Protein AF-0000000074026937 (afdb_homodimer)

pLDDT: mean 93.26, std 7.46, range [56.31, 98.75]

Radius of gyration: 29.67 Å; Cα contacts (8 Å, |Δi|>4): 1538; chains: 2; bounding box: 48×98×63 Å

Foldseek 3Di:
DAAFEEEEEAQDPLCVQFVVVLCVVLVRHAYAEYEHADPVSLVVVCVVRPNNYDYDDHVLCCLVPPPGQEYEYDDDQQCQQVNVLSNLVSLHAYEYEDDNHLALVCNVVSLVSQVPRPHHYFYCLLLQLQVLLVVLLVCVVVCQFPDWQEKEKEWEAQQDDDPGQFEPCLRCLSHPVSSVCSSVVAAFFKKAKPDDDPPPGRYDQWIKMWTHRPRRIYIYTYHHNHPDPTWMKMWIHHPFKIWIATRQFQWIWMHTPVDPDIDIDHRFADPPHSVGGRSSSRSSVSVVCSVPVDDDHRGSQSSVQSNLNSSSHSVNNVVVHMGGRDDD/DAAFEEEEEAQDPLCVLFVVVLCVVLVRHFYAEYEHADPVSLVVVCVVRPNNYDYDDDVLCCLVPPPGQEYEYDDDQQCQQVNVLSNLVSLHAYEYEDDNHLALVCNVVSLVSQVPRPHHYFYCLQLQLQVLLVVLLVCVVVCQFPDWQEKEKEWEAQQDDDPGQFEPCLRCLSHPVSSVCSSVVAAFFKKAKPDDPPPPGRYDQWIKMWTHRPRRIYIYTYHHNHPDDTWMKMWIHHPFKIWIATRQFQWIWIHTPVDPDIDIDHRFADPPHSVGGRSSSRSSVSVVCSVPVDDDHRGSQSSSQSNLNSSSHSVNNVVVHMGGRDDD

InterPro domains:
  IPR000683 Gfo/Idh/MocA-like oxidoreductase, N-terminal [PF01408] (4-113)
  IPR036291 NAD(P)-binding domain superfamily [SSF51735] (3-153)
  IPR051450 Gfo/Idh/MocA Oxidoreductases [PTHR43377] (2-304)

Sequence (656 aa):
MGKIRVGLIGFGAWTRNAYLCALRYDGRAVVTAVTAATERTRKLAREILGNSATVYDNFELLLKRAEIDAVMIAVPDEAHQAVLSVAIDSGIPVFYEPPIAVKRDQIPIMLNSLLRAKQITYADLELGCHPMIYRAIELIENNMVGCLHNVTITLHAGWGPSDSDLCLMNRMSCWYVDILNQIIGKIPKRVLVLDGYGNTGRMQAISTAVYDYDRIWGVFKANIYSQEDLSINIEISGDEGIIYLNYFTGEIRYRSIKDSYWIVEACPSLTPYADWPGVRESVSTFLDIISSGEASRGNAKKVAQLNIIGLAADESKDLGAWAEVQIIMGKIRVGLIGFGAWTRNAYLCALRYDGRAVVTAVTAATERTRKLAREILGNSATVYDNFELLLKRAEIDAVMIAVPDEAHQAVLSVAIDSGIPVFYEPPIAVKRDQIPIMLNSLLRAKQITYADLELGCHPMIYRAIELIENNMVGCLHNVTITLHAGWGPSDSDLCLMNRMSCWYVDILNQIIGKIPKRVLVLDGYGNTGRMQAISTAVYDYDRIWGVFKANIYSQEDLSINIEISGDEGIIYLNYFTGEIRYRSIKDSYWIVEACPSLTPYADWPGVRESVSTFLDIISSGEASRGNAKKVAQLNIIGLAADESKDLGAWAEVQII

Secondary structure (DSSP, 8-state):
-PPEEEEEE--SHHIIIIIHHHHHHH-SEEEEEEE-SSHHHHHHHHHHHGGGSEEESSHHHHHHH---SEEEE---HHHHHHHHHHHHHHT--EEE-S-S-SSGGGHHHHHHHHHH--S-EEE--GGGG-HHHHHHHHHHHTTSSSSEEEEEEEEE--------SS-HHHHHIIIIIHHHHHHHTS--SEEEE-PPTT--SS--SEEEEEEESSS-EEEEEEETT--SPPEEEEEEEESSEEEEEETTTTEEEEEETT-SS-EEEE-PPSSS-BSBTTHHHHHHHHHHHHHH----SS-HHHHHHHHHHHHHHHHHHHHTS-EEPPP-/-PPEEEEEE--SHHIIIIIHHHHHHH-SEEEEEEE-SSHHHHHHHHHHHGGGSEEESSHHHHHHH---SEEEE---HHHHHHHHHHHHHHT--EEE-S-S-SSGGGHHHHHHHHHH--S-EEE--GGGG-HHHHHHHHHHHTTTTSSEEEEEEEEE-B------SS-HHHHHIIIIIHHHHHHHTS--SEEEE-PPTT--SS--SEEEEEEESSS-EEEEEEETB--SPPEEEEEEEESSEEEEEETTTTEEEEEETT-SS-EEEE-PPSSS-BSBTTHHHHHHHHHHHHHH----SS-HHHHHHHHHHHHHHHHHHHHTS-EEPPP-

Structure (mmCIF, N/CA/C/O backbone):
data_AF-0000000074026937-model_v1
#
loop_
_entity.id
_entity.type
_entity.pdbx_description
1 polymer 'Predicted dehydrogenase'
#
loop_
_atom_site.group_PDB
_atom_site.id
_atom_site.type_symbol
_atom_site.label_atom_id
_atom_site.label_alt_id
_atom_site.label_comp_id
_atom_site.label_asym_id
_atom_site.label_entity_id
_atom_site.label_seq_id
_atom_site.pdbx_PDB_ins_code
_atom_site.Cartn_x
_atom_site.Cartn_y
_atom_site.Cartn_z
_atom_site.occupancy
_atom_site.B_iso_or_equiv
_atom_site.auth_seq_id
_atom_site.auth_comp_id
_atom_site.auth_asym_id
_atom_site.auth_atom_id
_atom_site.pdbx_PDB_model_num
ATOM 1 N N . MET A 1 1 ? 16.797 -38.656 -28.219 1 58.47 1 MET A N 1
ATOM 2 C CA . MET A 1 1 ? 15.938 -39.094 -27.141 1 58.47 1 MET A CA 1
ATOM 3 C C . MET A 1 1 ? 14.469 -38.844 -27.453 1 58.47 1 MET A C 1
ATOM 5 O O . MET A 1 1 ? 14.156 -37.875 -28.156 1 58.47 1 MET A O 1
ATOM 9 N N . GLY A 1 2 ? 13.516 -39.844 -27.328 1 84.81 2 GLY A N 1
ATOM 10 C CA . GLY A 1 2 ? 12.133 -39.688 -27.75 1 84.81 2 GLY A CA 1
ATOM 11 C C . GLY A 1 2 ? 11.398 -38.594 -27.016 1 84.81 2 GLY A C 1
ATOM 12 O O . GLY A 1 2 ? 11.852 -38.125 -25.953 1 84.81 2 GLY A O 1
ATOM 13 N N . LYS A 1 3 ? 10.398 -38 -27.594 1 93.81 3 LYS A N 1
ATOM 14 C CA . LYS A 1 3 ? 9.602 -36.938 -26.984 1 93.81 3 LYS A CA 1
ATOM 15 C C . LYS A 1 3 ? 8.93 -37.406 -25.703 1 93.81 3 LYS A C 1
ATOM 17 O O . LYS A 1 3 ? 8.562 -38.562 -25.594 1 93.81 3 LYS A O 1
ATOM 22 N N . ILE A 1 4 ? 8.859 -36.594 -24.766 1 97.12 4 ILE A N 1
ATOM 23 C CA . ILE A 1 4 ? 8.125 -36.844 -23.531 1 97.12 4 ILE A CA 1
ATOM 24 C C . ILE A 1 4 ? 6.633 -36.969 -23.828 1 97.12 4 ILE A C 1
ATOM 26 O O . ILE A 1 4 ? 6.035 -36.031 -24.375 1 97.12 4 ILE A O 1
ATOM 30 N N . ARG A 1 5 ? 6.039 -38.094 -23.562 1 98.12 5 ARG A N 1
ATOM 31 C CA . ARG A 1 5 ? 4.605 -38.281 -23.781 1 98.12 5 ARG A CA 1
ATOM 32 C C . ARG A 1 5 ? 3.805 -37.719 -22.609 1 98.12 5 ARG A C 1
ATOM 34 O O . ARG A 1 5 ? 3.941 -38.156 -21.469 1 98.12 5 ARG A O 1
ATOM 41 N N . VAL A 1 6 ? 2.965 -36.75 -22.984 1 98.38 6 VAL A N 1
ATOM 42 C CA . VAL A 1 6 ? 2.24 -36.031 -21.938 1 98.38 6 VAL A CA 1
ATOM 43 C C . VAL A 1 6 ? 0.747 -36.312 -22.047 1 98.38 6 VAL A C 1
ATOM 45 O O . VAL A 1 6 ? 0.183 -36.312 -23.141 1 98.38 6 VAL A O 1
ATOM 48 N N . GLY A 1 7 ? 0.164 -36.656 -20.906 1 98.5 7 GLY A N 1
ATOM 49 C CA . GLY A 1 7 ? -1.286 -36.688 -20.797 1 98.5 7 GLY A CA 1
ATOM 50 C C . GLY A 1 7 ? -1.859 -35.375 -20.25 1 98.5 7 GLY A C 1
ATOM 51 O O . GLY A 1 7 ? -1.271 -34.781 -19.375 1 98.5 7 GLY A O 1
ATOM 52 N N . LEU A 1 8 ? -3.074 -35.031 -20.781 1 98.38 8 LEU A N 1
ATOM 53 C CA . LEU A 1 8 ? -3.764 -33.844 -20.312 1 98.38 8 LEU A CA 1
ATOM 54 C C . LEU A 1 8 ? -5.082 -34.219 -19.641 1 98.38 8 LEU A C 1
ATOM 56 O O . LEU A 1 8 ? -5.902 -34.906 -20.219 1 98.38 8 LEU A O 1
ATOM 60 N N . ILE A 1 9 ? -5.195 -33.719 -18.406 1 98.31 9 ILE A N 1
ATOM 61 C CA . ILE A 1 9 ? -6.477 -33.844 -17.719 1 98.31 9 ILE A CA 1
ATOM 62 C C . ILE A 1 9 ? -7.176 -32.5 -17.688 1 98.31 9 ILE A C 1
ATOM 64 O O . ILE A 1 9 ? -6.785 -31.594 -16.922 1 98.31 9 ILE A O 1
ATOM 68 N N . GLY A 1 10 ? -8.289 -32.344 -18.391 1 96.88 10 GLY A N 1
ATOM 69 C CA . GLY A 1 10 ? -8.922 -31.062 -18.672 1 96.88 10 GLY A CA 1
ATOM 70 C C . GLY A 1 10 ? -8.508 -30.484 -20.016 1 96.88 10 GLY A C 1
ATOM 71 O O . GLY A 1 10 ? -7.328 -30.516 -20.375 1 96.88 10 GLY A O 1
ATOM 72 N N . PHE A 1 11 ? -9.492 -29.984 -20.734 1 96.62 11 PHE A N 1
ATOM 73 C CA . PHE A 1 11 ? -9.195 -29.422 -22.047 1 96.62 11 PHE A CA 1
ATOM 74 C C . PHE A 1 11 ? -9.953 -28.125 -22.266 1 96.62 11 PHE A C 1
ATOM 76 O O . PHE A 1 11 ? -10.453 -27.859 -23.375 1 96.62 11 PHE A O 1
ATOM 83 N N . GLY A 1 12 ? -10.086 -27.391 -21.188 1 94.5 12 GLY A N 1
ATOM 84 C CA . GLY A 1 12 ? -10.672 -26.047 -21.266 1 94.5 12 GLY A CA 1
ATOM 85 C C . GLY A 1 12 ? -9.734 -25.031 -21.875 1 94.5 12 GLY A C 1
ATOM 86 O O . GLY A 1 12 ? -8.727 -25.391 -22.484 1 94.5 12 GLY A O 1
ATOM 87 N N . ALA A 1 13 ? -10.062 -23.781 -21.734 1 93.88 13 ALA A N 1
ATOM 88 C CA . ALA A 1 13 ? -9.32 -22.672 -22.344 1 93.88 13 ALA A CA 1
ATOM 89 C C . ALA A 1 13 ? -7.871 -22.672 -21.859 1 93.88 13 ALA A C 1
ATOM 91 O O . ALA A 1 13 ? -6.949 -22.406 -22.625 1 93.88 13 ALA A O 1
ATOM 92 N N . TRP A 1 14 ? -7.688 -22.938 -20.594 1 95.62 14 TRP A N 1
ATOM 93 C CA . TRP A 1 14 ? -6.344 -22.906 -20.031 1 95.62 14 TRP A CA 1
ATOM 94 C C . TRP A 1 14 ? -5.461 -23.969 -20.672 1 95.62 14 TRP A C 1
ATOM 96 O O . TRP A 1 14 ? -4.305 -23.703 -21 1 95.62 14 TRP A O 1
ATOM 106 N N . THR A 1 15 ? -5.965 -25.125 -20.844 1 96.75 15 THR A N 1
ATOM 107 C CA . THR A 1 15 ? -5.195 -26.172 -21.516 1 96.75 15 THR A CA 1
ATOM 108 C C . THR A 1 15 ? -4.883 -25.766 -22.953 1 96.75 15 THR A C 1
ATOM 110 O O . THR A 1 15 ? -3.734 -25.859 -23.391 1 96.75 15 THR A O 1
ATOM 113 N N . ARG A 1 16 ? -5.789 -25.266 -23.641 1 95.44 16 ARG A N 1
ATOM 114 C CA . ARG A 1 16 ? -5.664 -24.984 -25.062 1 95.44 16 ARG A CA 1
ATOM 115 C C . ARG A 1 16 ? -4.762 -23.766 -25.312 1 95.44 16 ARG A C 1
ATOM 117 O O . ARG A 1 16 ? -3.934 -23.781 -26.219 1 95.44 16 ARG A O 1
ATOM 124 N N . ASN A 1 17 ? -4.922 -22.812 -24.422 1 96.12 17 ASN A N 1
ATOM 125 C CA . ASN A 1 17 ? -4.254 -21.547 -24.688 1 96.12 17 ASN A CA 1
ATOM 126 C C . ASN A 1 17 ? -2.961 -21.406 -23.891 1 96.12 17 ASN A C 1
ATOM 128 O O . ASN A 1 17 ? -2.119 -20.562 -24.203 1 96.12 17 ASN A O 1
ATOM 132 N N . ALA A 1 18 ? -2.814 -22.234 -22.859 1 97.12 18 ALA A N 1
ATOM 133 C CA . ALA A 1 18 ? -1.616 -22.125 -22.031 1 97.12 18 ALA A CA 1
ATOM 134 C C . ALA A 1 18 ? -0.746 -23.375 -22.172 1 97.12 18 ALA A C 1
ATOM 136 O O . ALA A 1 18 ? 0.316 -23.328 -22.797 1 97.12 18 ALA A O 1
ATOM 137 N N . TYR A 1 19 ? -1.251 -24.484 -21.781 1 97.81 19 TYR A N 1
ATOM 138 C CA . TYR A 1 19 ? -0.439 -25.703 -21.703 1 97.81 19 TYR A CA 1
ATOM 139 C C . TYR A 1 19 ? -0.019 -26.156 -23.094 1 97.81 19 TYR A C 1
ATOM 141 O O . TYR A 1 19 ? 1.166 -26.391 -23.344 1 97.81 19 TYR A O 1
ATOM 149 N N . LEU A 1 20 ? -0.96 -26.281 -24.016 1 96.81 20 LEU A N 1
ATOM 150 C CA . LEU A 1 20 ? -0.646 -26.75 -25.359 1 96.81 20 LEU A CA 1
ATOM 151 C C . LEU A 1 20 ? 0.327 -25.797 -26.062 1 96.81 20 LEU A C 1
ATOM 153 O O . LEU A 1 20 ? 1.274 -26.234 -26.703 1 96.81 20 LEU A O 1
ATOM 157 N N . CYS A 1 21 ? 0.069 -24.5 -25.859 1 96.75 21 CYS A N 1
ATOM 158 C CA . CYS A 1 21 ? 0.928 -23.5 -26.469 1 96.75 21 CYS A CA 1
ATOM 159 C C . CYS A 1 21 ? 2.344 -23.578 -25.922 1 96.75 21 CYS A C 1
ATOM 161 O O . CYS A 1 21 ? 3.316 -23.516 -26.672 1 96.75 21 CYS A O 1
ATOM 163 N N . ALA A 1 22 ? 2.445 -23.734 -24.656 1 98 22 ALA A N 1
ATOM 164 C CA . ALA A 1 22 ? 3.754 -23.812 -24.016 1 98 22 ALA A CA 1
ATOM 165 C C . ALA A 1 22 ? 4.5 -25.078 -24.453 1 98 22 ALA A C 1
ATOM 167 O O . ALA A 1 22 ? 5.699 -25.031 -24.734 1 98 22 ALA A O 1
ATOM 168 N N . LEU A 1 23 ? 3.828 -26.203 -24.531 1 97.44 23 LEU A N 1
ATOM 169 C CA . LEU A 1 23 ? 4.43 -27.469 -24.938 1 97.44 23 LEU A CA 1
ATOM 170 C C . LEU A 1 23 ? 4.926 -27.391 -26.391 1 97.44 23 LEU A C 1
ATOM 172 O O . LEU A 1 23 ? 6.031 -27.844 -26.688 1 97.44 23 LEU A O 1
ATOM 176 N N . ARG A 1 24 ? 4.09 -26.797 -27.203 1 95.44 24 ARG A N 1
ATOM 177 C CA . ARG A 1 24 ? 4.453 -26.656 -28.609 1 95.44 24 ARG A CA 1
ATOM 178 C C . ARG A 1 24 ? 5.703 -25.812 -28.766 1 95.44 24 ARG A C 1
ATOM 180 O O . ARG A 1 24 ? 6.594 -26.141 -29.547 1 95.44 24 ARG A O 1
ATOM 187 N N . TYR A 1 25 ? 5.734 -24.797 -28.031 1 95.5 25 TYR A N 1
ATOM 188 C CA . TYR A 1 25 ? 6.879 -23.891 -28.125 1 95.5 25 TYR A CA 1
ATOM 189 C C . TYR A 1 25 ? 8.148 -24.578 -27.641 1 95.5 25 TYR A C 1
ATOM 191 O O . TYR A 1 25 ? 9.227 -24.375 -28.203 1 95.5 25 TYR A O 1
ATOM 199 N N . ASP A 1 26 ? 8.039 -25.281 -26.562 1 96.19 26 ASP A N 1
ATOM 200 C CA . ASP A 1 26 ? 9.203 -25.984 -26.016 1 96.19 26 ASP A CA 1
ATOM 201 C C . ASP A 1 26 ? 9.68 -27.078 -26.969 1 96.19 26 ASP A C 1
ATOM 203 O O . ASP A 1 26 ? 10.875 -27.203 -27.234 1 96.19 26 ASP A O 1
ATOM 207 N N . GLY A 1 27 ? 8.742 -27.906 -27.453 1 96.31 27 GLY A N 1
ATOM 208 C CA . GLY A 1 27 ? 9.023 -28.828 -28.531 1 96.31 27 GLY A CA 1
ATOM 209 C C . GLY A 1 27 ? 9.508 -30.188 -28.047 1 96.31 27 GLY A C 1
ATOM 210 O O . GLY A 1 27 ? 9.648 -31.125 -28.844 1 96.31 27 GLY A O 1
ATOM 211 N N . ARG A 1 28 ? 9.719 -30.422 -26.75 1 97.31 28 ARG A N 1
ATOM 212 C CA . ARG A 1 28 ? 10.312 -31.672 -26.266 1 97.31 28 ARG A CA 1
ATOM 213 C C . ARG A 1 28 ? 9.234 -32.688 -25.891 1 97.31 28 ARG A C 1
ATOM 215 O O . ARG A 1 28 ? 9.539 -33.844 -25.625 1 97.31 28 ARG A O 1
ATOM 222 N N . ALA A 1 29 ? 7.93 -32.219 -25.938 1 97.44 29 ALA A N 1
ATOM 223 C CA . ALA A 1 29 ? 6.852 -33.094 -25.469 1 97.44 29 ALA A CA 1
ATOM 224 C C . ALA A 1 29 ? 5.785 -33.25 -26.547 1 97.44 29 ALA A C 1
ATOM 226 O O . ALA A 1 29 ? 5.641 -32.406 -27.438 1 97.44 29 ALA A O 1
ATOM 227 N N . VAL A 1 30 ? 5.129 -34.344 -26.531 1 96.75 30 VAL A N 1
ATOM 228 C CA . VAL A 1 30 ? 3.982 -34.625 -27.391 1 96.75 30 VAL A CA 1
ATOM 229 C C . VAL A 1 30 ? 2.801 -35.094 -26.547 1 96.75 30 VAL A C 1
ATOM 231 O O . VAL A 1 30 ? 2.975 -35.844 -25.594 1 96.75 30 VAL A O 1
ATOM 234 N N . VAL A 1 31 ? 1.631 -34.594 -26.844 1 97.94 31 VAL A N 1
ATOM 235 C CA . VAL A 1 31 ? 0.425 -35 -26.141 1 97.94 31 VAL A CA 1
ATOM 236 C C . VAL A 1 31 ? -0.112 -36.312 -26.734 1 97.94 31 VAL A C 1
ATOM 238 O O . VAL A 1 31 ? -0.429 -36.375 -27.922 1 97.94 31 VAL A O 1
ATOM 241 N N . THR A 1 32 ? -0.252 -37.312 -25.875 1 97.81 32 THR A N 1
ATOM 242 C CA . THR A 1 32 ? -0.658 -38.594 -26.422 1 97.81 32 THR A CA 1
ATOM 243 C C . THR A 1 32 ? -1.962 -39.062 -25.781 1 97.81 32 THR A C 1
ATOM 245 O O . THR A 1 32 ? -2.562 -40.062 -26.219 1 97.81 32 THR A O 1
ATOM 248 N N . ALA A 1 33 ? -2.367 -38.438 -24.766 1 98.19 33 ALA A N 1
ATOM 249 C CA . ALA A 1 33 ? -3.611 -38.781 -24.078 1 98.19 33 ALA A CA 1
ATOM 250 C C . ALA A 1 33 ? -4.301 -37.531 -23.531 1 98.19 33 ALA A C 1
ATOM 252 O O . ALA A 1 33 ? -3.635 -36.594 -23.047 1 98.19 33 ALA A O 1
ATOM 253 N N . VAL A 1 34 ? -5.637 -37.531 -23.625 1 97.94 34 VAL A N 1
ATOM 254 C CA . VAL A 1 34 ? -6.383 -36.375 -23.141 1 97.94 34 VAL A CA 1
ATOM 255 C C . VAL A 1 34 ? -7.723 -36.812 -22.562 1 97.94 34 VAL A C 1
ATOM 257 O O . VAL A 1 34 ? -8.305 -37.812 -23.047 1 97.94 34 VAL A O 1
ATOM 260 N N . THR A 1 35 ? -8.078 -36.156 -21.516 1 96.56 35 THR A N 1
ATOM 261 C CA . THR A 1 35 ? -9.453 -36.281 -21.031 1 96.56 35 THR A CA 1
ATOM 262 C C . THR A 1 35 ? -10.086 -34.906 -20.844 1 96.56 35 THR A C 1
ATOM 264 O O . THR A 1 35 ? -9.383 -33.906 -20.703 1 96.56 35 THR A O 1
ATOM 267 N N . ALA A 1 36 ? -11.438 -34.875 -21 1 93.56 36 ALA A N 1
ATOM 268 C CA . ALA A 1 36 ? -12.227 -33.656 -20.766 1 93.56 36 ALA A CA 1
ATOM 269 C C . ALA A 1 36 ? -13.594 -34 -20.188 1 93.56 36 ALA A C 1
ATOM 271 O O . ALA A 1 36 ? -14.086 -35.125 -20.359 1 93.56 36 ALA A O 1
ATOM 272 N N . ALA A 1 37 ? -14.141 -33.062 -19.516 1 89.44 37 ALA A N 1
ATOM 273 C CA . ALA A 1 37 ? -15.344 -33.344 -18.734 1 89.44 37 ALA A CA 1
ATOM 274 C C . ALA A 1 37 ? -16.562 -33.469 -19.641 1 89.44 37 ALA A C 1
ATOM 276 O O . ALA A 1 37 ? -17.469 -34.25 -19.359 1 89.44 37 ALA A O 1
ATOM 277 N N . THR A 1 38 ? -16.594 -32.719 -20.734 1 92.12 38 THR A N 1
ATOM 278 C CA . THR A 1 38 ? -17.797 -32.719 -21.562 1 92.12 38 THR A CA 1
ATOM 279 C C . THR A 1 38 ? -17.5 -33.344 -22.938 1 92.12 38 THR A C 1
ATOM 281 O O . THR A 1 38 ? -16.344 -33.312 -23.391 1 92.12 38 THR A O 1
ATOM 284 N N . GLU A 1 39 ? -18.562 -33.812 -23.547 1 92.81 39 GLU A N 1
ATOM 285 C CA . GLU A 1 39 ? -18.406 -34.344 -24.891 1 92.81 39 GLU A CA 1
ATOM 286 C C . GLU A 1 39 ? -17.953 -33.25 -25.859 1 92.81 39 GLU A C 1
ATOM 288 O O . GLU A 1 39 ? -17.188 -33.5 -26.781 1 92.81 39 GLU A O 1
ATOM 293 N N . ARG A 1 40 ? -18.453 -32.125 -25.625 1 93.75 40 ARG A N 1
ATOM 294 C CA . ARG A 1 40 ? -18.078 -30.984 -26.469 1 93.75 40 ARG A CA 1
ATOM 295 C C . ARG A 1 40 ? -16.578 -30.75 -26.422 1 93.75 40 ARG A C 1
ATOM 297 O O . ARG A 1 40 ? -15.938 -30.625 -27.469 1 93.75 40 ARG A O 1
ATOM 304 N N . THR A 1 41 ? -15.992 -30.781 -25.281 1 93.81 41 THR A N 1
ATOM 305 C CA . THR A 1 41 ? -14.57 -30.516 -25.125 1 93.81 41 THR A CA 1
ATOM 306 C C . THR A 1 41 ? -13.742 -31.703 -25.594 1 93.81 41 THR A C 1
ATOM 308 O O . THR A 1 41 ? -12.633 -31.547 -26.109 1 93.81 41 THR A O 1
ATOM 311 N N . ARG A 1 42 ? -14.25 -32.875 -25.516 1 93.88 42 ARG A N 1
ATOM 312 C CA . ARG A 1 42 ? -13.57 -34.031 -26.047 1 93.88 42 ARG A CA 1
ATOM 313 C C . ARG A 1 42 ? -13.5 -34 -27.562 1 93.88 42 ARG A C 1
ATOM 315 O O . ARG A 1 42 ? -12.484 -34.375 -28.156 1 93.88 42 ARG A O 1
ATOM 322 N N . LYS A 1 43 ? -14.609 -33.594 -28.094 1 94.31 43 LYS A N 1
ATOM 323 C CA . LYS A 1 43 ? -14.617 -33.406 -29.547 1 94.31 43 LYS A CA 1
ATOM 324 C C . LYS A 1 43 ? -13.578 -32.406 -30 1 94.31 43 LYS A C 1
ATOM 326 O O . LYS A 1 43 ? -12.883 -32.594 -30.984 1 94.31 43 LYS A O 1
ATOM 331 N N . LEU A 1 44 ? -13.539 -31.375 -29.266 1 95.06 44 LEU A N 1
ATOM 332 C CA . LEU A 1 44 ? -12.562 -30.328 -29.562 1 95.06 44 LEU A CA 1
ATOM 333 C C . LEU A 1 44 ? -11.141 -30.875 -29.453 1 95.06 44 LEU A C 1
ATOM 335 O O . LEU A 1 44 ? -10.281 -30.531 -30.266 1 95.06 44 LEU A O 1
ATOM 339 N N . ALA A 1 45 ? -10.914 -31.672 -28.453 1 96.25 45 ALA A N 1
ATOM 340 C CA . ALA A 1 45 ? -9.602 -32.281 -28.266 1 96.25 45 ALA A CA 1
ATOM 341 C C . ALA A 1 45 ? -9.234 -33.156 -29.469 1 96.25 45 ALA A C 1
ATOM 343 O O . ALA A 1 45 ? -8.102 -33.125 -29.953 1 96.25 45 ALA A O 1
ATOM 344 N N . ARG A 1 46 ? -10.164 -33.906 -29.984 1 95.5 46 ARG A N 1
ATOM 345 C CA . ARG A 1 46 ? -9.93 -34.75 -31.141 1 95.5 46 ARG A CA 1
ATOM 346 C C . ARG A 1 46 ? -9.594 -33.938 -32.375 1 95.5 46 ARG A C 1
ATOM 348 O O . ARG A 1 46 ? -8.727 -34.312 -33.156 1 95.5 46 ARG A O 1
ATOM 355 N N . GLU A 1 47 ? -10.289 -32.875 -32.438 1 95.94 47 GLU A N 1
ATOM 356 C CA . GLU A 1 47 ? -10.094 -32.031 -33.625 1 95.94 47 GLU A CA 1
ATOM 357 C C . GLU A 1 47 ? -8.727 -31.359 -33.594 1 95.94 47 GLU A C 1
ATOM 359 O O . GLU A 1 47 ? -8.055 -31.25 -34.625 1 95.94 47 GLU A O 1
ATOM 364 N N . ILE A 1 48 ? -8.328 -30.953 -32.438 1 95.19 48 ILE A N 1
ATOM 365 C CA . ILE A 1 48 ? -7.109 -30.172 -32.312 1 95.19 48 ILE A CA 1
ATOM 366 C C . ILE A 1 48 ? -5.895 -31.094 -32.312 1 95.19 48 ILE A C 1
ATOM 368 O O . ILE A 1 48 ? -4.883 -30.797 -32.969 1 95.19 48 ILE A O 1
ATOM 372 N N . LEU A 1 49 ? -6.02 -32.219 -31.625 1 94.94 49 LEU A N 1
ATOM 373 C CA . LEU A 1 49 ? -4.848 -33.094 -31.453 1 94.94 49 LEU A CA 1
ATOM 374 C C . LEU A 1 49 ? -4.812 -34.188 -32.5 1 94.94 49 LEU A C 1
ATOM 376 O O . LEU A 1 49 ? -3.76 -34.781 -32.75 1 94.94 49 LEU A O 1
ATOM 380 N N . GLY A 1 50 ? -5.887 -34.5 -33.062 1 91.75 50 GLY A N 1
ATOM 381 C CA . GLY A 1 50 ? -5.957 -35.5 -34.094 1 91.75 50 GLY A CA 1
ATOM 382 C C . GLY A 1 50 ? -5.578 -36.875 -33.594 1 91.75 50 GLY A C 1
ATOM 383 O O . GLY A 1 50 ? -5.98 -37.281 -32.5 1 91.75 50 GLY A O 1
ATOM 384 N N . ASN A 1 51 ? -4.793 -37.656 -34.438 1 89.19 51 ASN A N 1
ATOM 385 C CA . ASN A 1 51 ? -4.465 -39.031 -34.125 1 89.19 51 ASN A CA 1
ATOM 386 C C . ASN A 1 51 ? -3.252 -39.125 -33.219 1 89.19 51 ASN A C 1
ATOM 388 O O . ASN A 1 51 ? -2.869 -40.219 -32.812 1 89.19 51 ASN A O 1
ATOM 392 N N . SER A 1 52 ? -2.844 -38 -32.844 1 87.69 52 SER A N 1
ATOM 393 C CA . SER A 1 52 ? -1.658 -38.031 -32 1 87.69 52 SER A CA 1
ATOM 394 C C . SER A 1 52 ? -2.018 -38.344 -30.547 1 87.69 52 SER A C 1
ATOM 396 O O . SER A 1 52 ? -1.15 -38.719 -29.75 1 87.69 52 SER A O 1
ATOM 398 N N . ALA A 1 53 ? -3.357 -38.219 -30.234 1 94.81 53 ALA A N 1
ATOM 399 C CA . ALA A 1 53 ? -3.744 -38.406 -28.828 1 94.81 53 ALA A CA 1
ATOM 400 C C . ALA A 1 53 ? -5.004 -39.25 -28.719 1 94.81 53 ALA A C 1
ATOM 402 O O . ALA A 1 53 ? -5.926 -39.125 -29.531 1 94.81 53 ALA A O 1
ATOM 403 N N . THR A 1 54 ? -4.977 -40.062 -27.812 1 96.81 54 THR A N 1
ATOM 404 C CA . THR A 1 54 ? -6.18 -40.812 -27.453 1 96.81 54 THR A CA 1
ATOM 405 C C . THR A 1 54 ? -7.039 -40.031 -26.469 1 96.81 54 THR A C 1
ATOM 407 O O . THR A 1 54 ? -6.535 -39.531 -25.469 1 96.81 54 THR A O 1
ATOM 410 N N . VAL A 1 55 ? -8.344 -39.938 -26.781 1 96.62 55 VAL A N 1
ATOM 411 C CA . VAL A 1 55 ? -9.258 -39.219 -25.891 1 96.62 55 VAL A CA 1
ATOM 412 C C . VAL A 1 55 ? -9.969 -40.219 -24.969 1 96.62 55 VAL A C 1
ATOM 414 O O . VAL A 1 55 ? -10.602 -41.188 -25.453 1 96.62 55 VAL A O 1
ATOM 417 N N . TYR A 1 56 ? -9.852 -40 -23.719 1 94.88 56 TYR A N 1
ATOM 418 C CA . TYR A 1 56 ? -10.461 -40.844 -22.719 1 94.88 56 TYR A CA 1
ATOM 419 C C . TYR A 1 56 ? -11.734 -40.219 -22.156 1 94.88 56 TYR A C 1
ATOM 421 O O . TYR A 1 56 ? -11.875 -39 -22.156 1 94.88 56 TYR A O 1
ATOM 429 N N . ASP A 1 57 ? -12.602 -41.062 -21.594 1 87.81 57 ASP A N 1
ATOM 430 C CA . ASP A 1 57 ? -13.875 -40.562 -21.062 1 87.81 57 ASP A CA 1
ATOM 431 C C . ASP A 1 57 ? -13.727 -40.125 -19.609 1 87.81 57 ASP A C 1
ATOM 433 O O . ASP A 1 57 ? -14.562 -39.375 -19.109 1 87.81 57 ASP A O 1
ATOM 437 N N . ASN A 1 58 ? -12.781 -40.625 -19.031 1 91.94 58 ASN A N 1
ATOM 438 C CA . ASN A 1 58 ? -12.531 -40.156 -17.656 1 91.94 58 ASN A CA 1
ATOM 439 C C . ASN A 1 58 ? -11.039 -40.188 -17.328 1 91.94 58 ASN A C 1
ATOM 441 O O . ASN A 1 58 ? -10.281 -40.969 -17.906 1 91.94 58 ASN A O 1
ATOM 445 N N . PHE A 1 59 ? -10.633 -39.375 -16.391 1 95.94 59 PHE A N 1
ATOM 446 C CA . PHE A 1 59 ? -9.211 -39.125 -16.141 1 95.94 59 PHE A CA 1
ATOM 447 C C . PHE A 1 59 ? -8.578 -40.281 -15.398 1 95.94 59 PHE A C 1
ATOM 449 O O . PHE A 1 59 ? -7.379 -40.531 -15.531 1 95.94 59 PHE A O 1
ATOM 456 N N . GLU A 1 60 ? -9.359 -41.094 -14.656 1 96.69 60 GLU A N 1
ATOM 457 C CA . GLU A 1 60 ? -8.805 -42.25 -13.977 1 96.69 60 GLU A CA 1
ATOM 458 C C . GLU A 1 60 ? -8.344 -43.312 -14.984 1 96.69 60 GLU A C 1
ATOM 460 O O . GLU A 1 60 ? -7.305 -43.938 -14.789 1 96.69 60 GLU A O 1
ATOM 465 N N . LEU A 1 61 ? -9.164 -43.5 -16 1 95.62 61 LEU A N 1
ATOM 466 C CA . LEU A 1 61 ? -8.812 -44.438 -17.062 1 95.62 61 LEU A CA 1
ATOM 467 C C . LEU A 1 61 ? -7.555 -43.969 -17.797 1 95.62 61 LEU A C 1
ATOM 469 O O . LEU A 1 61 ? -6.707 -44.781 -18.156 1 95.62 61 LEU A O 1
ATOM 473 N N . LEU A 1 62 ? -7.516 -42.688 -18.031 1 97.62 62 LEU A N 1
ATOM 474 C CA . LEU A 1 62 ? -6.324 -42.125 -18.672 1 97.62 62 LEU A CA 1
ATOM 475 C C . LEU A 1 62 ? -5.078 -42.438 -17.844 1 97.62 62 LEU A C 1
ATOM 477 O O . LEU A 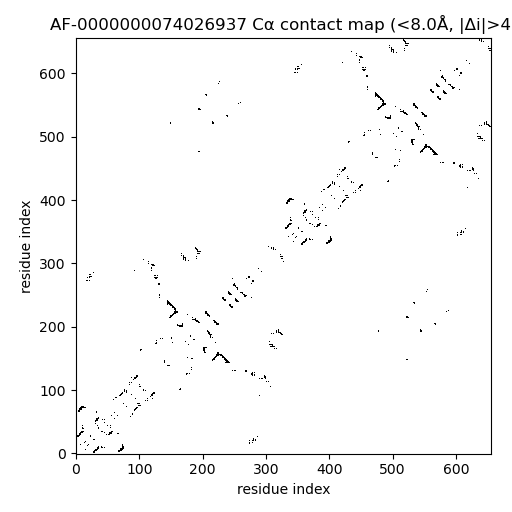1 62 ? -4.086 -42.938 -18.391 1 97.62 62 LEU A O 1
ATOM 481 N N . LEU A 1 63 ? -5.117 -42.281 -16.562 1 97.88 63 LEU A N 1
ATOM 482 C CA . LEU A 1 63 ? -3.969 -42.469 -15.68 1 97.88 63 LEU A CA 1
ATOM 483 C C . LEU A 1 63 ? -3.605 -43.938 -15.57 1 97.88 63 LEU A C 1
ATOM 485 O O . LEU A 1 63 ? -2.438 -44.281 -15.375 1 97.88 63 LEU A O 1
ATOM 489 N N . LYS A 1 64 ? -4.582 -44.781 -15.797 1 96 64 LYS A N 1
ATOM 490 C CA . LYS A 1 64 ? -4.363 -46.219 -15.656 1 96 64 LYS A CA 1
ATOM 491 C C . LYS A 1 64 ? -3.867 -46.844 -16.953 1 96 64 LYS A C 1
ATOM 493 O O . LYS A 1 64 ? -3.059 -47.781 -16.953 1 96 64 LYS A O 1
ATOM 498 N N . ARG A 1 65 ? -4.293 -46.281 -18.094 1 95.62 65 ARG A N 1
ATOM 499 C CA . ARG A 1 65 ? -4.133 -47 -19.344 1 95.62 65 ARG A CA 1
ATOM 500 C C . ARG A 1 65 ? -3.178 -46.281 -20.297 1 95.62 65 ARG A C 1
ATOM 502 O O . ARG A 1 65 ? -2.578 -46.906 -21.172 1 95.62 65 ARG A O 1
ATOM 509 N N . ALA A 1 66 ? -3.146 -45 -20.172 1 96.5 66 ALA A N 1
ATOM 510 C CA . ALA A 1 66 ? -2.354 -44.25 -21.141 1 96.5 66 ALA A CA 1
ATOM 511 C C . ALA A 1 66 ? -0.862 -44.5 -20.938 1 96.5 66 ALA A C 1
ATOM 513 O O . ALA A 1 66 ? -0.392 -44.625 -19.812 1 96.5 66 ALA A O 1
ATOM 514 N N . GLU A 1 67 ? -0.139 -44.656 -22.031 1 95.62 67 GLU A N 1
ATOM 515 C CA . GLU A 1 67 ? 1.32 -44.688 -21.984 1 95.62 67 GLU A CA 1
ATOM 516 C C . GLU A 1 67 ? 1.9 -43.281 -22.031 1 95.62 67 GLU A C 1
ATOM 518 O O . GLU A 1 67 ? 2.213 -42.75 -23.094 1 95.62 67 GLU A O 1
ATOM 523 N N . ILE A 1 68 ? 2.057 -42.719 -20.828 1 97.75 68 ILE A N 1
ATOM 524 C CA . ILE A 1 68 ? 2.527 -41.344 -20.734 1 97.75 68 ILE A CA 1
ATOM 525 C C . ILE A 1 68 ? 3.688 -41.25 -19.75 1 97.75 68 ILE A C 1
ATOM 527 O O . ILE A 1 68 ? 3.795 -42.094 -18.844 1 97.75 68 ILE A O 1
ATOM 531 N N . ASP A 1 69 ? 4.531 -40.281 -19.969 1 97.44 69 ASP A N 1
ATOM 532 C CA . ASP A 1 69 ? 5.688 -40 -19.109 1 97.44 69 ASP A CA 1
ATOM 533 C C . ASP A 1 69 ? 5.363 -38.969 -18.047 1 97.44 69 ASP A C 1
ATOM 535 O O . ASP A 1 69 ? 6.059 -38.844 -17.047 1 97.44 69 ASP A O 1
ATOM 539 N N . ALA A 1 70 ? 4.348 -38.188 -18.297 1 98.25 70 ALA A N 1
ATOM 540 C CA . ALA A 1 70 ? 3.9 -37.125 -17.391 1 98.25 70 ALA A CA 1
ATOM 541 C C . ALA A 1 70 ? 2.443 -36.781 -17.656 1 98.25 70 ALA A C 1
ATOM 543 O O . ALA A 1 70 ? 1.907 -37.062 -18.719 1 98.25 70 ALA A O 1
ATOM 544 N N . VAL A 1 71 ? 1.858 -36.188 -16.672 1 98.69 71 VAL A N 1
ATOM 545 C CA . VAL A 1 71 ? 0.479 -35.719 -16.812 1 98.69 71 VAL A CA 1
ATOM 546 C C . VAL A 1 71 ? 0.363 -34.281 -16.344 1 98.69 71 VAL A C 1
ATOM 548 O O . VAL A 1 71 ? 1.024 -33.875 -15.391 1 98.69 71 VAL A O 1
ATOM 551 N N . MET A 1 72 ? -0.414 -33.438 -17.031 1 98.75 72 MET A N 1
ATOM 552 C CA . MET A 1 72 ? -0.698 -32.062 -16.672 1 98.75 72 MET A CA 1
ATOM 553 C C . MET A 1 72 ? -2.186 -31.859 -16.406 1 98.75 72 MET A C 1
ATOM 555 O O . MET A 1 72 ? -3.025 -32.281 -17.203 1 98.75 72 MET A O 1
ATOM 559 N N . ILE A 1 73 ? -2.469 -31.188 -15.328 1 98.62 73 ILE A N 1
ATOM 560 C CA . ILE A 1 73 ? -3.846 -31.047 -14.867 1 98.62 73 ILE A CA 1
ATOM 561 C C . ILE A 1 73 ? -4.305 -29.609 -15.039 1 98.62 73 ILE A C 1
ATOM 563 O O . ILE A 1 73 ? -3.664 -28.672 -14.531 1 98.62 73 ILE A O 1
ATOM 567 N N . ALA A 1 74 ? -5.395 -29.344 -15.727 1 96.69 74 ALA A N 1
ATOM 568 C CA . ALA A 1 74 ? -6.07 -28.047 -15.828 1 96.69 74 ALA A CA 1
ATOM 569 C C . ALA A 1 74 ? -7.586 -28.219 -15.75 1 96.69 74 ALA A C 1
ATOM 571 O O . ALA A 1 74 ? -8.266 -28.281 -16.781 1 96.69 74 ALA A O 1
ATOM 572 N N . VAL A 1 75 ? -8.109 -28.312 -14.586 1 96 75 VAL A N 1
ATOM 573 C CA . VAL A 1 75 ? -9.523 -28.453 -14.281 1 96 75 VAL A CA 1
ATOM 574 C C . VAL A 1 75 ? -9.977 -27.312 -13.383 1 96 75 VAL A C 1
ATOM 576 O O . VAL A 1 75 ? -9.148 -26.562 -12.852 1 96 75 VAL A O 1
ATOM 579 N N . PRO A 1 76 ? -11.289 -27.125 -13.258 1 93.06 76 PRO A N 1
ATOM 580 C CA . PRO A 1 76 ? -11.742 -26.078 -12.336 1 93.06 76 PRO A CA 1
ATOM 581 C C . PRO A 1 76 ? -11.234 -26.297 -10.914 1 93.06 76 PRO A C 1
ATOM 583 O O . PRO A 1 76 ? -10.977 -27.438 -10.508 1 93.06 76 PRO A O 1
ATOM 586 N N . ASP A 1 77 ? -11.141 -25.25 -10.164 1 92.88 77 ASP A N 1
ATOM 587 C CA . ASP A 1 77 ? -10.547 -25.25 -8.836 1 92.88 77 ASP A CA 1
ATOM 588 C C . ASP A 1 77 ? -11.18 -26.312 -7.941 1 92.88 77 ASP A C 1
ATOM 590 O O . ASP A 1 77 ? -10.492 -26.969 -7.168 1 92.88 77 ASP A O 1
ATOM 594 N N . GLU A 1 78 ? -12.469 -26.469 -8.039 1 92.75 78 GLU A N 1
ATOM 595 C CA . GLU A 1 78 ? -13.211 -27.375 -7.16 1 92.75 78 GLU A CA 1
ATOM 596 C C . GLU A 1 78 ? -12.789 -28.812 -7.367 1 92.75 78 GLU A C 1
ATOM 598 O O . GLU A 1 78 ? -12.945 -29.656 -6.469 1 92.75 78 GLU A O 1
ATOM 603 N N . ALA A 1 79 ? -12.195 -29.062 -8.547 1 94.94 79 ALA A N 1
ATOM 604 C CA . ALA A 1 79 ? -11.844 -30.438 -8.883 1 94.94 79 ALA A CA 1
ATOM 605 C C . ALA A 1 79 ? -10.367 -30.703 -8.617 1 94.94 79 ALA A C 1
ATOM 607 O O . ALA A 1 79 ? -9.906 -31.844 -8.711 1 94.94 79 ALA A O 1
ATOM 608 N N . HIS A 1 80 ? -9.586 -29.719 -8.25 1 97 80 HIS A N 1
ATOM 609 C CA . HIS A 1 80 ? -8.141 -29.844 -8.102 1 97 80 HIS A CA 1
ATOM 610 C C . HIS A 1 80 ? -7.781 -30.984 -7.145 1 97 80 HIS A C 1
ATOM 612 O O . HIS A 1 80 ? -6.977 -31.859 -7.48 1 97 80 HIS A O 1
ATOM 618 N N . GLN A 1 81 ? -8.43 -30.938 -6.016 1 97.69 81 GLN A N 1
ATOM 619 C CA . GLN A 1 81 ? -8.062 -31.875 -4.957 1 97.69 81 GLN A CA 1
ATOM 620 C C . GLN A 1 81 ? -8.305 -33.312 -5.398 1 97.69 81 GLN A C 1
ATOM 622 O O . GLN A 1 81 ? -7.418 -34.156 -5.27 1 97.69 81 GLN A O 1
ATOM 627 N N . ALA A 1 82 ? -9.453 -33.594 -5.898 1 97.19 82 ALA A N 1
ATOM 628 C CA . ALA A 1 82 ? -9.82 -34.938 -6.301 1 97.19 82 ALA A CA 1
ATOM 629 C C . ALA A 1 82 ? -8.898 -35.469 -7.41 1 97.19 82 ALA A C 1
ATOM 631 O O . ALA A 1 82 ? -8.383 -36.594 -7.336 1 97.19 82 ALA A O 1
ATOM 632 N N . VAL A 1 83 ? -8.625 -34.656 -8.391 1 98.06 83 VAL A N 1
ATOM 633 C CA . VAL A 1 83 ? -7.844 -35.062 -9.555 1 98.06 83 VAL A CA 1
ATOM 634 C C . VAL A 1 83 ? -6.379 -35.219 -9.164 1 98.06 83 VAL A C 1
ATOM 636 O O . VAL A 1 83 ? -5.738 -36.219 -9.523 1 98.06 83 VAL A O 1
ATOM 639 N N . LEU A 1 84 ? -5.887 -34.281 -8.398 1 98.56 84 LEU A N 1
ATOM 640 C CA . LEU A 1 84 ? -4.492 -34.344 -7.969 1 98.56 84 LEU A CA 1
ATOM 641 C C . LEU A 1 84 ? -4.238 -35.562 -7.082 1 98.56 84 LEU A C 1
ATOM 643 O O . LEU A 1 84 ? -3.188 -36.188 -7.172 1 98.56 84 LEU A O 1
ATOM 647 N N . SER A 1 85 ? -5.211 -35.875 -6.234 1 98.31 85 SER A N 1
ATOM 648 C CA . SER A 1 85 ? -5.066 -37.031 -5.363 1 98.31 85 SER A CA 1
ATOM 649 C C . SER A 1 85 ? -4.891 -38.312 -6.172 1 98.31 85 SER A C 1
ATOM 651 O O . SER A 1 85 ? -3.998 -39.125 -5.891 1 98.31 85 SER A O 1
ATOM 653 N N . VAL A 1 86 ? -5.68 -38.5 -7.164 1 98.12 86 VAL A N 1
ATOM 654 C CA . VAL A 1 86 ? -5.613 -39.688 -8 1 98.12 86 VAL A CA 1
ATOM 655 C C . VAL A 1 86 ? -4.316 -39.688 -8.812 1 98.12 86 VAL A C 1
ATOM 657 O O . VAL A 1 86 ? -3.699 -40.75 -9.023 1 98.12 86 VAL A O 1
ATOM 660 N N . ALA A 1 87 ? -3.914 -38.469 -9.273 1 98.44 87 ALA A N 1
ATOM 661 C CA . ALA A 1 87 ? -2.662 -38.344 -10.016 1 98.44 87 ALA A CA 1
ATOM 662 C C . ALA A 1 87 ? -1.47 -38.75 -9.148 1 98.44 87 ALA A C 1
ATOM 664 O O . ALA A 1 87 ? -0.555 -39.438 -9.609 1 98.44 87 ALA A O 1
ATOM 665 N N . ILE A 1 88 ? -1.483 -38.344 -7.895 1 98 88 ILE A N 1
ATOM 666 C CA . ILE A 1 88 ? -0.413 -38.688 -6.969 1 98 88 ILE A CA 1
ATOM 667 C C . ILE A 1 88 ? -0.372 -40.188 -6.773 1 98 88 ILE A C 1
ATOM 669 O O . ILE A 1 88 ? 0.701 -40.812 -6.797 1 98 88 ILE A O 1
ATOM 673 N N . ASP A 1 89 ? -1.491 -40.812 -6.699 1 97.12 89 ASP A N 1
ATOM 674 C CA . ASP A 1 89 ? -1.585 -42.25 -6.484 1 97.12 89 ASP A CA 1
ATOM 675 C C . ASP A 1 89 ? -1.052 -43.031 -7.691 1 97.12 89 ASP A C 1
ATOM 677 O O . ASP A 1 89 ? -0.57 -44.156 -7.551 1 97.12 89 ASP A O 1
ATOM 681 N N . SER A 1 90 ? -1.128 -42.5 -8.867 1 97.31 90 SER A N 1
ATOM 682 C CA . SER A 1 90 ? -0.703 -43.156 -10.094 1 97.31 90 SER A CA 1
ATOM 683 C C . SER A 1 90 ? 0.816 -43.281 -10.156 1 97.31 90 SER A C 1
ATOM 685 O O . SER A 1 90 ? 1.346 -44.125 -10.898 1 97.31 90 SER A O 1
ATOM 687 N N . GLY A 1 91 ? 1.534 -42.344 -9.492 1 97.06 91 GLY A N 1
ATOM 688 C CA . GLY A 1 91 ? 2.988 -42.375 -9.508 1 97.06 91 GLY A CA 1
ATOM 689 C C . GLY A 1 91 ? 3.572 -41.688 -10.727 1 97.06 91 GLY A C 1
ATOM 690 O O . GLY A 1 91 ? 4.793 -41.562 -10.852 1 97.06 91 GLY A O 1
ATOM 691 N N . ILE A 1 92 ? 2.729 -41.219 -11.625 1 97.69 92 ILE A N 1
ATOM 692 C CA . ILE A 1 92 ? 3.172 -40.531 -12.836 1 97.69 92 ILE A CA 1
ATOM 693 C C . ILE A 1 92 ? 3.57 -39.094 -12.5 1 97.69 92 ILE A C 1
ATOM 695 O O . ILE A 1 92 ? 2.865 -38.406 -11.758 1 97.69 92 ILE A O 1
ATOM 699 N N . PRO A 1 93 ? 4.781 -38.625 -12.969 1 97.31 93 PRO A N 1
ATOM 700 C CA . PRO A 1 93 ? 5.098 -37.188 -12.773 1 97.31 93 PRO A CA 1
ATOM 701 C C . PRO A 1 93 ? 3.932 -36.281 -13.141 1 97.31 93 PRO A C 1
ATOM 703 O O . PRO A 1 93 ? 3.293 -36.469 -14.172 1 97.31 93 PRO A O 1
ATOM 706 N N . VAL A 1 94 ? 3.709 -35.281 -12.258 1 98.12 94 VAL A N 1
ATOM 707 C CA . VAL A 1 94 ? 2.467 -34.531 -12.445 1 98.12 94 VAL A CA 1
ATOM 708 C C . VAL A 1 94 ? 2.742 -33.031 -12.352 1 98.12 94 VAL A C 1
ATOM 710 O O . VAL A 1 94 ? 3.486 -32.562 -11.477 1 98.12 94 VAL A O 1
ATOM 713 N N . PHE A 1 95 ? 2.225 -32.25 -13.305 1 98.25 95 PHE A N 1
ATOM 714 C CA . PHE A 1 95 ? 2.141 -30.781 -13.352 1 98.25 95 PHE A CA 1
ATOM 715 C C . PHE A 1 95 ? 0.74 -30.312 -12.992 1 98.25 95 PHE A C 1
ATOM 717 O O . PHE A 1 95 ? -0.241 -30.719 -13.617 1 98.25 95 PHE A O 1
ATOM 724 N N . TYR A 1 96 ? 0.6 -29.438 -11.977 1 98.06 96 TYR A N 1
ATOM 725 C CA . TYR A 1 96 ? -0.731 -29.047 -11.523 1 98.06 96 TYR A CA 1
ATOM 726 C C . TYR A 1 96 ? -0.762 -27.578 -11.133 1 98.06 96 TYR A C 1
ATOM 728 O O . TYR A 1 96 ? 0.287 -26.938 -11 1 98.06 96 TYR A O 1
ATOM 736 N N . GLU A 1 97 ? -1.994 -27.062 -10.977 1 96.06 97 GLU A N 1
ATOM 737 C CA . GLU A 1 97 ? -2.219 -25.672 -10.578 1 96.06 97 GLU A CA 1
ATOM 738 C C . GLU A 1 97 ? -2.658 -25.578 -9.125 1 96.06 97 GLU A C 1
ATOM 740 O O . GLU A 1 97 ? -3.441 -26.406 -8.656 1 96.06 97 GLU A O 1
ATOM 745 N N . PRO A 1 98 ? -2.039 -24.594 -8.43 1 95.56 98 PRO A N 1
ATOM 746 C CA . PRO A 1 98 ? -2.73 -24.234 -7.191 1 95.56 98 PRO A CA 1
ATOM 747 C C . PRO A 1 98 ? -4.117 -23.641 -7.441 1 95.56 98 PRO A C 1
ATOM 749 O O . PRO A 1 98 ? -4.402 -23.172 -8.547 1 95.56 98 PRO A O 1
ATOM 752 N N . PRO A 1 99 ? -5.059 -23.688 -6.457 1 96 99 PRO A N 1
ATOM 753 C CA . PRO A 1 99 ? -4.879 -24.25 -5.117 1 96 99 PRO A CA 1
ATOM 754 C C . PRO A 1 99 ? -5.031 -25.766 -5.09 1 96 99 PRO A C 1
ATOM 756 O O . PRO A 1 99 ? -5.793 -26.328 -5.883 1 96 99 PRO A O 1
ATOM 759 N N . ILE A 1 100 ? -4.398 -26.375 -4.125 1 97.88 100 ILE A N 1
ATOM 760 C CA . ILE A 1 100 ? -4.449 -27.844 -4.035 1 97.88 100 ILE A CA 1
ATOM 761 C C . ILE A 1 100 ? -5.773 -28.266 -3.422 1 97.88 100 ILE A C 1
ATOM 763 O O . ILE A 1 100 ? -6.168 -29.438 -3.533 1 97.88 100 ILE A O 1
ATOM 767 N N . ALA A 1 101 ? -6.398 -27.375 -2.744 1 96.5 101 ALA A N 1
ATOM 768 C CA . ALA A 1 101 ? -7.738 -27.531 -2.195 1 96.5 101 ALA A CA 1
ATOM 769 C C . ALA A 1 101 ? -8.438 -26.188 -2.031 1 96.5 101 ALA A C 1
ATOM 771 O O . ALA A 1 101 ? -7.785 -25.172 -1.834 1 96.5 101 ALA A O 1
ATOM 772 N N . VAL A 1 102 ? -9.82 -26.234 -2.078 1 94.12 102 VAL A N 1
ATOM 773 C CA . VAL A 1 102 ? -10.562 -24.984 -1.939 1 94.12 102 VAL A CA 1
ATOM 774 C C . VAL A 1 102 ? -11.156 -24.891 -0.536 1 94.12 102 VAL A C 1
ATOM 776 O O . VAL A 1 102 ? -11.859 -23.922 -0.216 1 94.12 102 VAL A O 1
ATOM 779 N N . LYS A 1 103 ? -10.883 -25.922 0.215 1 93.75 103 LYS A N 1
ATOM 780 C CA . LYS A 1 103 ? -11.289 -25.938 1.618 1 93.75 103 LYS A CA 1
ATOM 781 C C . LYS A 1 103 ? -10.07 -25.938 2.539 1 93.75 103 LYS A C 1
ATOM 783 O O . LYS A 1 103 ? -9.156 -26.75 2.365 1 93.75 103 LYS A O 1
ATOM 788 N N . ARG A 1 104 ? -10.164 -25.141 3.51 1 93.12 104 ARG A N 1
ATOM 789 C CA . ARG A 1 104 ? -9.047 -24.906 4.418 1 93.12 104 ARG A CA 1
ATOM 790 C C . ARG A 1 104 ? -8.633 -26.188 5.125 1 93.12 104 ARG A C 1
ATOM 792 O O . ARG A 1 104 ? -7.445 -26.469 5.266 1 93.12 104 ARG A O 1
ATOM 799 N N . ASP A 1 105 ? -9.57 -26.953 5.57 1 94.88 105 ASP A N 1
ATOM 800 C CA . ASP A 1 105 ? -9.289 -28.125 6.379 1 94.88 105 ASP A CA 1
ATOM 801 C C . ASP A 1 105 ? -8.758 -29.266 5.512 1 94.88 105 ASP A C 1
ATOM 803 O O . ASP A 1 105 ? -8.25 -30.266 6.031 1 94.88 105 ASP A O 1
ATOM 807 N N . GLN A 1 106 ? -8.82 -29.125 4.176 1 97.12 106 GLN A N 1
ATOM 808 C CA . GLN A 1 106 ? -8.352 -30.156 3.256 1 97.12 106 GLN A CA 1
ATOM 809 C C . GLN A 1 106 ? -6.898 -29.906 2.85 1 97.12 106 GLN A C 1
ATOM 811 O O . GLN A 1 106 ? -6.227 -30.812 2.348 1 97.12 106 GLN A O 1
ATOM 816 N N . ILE A 1 107 ? -6.398 -28.734 3.127 1 97.31 107 ILE A N 1
ATOM 817 C CA . ILE A 1 107 ? -5.07 -28.344 2.66 1 97.31 107 ILE A CA 1
ATOM 818 C C . ILE A 1 107 ? -4.012 -29.203 3.35 1 97.31 107 ILE A C 1
ATOM 820 O O . ILE A 1 107 ? -3.154 -29.797 2.688 1 97.31 107 ILE A O 1
ATOM 824 N N . PRO A 1 108 ? -4.105 -29.391 4.703 1 96.75 108 PRO A N 1
ATOM 825 C CA . PRO A 1 108 ? -3.088 -30.234 5.344 1 96.75 108 PRO A CA 1
ATOM 826 C C . PRO A 1 108 ? -3.102 -31.672 4.836 1 96.75 108 PRO A C 1
ATOM 828 O O . PRO A 1 108 ? -2.049 -32.312 4.742 1 96.75 108 PRO A O 1
ATOM 831 N N . ILE A 1 109 ? -4.242 -32.156 4.5 1 97.19 109 ILE A N 1
ATOM 832 C CA . ILE A 1 109 ? -4.371 -33.5 3.984 1 97.19 109 ILE A CA 1
ATOM 833 C C . ILE A 1 109 ? -3.654 -33.625 2.643 1 97.19 109 ILE A C 1
ATOM 835 O O . ILE A 1 109 ? -2.861 -34.531 2.432 1 97.19 109 ILE A O 1
ATOM 839 N N . MET A 1 110 ? -3.887 -32.688 1.779 1 98 110 MET A N 1
ATOM 840 C CA . MET A 1 110 ? -3.252 -32.688 0.464 1 98 110 MET A CA 1
ATOM 841 C C . MET A 1 110 ? -1.745 -32.469 0.587 1 98 110 MET A C 1
ATOM 843 O O . MET A 1 110 ? -0.973 -33.062 -0.171 1 98 110 MET A O 1
ATOM 847 N N . LEU A 1 111 ? -1.358 -31.656 1.536 1 97.25 111 LEU A N 1
ATOM 848 C CA . LEU A 1 111 ? 0.067 -31.422 1.742 1 97.25 111 LEU A CA 1
ATOM 849 C C . LEU A 1 111 ? 0.774 -32.719 2.154 1 97.25 111 LEU A C 1
ATOM 851 O O . LEU A 1 111 ? 1.871 -33 1.673 1 97.25 111 LEU A O 1
ATOM 855 N N . ASN A 1 112 ? 0.145 -33.406 3.027 1 97.38 112 ASN A N 1
ATOM 856 C CA . ASN A 1 112 ? 0.71 -34.688 3.439 1 97.38 112 ASN A CA 1
ATOM 857 C C . ASN A 1 112 ? 0.879 -35.625 2.254 1 97.38 112 ASN A C 1
ATOM 859 O O . ASN A 1 112 ? 1.908 -36.312 2.127 1 97.38 112 ASN A O 1
ATOM 863 N N . SER A 1 113 ? -0.089 -35.656 1.397 1 97.69 113 SER A N 1
ATOM 864 C CA . SER A 1 113 ? -0.033 -36.469 0.204 1 97.69 113 SER A CA 1
ATOM 865 C C . SER A 1 113 ? 1.097 -36.062 -0.724 1 97.69 113 SER A C 1
ATOM 867 O O . SER A 1 113 ? 1.836 -36.875 -1.245 1 97.69 113 SER A O 1
ATOM 869 N N . LEU A 1 114 ? 1.25 -34.781 -0.886 1 97.38 114 LEU A N 1
ATOM 870 C CA . LEU A 1 114 ? 2.279 -34.25 -1.766 1 97.38 114 LEU A CA 1
ATOM 871 C C . LEU A 1 114 ? 3.672 -34.531 -1.221 1 97.38 114 LEU A C 1
ATOM 873 O O . LEU A 1 114 ? 4.559 -34.969 -1.967 1 97.38 114 LEU A O 1
ATOM 877 N N . LEU A 1 115 ? 3.852 -34.406 0.057 1 96.56 115 LEU A N 1
ATOM 878 C CA . LEU A 1 115 ? 5.16 -34.562 0.68 1 96.56 115 LEU A CA 1
ATOM 879 C C . LEU A 1 115 ? 5.578 -36.031 0.695 1 96.56 115 LEU A C 1
ATOM 881 O O . LEU A 1 115 ? 6.77 -36.344 0.738 1 96.56 115 LEU A O 1
ATOM 885 N N . ARG A 1 116 ? 4.645 -36.938 0.582 1 97 116 ARG A N 1
ATOM 886 C CA . ARG A 1 116 ? 4.938 -38.375 0.626 1 97 116 ARG A CA 1
ATOM 887 C C . ARG A 1 116 ? 5.047 -38.938 -0.78 1 97 116 ARG A C 1
ATOM 889 O O . ARG A 1 116 ? 5.453 -40.094 -0.953 1 97 116 ARG A O 1
ATOM 896 N N . ALA A 1 117 ? 4.664 -38.125 -1.729 1 96.38 117 ALA A N 1
ATOM 897 C CA . ALA A 1 117 ? 4.715 -38.625 -3.105 1 96.38 117 ALA A CA 1
ATOM 898 C C . ALA A 1 117 ? 6.145 -38.969 -3.518 1 96.38 117 ALA A C 1
ATOM 900 O O . ALA A 1 117 ? 7.078 -38.219 -3.188 1 96.38 117 ALA A O 1
ATOM 901 N N . LYS A 1 118 ? 6.336 -40.031 -4.23 1 93.88 118 LYS A N 1
ATOM 902 C CA . LYS A 1 118 ? 7.66 -40.469 -4.672 1 93.88 118 LYS A CA 1
ATOM 903 C C . LYS A 1 118 ? 7.953 -39.969 -6.086 1 93.88 118 LYS A C 1
ATOM 905 O O . LYS A 1 118 ? 9.117 -39.906 -6.496 1 93.88 118 LYS A O 1
ATOM 910 N N . GLN A 1 119 ? 6.953 -39.656 -6.777 1 95.5 119 GLN A N 1
ATOM 911 C CA . GLN A 1 119 ? 7.102 -39.156 -8.133 1 95.5 119 GLN A CA 1
ATOM 912 C C . GLN A 1 119 ? 7.402 -37.656 -8.133 1 95.5 119 GLN A C 1
ATOM 914 O O . GLN A 1 119 ? 7.336 -37 -7.09 1 95.5 119 GLN A O 1
ATOM 919 N N . ILE A 1 120 ? 7.723 -37.125 -9.281 1 95.75 120 ILE A N 1
ATOM 920 C CA . ILE A 1 120 ? 7.859 -35.688 -9.461 1 95.75 120 ILE A CA 1
ATOM 921 C C . ILE A 1 120 ? 6.488 -35.031 -9.398 1 95.75 120 ILE A C 1
ATOM 923 O O . ILE A 1 120 ? 5.566 -35.406 -10.125 1 95.75 120 ILE A O 1
ATOM 927 N N . THR A 1 121 ? 6.344 -34.156 -8.453 1 96.88 121 THR A N 1
ATOM 928 C CA . THR A 1 121 ? 5.195 -33.281 -8.445 1 96.88 121 THR A CA 1
ATOM 929 C C . THR A 1 121 ? 5.641 -31.828 -8.664 1 96.88 121 THR A C 1
ATOM 931 O O . THR A 1 121 ? 6.629 -31.375 -8.078 1 96.88 121 THR A O 1
ATOM 934 N N . TYR A 1 122 ? 4.938 -31.125 -9.57 1 97.38 122 TYR A N 1
ATOM 935 C CA . TYR A 1 122 ? 5.32 -29.766 -9.93 1 97.38 122 TYR A CA 1
ATOM 936 C C . TYR A 1 122 ? 4.105 -28.844 -9.953 1 97.38 122 TYR A C 1
ATOM 938 O O . TYR A 1 122 ? 3.223 -29 -10.805 1 97.38 122 TYR A O 1
ATOM 946 N N . ALA A 1 123 ? 4.074 -27.922 -9.031 1 97.81 123 ALA A N 1
ATOM 947 C CA . ALA A 1 123 ? 3.037 -26.891 -9.047 1 97.81 123 ALA A CA 1
ATOM 948 C C . ALA A 1 123 ? 3.391 -25.781 -10.023 1 97.81 123 ALA A C 1
ATOM 950 O O . ALA A 1 123 ? 4.531 -25.297 -10.055 1 97.81 123 ALA A O 1
ATOM 951 N N . ASP A 1 124 ? 2.447 -25.375 -10.781 1 97.44 124 ASP A N 1
ATOM 952 C CA . ASP A 1 124 ? 2.643 -24.234 -11.68 1 97.44 124 ASP A CA 1
ATOM 953 C C . ASP A 1 124 ? 2.666 -22.922 -10.914 1 97.44 124 ASP A C 1
ATOM 955 O O . ASP A 1 124 ? 1.638 -22.25 -10.781 1 97.44 124 ASP A O 1
ATOM 959 N N . LEU A 1 125 ? 3.799 -22.562 -10.5 1 97.38 125 LEU A N 1
ATOM 960 C CA . LEU A 1 125 ? 4.051 -21.281 -9.883 1 97.38 125 LEU A CA 1
ATOM 961 C C . LEU A 1 125 ? 4.602 -20.281 -10.898 1 97.38 125 LEU A C 1
ATOM 963 O O . LEU A 1 125 ? 5.68 -19.719 -10.695 1 97.38 125 LEU A O 1
ATOM 967 N N . GLU A 1 126 ? 3.832 -20.047 -11.922 1 97.19 126 GLU A N 1
ATOM 968 C CA . GLU A 1 126 ? 4.32 -19.391 -13.125 1 97.19 126 GLU A CA 1
ATOM 969 C C . GLU A 1 126 ? 4.758 -17.953 -12.828 1 97.19 126 GLU A C 1
ATOM 971 O O . GLU A 1 126 ? 5.688 -17.438 -13.461 1 97.19 126 GLU A O 1
ATOM 976 N N . LEU A 1 127 ? 4.156 -17.312 -11.859 1 97.56 127 LEU A N 1
ATOM 977 C CA . LEU A 1 127 ? 4.504 -15.914 -11.602 1 97.56 127 LEU A CA 1
ATOM 978 C C . LEU A 1 127 ? 5.969 -15.781 -11.203 1 97.56 127 LEU A C 1
ATOM 980 O O . LEU A 1 127 ? 6.664 -14.875 -11.664 1 97.56 127 LEU A O 1
ATOM 984 N N . GLY A 1 128 ? 6.395 -16.734 -10.422 1 96.94 128 GLY A N 1
ATOM 985 C CA . GLY A 1 128 ? 7.77 -16.703 -9.953 1 96.94 128 GLY A CA 1
ATOM 986 C C . GLY A 1 128 ? 8.773 -17.141 -11.008 1 96.94 128 GLY A C 1
ATOM 987 O O . GLY A 1 128 ? 9.984 -17.016 -10.82 1 96.94 128 GLY A O 1
ATOM 988 N N . CYS A 1 129 ? 8.266 -17.609 -12.125 1 96.19 129 CYS A N 1
ATOM 989 C CA . CYS A 1 129 ? 9.141 -18.078 -13.195 1 96.19 129 CYS A CA 1
ATOM 990 C C . CYS A 1 129 ? 9.492 -16.938 -14.148 1 96.19 129 CYS A C 1
ATOM 992 O O . CYS A 1 129 ? 10.336 -17.094 -15.031 1 96.19 129 CYS A O 1
ATOM 994 N N . HIS A 1 130 ? 8.852 -15.797 -13.984 1 97.12 130 HIS A N 1
ATOM 995 C CA . HIS A 1 130 ? 9.109 -14.633 -14.828 1 97.12 130 HIS A CA 1
ATOM 996 C C . HIS A 1 130 ? 10.562 -14.172 -14.703 1 97.12 130 HIS A C 1
ATOM 998 O O . HIS A 1 130 ? 11.047 -13.945 -13.594 1 97.12 130 HIS A O 1
ATOM 1004 N N . PRO A 1 131 ? 11.281 -14.008 -15.812 1 97.12 131 PRO A N 1
ATOM 1005 C CA . PRO A 1 131 ? 12.703 -13.641 -15.773 1 97.12 131 PRO A CA 1
ATOM 1006 C C . PRO A 1 131 ? 12.953 -12.352 -14.992 1 97.12 131 PRO A C 1
ATOM 1008 O O . PRO A 1 131 ? 14.031 -12.18 -14.406 1 97.12 131 PRO A O 1
ATOM 1011 N N . MET A 1 132 ? 12.055 -11.484 -14.961 1 98 132 MET A N 1
ATOM 1012 C CA . MET A 1 132 ? 12.258 -10.203 -14.297 1 98 132 MET A CA 1
ATOM 1013 C C . MET A 1 132 ? 12.477 -10.391 -12.797 1 98 132 MET A C 1
ATOM 1015 O O . MET A 1 132 ? 13.094 -9.555 -12.141 1 98 132 MET A O 1
ATOM 1019 N N . ILE A 1 133 ? 11.898 -11.453 -12.195 1 98.12 133 ILE A N 1
ATOM 1020 C CA . ILE A 1 133 ? 12.086 -11.734 -10.773 1 98.12 133 ILE A CA 1
ATOM 1021 C C . ILE A 1 133 ? 13.562 -12.008 -10.5 1 98.12 133 ILE A C 1
ATOM 1023 O O . ILE A 1 133 ? 14.125 -11.484 -9.531 1 98.12 133 ILE A O 1
ATOM 1027 N N . TYR A 1 134 ? 14.172 -12.711 -11.367 1 97.19 134 TYR A N 1
ATOM 1028 C CA . TYR A 1 134 ? 15.594 -13.016 -11.227 1 97.19 134 TYR A CA 1
ATOM 1029 C C . TYR A 1 134 ? 16.438 -11.773 -11.438 1 97.19 134 TYR A C 1
ATOM 1031 O O . TYR A 1 134 ? 17.453 -11.578 -10.75 1 97.19 134 TYR A O 1
ATOM 1039 N N . ARG A 1 135 ? 16.031 -11.008 -12.398 1 98.25 135 ARG A N 1
ATOM 1040 C CA . ARG A 1 135 ? 16.75 -9.758 -12.633 1 98.25 135 ARG A CA 1
ATOM 1041 C C . ARG A 1 135 ? 16.672 -8.844 -11.414 1 98.25 135 ARG A C 1
ATOM 1043 O O . ARG A 1 135 ? 17.656 -8.211 -11.039 1 98.25 135 ARG A O 1
ATOM 1050 N N . ALA A 1 136 ? 15.5 -8.766 -10.828 1 98.25 136 ALA A N 1
ATOM 1051 C CA . ALA A 1 136 ? 15.336 -7.969 -9.609 1 98.25 136 ALA A CA 1
ATOM 1052 C C . ALA A 1 136 ? 16.266 -8.461 -8.5 1 98.25 136 ALA A C 1
ATOM 1054 O O . ALA A 1 136 ? 16.891 -7.656 -7.812 1 98.25 136 ALA A O 1
ATOM 1055 N N . ILE A 1 137 ? 16.375 -9.75 -8.336 1 98.31 137 ILE A N 1
ATOM 1056 C CA . ILE A 1 137 ? 17.234 -10.352 -7.328 1 98.31 137 ILE A CA 1
ATOM 1057 C C . ILE A 1 137 ? 18.688 -9.961 -7.598 1 98.31 137 ILE A C 1
ATOM 1059 O O . ILE A 1 137 ? 19.438 -9.617 -6.672 1 98.31 137 ILE A O 1
ATOM 1063 N N . GLU A 1 138 ? 19.047 -9.945 -8.844 1 98.31 138 GLU A N 1
ATOM 1064 C CA . GLU A 1 138 ? 20.406 -9.539 -9.219 1 98.31 138 GLU A CA 1
ATOM 1065 C C . GLU A 1 138 ? 20.656 -8.078 -8.844 1 98.31 138 GLU A C 1
ATOM 1067 O O . GLU A 1 138 ? 21.734 -7.746 -8.352 1 98.31 138 GLU A O 1
ATOM 1072 N N . LEU A 1 139 ? 19.719 -7.246 -9.102 1 98 139 LEU A N 1
ATOM 1073 C CA . LEU A 1 139 ? 19.859 -5.832 -8.773 1 98 139 LEU A CA 1
ATOM 1074 C C . LEU A 1 139 ? 20.031 -5.637 -7.27 1 98 139 LEU A C 1
ATOM 1076 O O . LEU A 1 139 ? 20.844 -4.809 -6.832 1 98 139 LEU A O 1
ATOM 1080 N N . ILE A 1 140 ? 19.281 -6.383 -6.488 1 97.25 140 ILE A N 1
ATOM 1081 C CA . ILE A 1 140 ? 19.375 -6.312 -5.031 1 97.25 140 ILE A CA 1
ATOM 1082 C C . ILE A 1 140 ? 20.75 -6.789 -4.578 1 97.25 140 ILE A C 1
ATOM 1084 O O . ILE A 1 140 ? 21.391 -6.148 -3.744 1 97.25 140 ILE A O 1
ATOM 1088 N N . GLU A 1 141 ? 21.219 -7.887 -5.125 1 97.19 141 GLU A N 1
ATOM 1089 C CA . GLU A 1 141 ? 22.516 -8.453 -4.785 1 97.19 141 GLU A CA 1
ATOM 1090 C C . GLU A 1 141 ? 23.641 -7.496 -5.156 1 97.19 141 GLU A C 1
ATOM 1092 O O . GLU A 1 141 ? 24.688 -7.484 -4.504 1 97.19 141 GLU A O 1
ATOM 1097 N N . ASN A 1 142 ? 23.375 -6.715 -6.16 1 96.38 142 ASN A N 1
ATOM 1098 C CA . ASN A 1 142 ? 24.359 -5.73 -6.594 1 96.38 142 ASN A CA 1
ATOM 1099 C C . ASN A 1 142 ? 24.203 -4.414 -5.836 1 96.38 142 ASN A C 1
ATOM 1101 O O . ASN A 1 142 ? 24.656 -3.367 -6.301 1 96.38 142 ASN A O 1
ATOM 1105 N N . ASN A 1 143 ? 23.438 -4.402 -4.809 1 94 143 ASN A N 1
ATOM 1106 C CA . ASN A 1 143 ? 23.328 -3.32 -3.836 1 94 143 ASN A CA 1
ATOM 1107 C C . ASN A 1 143 ? 22.578 -2.119 -4.418 1 94 143 ASN A C 1
ATOM 1109 O O . ASN A 1 143 ? 22.844 -0.978 -4.035 1 94 143 ASN A O 1
ATOM 1113 N N . MET A 1 144 ? 21.703 -2.385 -5.398 1 93.69 144 MET A N 1
ATOM 1114 C CA . MET A 1 144 ? 20.953 -1.303 -6.039 1 93.69 144 MET A CA 1
ATOM 1115 C C . MET A 1 144 ? 20.078 -0.576 -5.027 1 93.69 144 MET A C 1
ATOM 1117 O O . MET A 1 144 ? 19.859 0.631 -5.141 1 93.69 144 MET A O 1
ATOM 1121 N N . VAL A 1 145 ? 19.578 -1.289 -4 1 91.38 145 VAL A N 1
ATOM 1122 C CA . VAL A 1 145 ? 18.625 -0.665 -3.09 1 91.38 145 VAL A CA 1
ATOM 1123 C C . VAL A 1 145 ? 19.234 -0.549 -1.697 1 91.38 145 VAL A C 1
ATOM 1125 O O . VAL A 1 145 ? 18.547 -0.192 -0.737 1 91.38 145 VAL A O 1
ATOM 1128 N N . GLY A 1 146 ? 20.531 -0.801 -1.544 1 89.62 146 GLY A N 1
ATOM 1129 C CA . GLY A 1 146 ? 21.109 -0.853 -0.211 1 89.62 146 GLY A CA 1
ATOM 1130 C C . GLY A 1 146 ? 20.516 -1.946 0.656 1 89.62 146 GLY A C 1
ATOM 1131 O O . GLY A 1 146 ? 20.375 -3.088 0.214 1 89.62 146 GLY A O 1
ATOM 1132 N N . CYS A 1 147 ? 20.141 -1.585 1.901 1 87.94 147 CYS A N 1
ATOM 1133 C CA . CYS A 1 147 ? 19.469 -2.543 2.771 1 87.94 147 CYS A CA 1
ATOM 1134 C C . CYS A 1 147 ? 18 -2.684 2.396 1 87.94 147 CYS A C 1
ATOM 1136 O O . CYS A 1 147 ? 17.219 -1.732 2.533 1 87.94 147 CYS A O 1
ATOM 1138 N N . LEU A 1 148 ? 17.641 -3.879 1.924 1 91.62 148 LEU A N 1
ATOM 1139 C CA . LEU A 1 148 ? 16.25 -4.156 1.547 1 91.62 148 LEU A CA 1
ATOM 1140 C C . LEU A 1 148 ? 15.328 -4.023 2.75 1 91.62 148 LEU A C 1
ATOM 1142 O O . LEU A 1 148 ? 15.617 -4.562 3.822 1 91.62 148 LEU A O 1
ATOM 1146 N N . HIS A 1 149 ? 14.195 -3.314 2.582 1 88.69 149 HIS A N 1
ATOM 1147 C CA . HIS A 1 149 ? 13.336 -3.221 3.752 1 88.69 149 HIS A CA 1
ATOM 1148 C C . HIS A 1 149 ? 11.891 -3.557 3.395 1 88.69 149 HIS A C 1
ATOM 1150 O O . HIS A 1 149 ? 11.109 -3.953 4.262 1 88.69 149 HIS A O 1
ATOM 1156 N N . ASN A 1 150 ? 11.625 -3.377 2.08 1 92.94 150 ASN A N 1
ATOM 1157 C CA . ASN A 1 150 ? 10.219 -3.6 1.765 1 92.94 150 ASN A CA 1
ATOM 1158 C C . ASN A 1 150 ? 10.039 -4.098 0.333 1 92.94 150 ASN A C 1
ATOM 1160 O O . ASN A 1 150 ? 10.688 -3.598 -0.589 1 92.94 150 ASN A O 1
ATOM 1164 N N . VAL A 1 151 ? 9.211 -5.051 0.126 1 97.31 151 VAL A N 1
ATOM 1165 C CA . VAL A 1 151 ? 8.734 -5.512 -1.176 1 97.31 151 VAL A CA 1
ATOM 1166 C C . VAL A 1 151 ? 7.207 -5.523 -1.195 1 97.31 151 VAL A C 1
ATOM 1168 O O . VAL A 1 151 ? 6.578 -6.195 -0.376 1 97.31 151 VAL A O 1
ATOM 1171 N N . THR A 1 152 ? 6.59 -4.781 -2.125 1 97.88 152 THR A N 1
ATOM 1172 C CA . THR A 1 152 ? 5.137 -4.699 -2.223 1 97.88 152 THR A CA 1
ATOM 1173 C C . THR A 1 152 ? 4.656 -5.184 -3.586 1 97.88 152 THR A C 1
ATOM 1175 O O . THR A 1 152 ? 5.18 -4.758 -4.621 1 97.88 152 THR A O 1
ATOM 1178 N N . ILE A 1 153 ? 3.725 -6.09 -3.561 1 98.69 153 ILE A N 1
ATOM 1179 C CA . ILE A 1 153 ? 3.049 -6.531 -4.777 1 98.69 153 ILE A CA 1
ATOM 1180 C C . ILE A 1 153 ? 1.61 -6.016 -4.781 1 98.69 153 ILE A C 1
ATOM 1182 O O . ILE A 1 153 ? 0.889 -6.16 -3.791 1 98.69 153 ILE A O 1
ATOM 1186 N N . THR A 1 154 ? 1.178 -5.406 -5.863 1 97.44 154 THR A N 1
ATOM 1187 C CA . THR A 1 154 ? -0.195 -4.941 -6.027 1 97.44 154 THR A CA 1
ATOM 1188 C C . THR A 1 154 ? -0.847 -5.602 -7.238 1 97.44 154 THR A C 1
ATOM 1190 O O . THR A 1 154 ? -0.334 -5.504 -8.359 1 97.44 154 THR A O 1
ATOM 1193 N N . LEU A 1 155 ? -1.945 -6.242 -7.008 1 97.81 155 LEU A N 1
ATOM 1194 C CA . LEU A 1 155 ? -2.721 -6.902 -8.055 1 97.81 155 LEU A CA 1
ATOM 1195 C C . LEU A 1 155 ? -4.059 -6.199 -8.258 1 97.81 155 LEU A C 1
ATOM 1197 O O . LEU A 1 155 ? -4.812 -5.992 -7.305 1 97.81 155 LEU A O 1
ATOM 1201 N N . HIS A 1 156 ? -4.348 -5.812 -9.461 1 94.5 156 HIS A N 1
ATOM 1202 C CA . HIS A 1 156 ? -5.688 -5.438 -9.898 1 94.5 156 HIS A CA 1
ATOM 1203 C C . HIS A 1 156 ? -6.211 -6.406 -10.953 1 94.5 156 HIS A C 1
ATOM 1205 O O . HIS A 1 156 ? -5.562 -6.625 -11.984 1 94.5 156 HIS A O 1
ATOM 1211 N N . ALA A 1 157 ? -7.289 -7.027 -10.625 1 93.81 157 ALA A N 1
ATOM 1212 C CA . ALA A 1 157 ? -7.922 -7.957 -11.555 1 93.81 157 ALA A CA 1
ATOM 1213 C C . ALA A 1 157 ? -9.445 -7.887 -11.445 1 93.81 157 ALA A C 1
ATOM 1215 O O . ALA A 1 157 ? -9.984 -7.539 -10.391 1 93.81 157 ALA A O 1
ATOM 1216 N N . GLY A 1 158 ? -10.195 -8.18 -12.508 1 88.94 158 GLY A N 1
ATOM 1217 C CA . GLY A 1 158 ? -11.648 -8.242 -12.5 1 88.94 158 GLY A CA 1
ATOM 1218 C C . GLY A 1 158 ? -12.188 -9.656 -12.5 1 88.94 158 GLY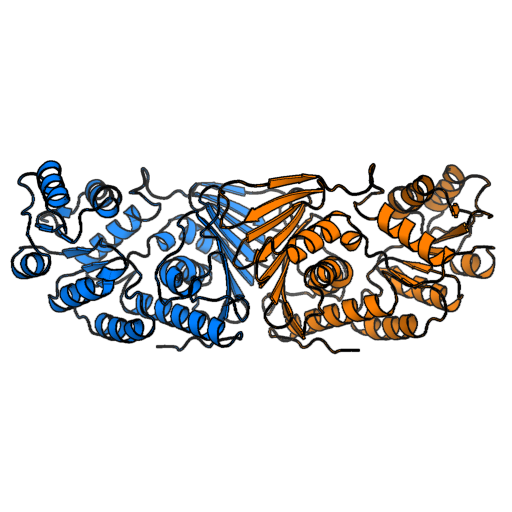 A C 1
ATOM 1219 O O . GLY A 1 158 ? -13.086 -9.984 -13.273 1 88.94 158 GLY A O 1
ATOM 1220 N N . TRP A 1 159 ? -11.641 -10.562 -11.711 1 87.69 159 TRP A N 1
ATOM 1221 C CA . TRP A 1 159 ? -11.945 -11.992 -11.758 1 87.69 159 TRP A CA 1
ATOM 1222 C C . TRP A 1 159 ? -13.273 -12.289 -11.078 1 87.69 159 TRP A C 1
ATOM 1224 O O . TRP A 1 159 ? -13.875 -13.344 -11.305 1 87.69 159 TRP A O 1
ATOM 1234 N N . GLY A 1 160 ? -13.734 -11.422 -10.195 1 77.19 160 GLY A N 1
ATOM 1235 C CA . GLY A 1 160 ? -15.023 -11.625 -9.547 1 77.19 160 GLY A CA 1
ATOM 1236 C C . GLY A 1 160 ? -14.938 -12.539 -8.336 1 77.19 160 GLY A C 1
ATOM 1237 O O . GLY A 1 160 ? -13.844 -12.906 -7.906 1 77.19 160 GLY A O 1
ATOM 1238 N N . PRO A 1 161 ? -16.125 -12.844 -7.738 1 71.88 161 PRO A N 1
ATOM 1239 C CA . PRO A 1 161 ? -16.156 -13.648 -6.512 1 71.88 161 PRO A CA 1
ATOM 1240 C C . PRO A 1 161 ? -15.875 -15.125 -6.766 1 71.88 161 PRO A C 1
ATOM 1242 O O . PRO A 1 161 ? -16.047 -15.609 -7.887 1 71.88 161 PRO A O 1
ATOM 1245 N N . SER A 1 162 ? -15.219 -15.758 -5.836 1 72.31 162 SER A N 1
ATOM 1246 C CA . SER A 1 162 ? -15.008 -17.203 -5.883 1 72.31 162 SER A CA 1
ATOM 1247 C C . SER A 1 162 ? -15.664 -17.891 -4.699 1 72.31 162 SER A C 1
ATOM 1249 O O . SER A 1 162 ? -15.797 -17.312 -3.623 1 72.31 162 SER A O 1
ATOM 1251 N N . ASP A 1 163 ? -16.094 -19.094 -4.988 1 75.69 163 ASP A N 1
ATOM 1252 C CA . ASP A 1 163 ? -16.688 -19.922 -3.936 1 75.69 163 ASP A CA 1
ATOM 1253 C C . ASP A 1 163 ? -15.609 -20.688 -3.174 1 75.69 163 ASP A C 1
ATOM 1255 O O . ASP A 1 163 ? -15.305 -21.828 -3.512 1 75.69 163 ASP A O 1
ATOM 1259 N N . SER A 1 164 ? -14.82 -20.062 -2.492 1 81 164 SER A N 1
ATOM 1260 C CA . SER A 1 164 ? -13.734 -20.703 -1.754 1 81 164 SER A CA 1
ATOM 1261 C C . SER A 1 164 ? -13.852 -20.438 -0.257 1 81 164 SER A C 1
ATOM 1263 O O . SER A 1 164 ? -14.312 -19.375 0.155 1 81 164 SER A O 1
ATOM 1265 N N . ASP A 1 165 ? -13.531 -21.516 0.447 1 88.62 165 ASP A N 1
ATOM 1266 C CA . ASP A 1 165 ? -13.461 -21.375 1.898 1 88.62 165 ASP A CA 1
ATOM 1267 C C . ASP A 1 165 ? -12.125 -20.781 2.334 1 88.62 165 ASP A C 1
ATOM 1269 O O . ASP A 1 165 ? -11.773 -20.828 3.516 1 88.62 165 ASP A O 1
ATOM 1273 N N . LEU A 1 166 ? -11.383 -20.281 1.427 1 92.5 166 LEU A N 1
ATOM 1274 C CA . LEU A 1 166 ? -10.109 -19.625 1.697 1 92.5 166 LEU A CA 1
ATOM 1275 C C . LEU A 1 166 ? -10.242 -18.109 1.617 1 92.5 166 LEU A C 1
ATOM 1277 O O . LEU A 1 166 ? -10.984 -17.594 0.784 1 92.5 166 LEU A O 1
ATOM 1281 N N . CYS A 1 167 ? -9.555 -17.422 2.514 1 92.25 167 CYS A N 1
ATOM 1282 C CA . CYS A 1 167 ? -9.469 -15.984 2.273 1 92.25 167 CYS A CA 1
ATOM 1283 C C . CYS A 1 167 ? -8.633 -15.688 1.032 1 92.25 167 CYS A C 1
ATOM 1285 O O . CYS A 1 167 ? -7.969 -16.578 0.499 1 92.25 167 CYS A O 1
ATOM 1287 N N . LEU A 1 168 ? -8.727 -14.508 0.564 1 92.44 168 LEU A N 1
ATOM 1288 C CA . LEU A 1 168 ? -8.07 -14.141 -0.685 1 92.44 168 LEU A CA 1
ATOM 1289 C C . LEU A 1 168 ? -6.562 -14.344 -0.586 1 92.44 168 LEU A C 1
ATOM 1291 O O . LEU A 1 168 ? -5.941 -14.852 -1.521 1 92.44 168 LEU A O 1
ATOM 1295 N N . MET A 1 169 ? -5.926 -14.016 0.527 1 95.38 169 MET A N 1
ATOM 1296 C CA . MET A 1 169 ? -4.48 -14.102 0.7 1 95.38 169 MET A CA 1
ATOM 1297 C C . MET A 1 169 ? -4.016 -15.555 0.715 1 95.38 169 MET A C 1
ATOM 1299 O O . MET A 1 169 ? -2.932 -15.867 0.223 1 95.38 169 MET A O 1
ATOM 1303 N N . ASN A 1 170 ? -4.828 -16.375 1.285 1 95.75 170 ASN A N 1
ATOM 1304 C CA . ASN A 1 170 ? -4.516 -17.797 1.232 1 95.75 170 ASN A CA 1
ATOM 1305 C C . ASN A 1 170 ? -4.629 -18.359 -0.187 1 95.75 170 ASN A C 1
ATOM 1307 O O . ASN A 1 170 ? -3.717 -19.016 -0.675 1 95.75 170 ASN A O 1
ATOM 1311 N N . ARG A 1 171 ? -5.656 -18.016 -0.8 1 94.62 171 ARG A N 1
ATOM 1312 C CA . ARG A 1 171 ? -5.895 -18.5 -2.156 1 94.62 171 ARG A CA 1
ATOM 1313 C C . ARG A 1 171 ? -4.75 -18.109 -3.086 1 94.62 171 ARG A C 1
ATOM 1315 O O . ARG A 1 171 ? -4.406 -18.859 -4.008 1 94.62 171 ARG A O 1
ATOM 1322 N N . MET A 1 172 ? -4.219 -16.953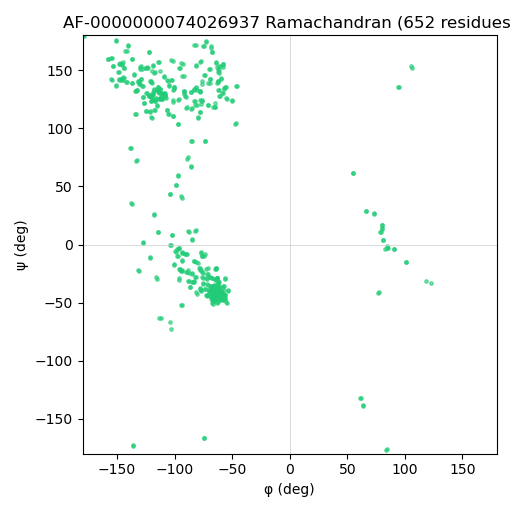 -2.842 1 95.81 172 MET A N 1
ATOM 1323 C CA . MET A 1 172 ? -3.234 -16.391 -3.758 1 95.81 172 MET A CA 1
ATOM 1324 C C . MET A 1 172 ? -1.816 -16.688 -3.281 1 95.81 172 MET A C 1
ATOM 1326 O O . MET A 1 172 ? -0.846 -16.344 -3.965 1 95.81 172 MET A O 1
ATOM 1330 N N . SER A 1 173 ? -1.659 -17.281 -2.195 1 97.31 173 SER A N 1
ATOM 1331 C CA . SER A 1 173 ? -0.383 -17.406 -1.501 1 97.31 173 SER A CA 1
ATOM 1332 C C . SER A 1 173 ? 0.662 -18.078 -2.383 1 97.31 173 SER A C 1
ATOM 1334 O O . SER A 1 173 ? 1.791 -17.594 -2.498 1 97.31 173 SER A O 1
ATOM 1336 N N . CYS A 1 174 ? 0.332 -19.125 -3.08 1 97.56 174 CYS A N 1
ATOM 1337 C CA . CYS A 1 174 ? 1.291 -19.906 -3.844 1 97.56 174 CYS A CA 1
ATOM 1338 C C . CYS A 1 174 ? 1.922 -19.078 -4.953 1 97.56 174 CYS A C 1
ATOM 1340 O O . CYS A 1 174 ? 3.072 -19.312 -5.332 1 97.56 174 CYS A O 1
ATOM 1342 N N . TRP A 1 175 ? 1.226 -18.109 -5.457 1 98 175 TRP A N 1
ATOM 1343 C CA . TRP A 1 175 ? 1.744 -17.328 -6.578 1 98 175 TRP A CA 1
ATOM 1344 C C . TRP A 1 175 ? 2.459 -16.078 -6.09 1 98 175 TRP A C 1
ATOM 1346 O O . TRP A 1 175 ? 3.639 -15.875 -6.383 1 98 175 TRP A O 1
ATOM 1356 N N . TYR A 1 176 ? 1.823 -15.359 -5.301 1 98.62 176 TYR A N 1
ATOM 1357 C CA . TYR A 1 176 ? 2.32 -14.023 -4.984 1 98.62 176 TYR A CA 1
ATOM 1358 C C . TYR A 1 176 ? 3.312 -14.07 -3.83 1 98.62 176 TYR A C 1
ATOM 1360 O O . TYR A 1 176 ? 4.32 -13.359 -3.84 1 98.62 176 TYR A O 1
ATOM 1368 N N . VAL A 1 177 ? 3.068 -14.945 -2.865 1 98.56 177 VAL A N 1
ATOM 1369 C CA . VAL A 1 177 ? 4.02 -15.055 -1.763 1 98.56 177 VAL A CA 1
ATOM 1370 C C . VAL A 1 177 ? 5.289 -15.75 -2.244 1 98.56 177 VAL A C 1
ATOM 1372 O O . VAL A 1 177 ? 6.383 -15.477 -1.748 1 98.56 177 VAL A O 1
ATOM 1375 N N . ASP A 1 178 ? 5.156 -16.609 -3.238 1 98.44 178 ASP A N 1
ATOM 1376 C CA . ASP A 1 178 ? 6.344 -17.188 -3.859 1 98.44 178 ASP A CA 1
ATOM 1377 C C . ASP A 1 178 ? 7.281 -16.094 -4.375 1 98.44 178 ASP A C 1
ATOM 1379 O O . ASP A 1 178 ? 8.5 -16.172 -4.199 1 98.44 178 ASP A O 1
ATOM 1383 N N . ILE A 1 179 ? 6.723 -15.07 -5.02 1 98.62 179 ILE A N 1
ATOM 1384 C CA . ILE A 1 179 ? 7.512 -13.945 -5.52 1 98.62 179 ILE A CA 1
ATOM 1385 C C . ILE A 1 179 ? 8.195 -13.242 -4.352 1 98.62 179 ILE A C 1
ATOM 1387 O O . ILE A 1 179 ? 9.398 -12.969 -4.398 1 98.62 179 ILE A O 1
ATOM 1391 N N . LEU A 1 180 ? 7.445 -12.961 -3.297 1 98.75 180 LEU A N 1
ATOM 1392 C CA . LEU A 1 180 ? 8.016 -12.305 -2.123 1 98.75 180 LEU A CA 1
ATOM 1393 C C . LEU A 1 180 ? 9.18 -13.117 -1.561 1 98.75 180 LEU A C 1
ATOM 1395 O O . LEU A 1 180 ? 10.25 -12.57 -1.305 1 98.75 180 LEU A O 1
ATOM 1399 N N . ASN A 1 181 ? 8.953 -14.438 -1.421 1 98.06 181 ASN A N 1
ATOM 1400 C CA . ASN A 1 181 ? 9.977 -15.32 -0.857 1 98.06 181 ASN A CA 1
ATOM 1401 C C . ASN A 1 181 ? 11.234 -15.336 -1.718 1 98.06 181 ASN A C 1
ATOM 1403 O O . ASN A 1 181 ? 12.344 -15.352 -1.193 1 98.06 181 ASN A O 1
ATOM 1407 N N . GLN A 1 182 ? 11.031 -15.344 -2.973 1 97.69 182 GLN A N 1
ATOM 1408 C CA . GLN A 1 182 ? 12.172 -15.383 -3.879 1 97.69 182 GLN A CA 1
ATOM 1409 C C . GLN A 1 182 ? 12.984 -14.094 -3.799 1 97.69 182 GLN A C 1
ATOM 1411 O O . GLN A 1 182 ? 14.211 -14.133 -3.654 1 97.69 182 GLN A O 1
ATOM 1416 N N . ILE A 1 183 ? 12.32 -12.992 -3.873 1 98.44 183 ILE A N 1
ATOM 1417 C CA . ILE A 1 183 ? 13 -11.695 -3.904 1 98.44 183 ILE A CA 1
ATOM 1418 C C . ILE A 1 183 ? 13.703 -11.453 -2.568 1 98.44 183 ILE A C 1
ATOM 1420 O O . ILE A 1 183 ? 14.844 -11 -2.533 1 98.44 183 ILE A O 1
ATOM 1424 N N . ILE A 1 184 ? 13.023 -11.797 -1.504 1 96.88 184 ILE A N 1
ATOM 1425 C CA . ILE A 1 184 ? 13.555 -11.516 -0.173 1 96.88 184 ILE A CA 1
ATOM 1426 C C . ILE A 1 184 ? 14.555 -12.602 0.22 1 96.88 184 ILE A C 1
ATOM 1428 O O . ILE A 1 184 ? 15.5 -12.336 0.968 1 96.88 184 ILE A O 1
ATOM 1432 N N . GLY A 1 185 ? 14.398 -13.828 -0.305 1 96.19 185 GLY A N 1
ATOM 1433 C CA . GLY A 1 185 ? 15.312 -14.93 -0.034 1 96.19 185 GLY A CA 1
ATOM 1434 C C . GLY A 1 185 ? 15.055 -15.609 1.299 1 96.19 185 GLY A C 1
ATOM 1435 O O . GLY A 1 185 ? 15.945 -16.234 1.865 1 96.19 185 GLY A O 1
ATOM 1436 N N . LYS A 1 186 ? 13.875 -15.383 1.881 1 95.69 186 LYS A N 1
ATOM 1437 C CA . LYS A 1 186 ? 13.461 -15.945 3.166 1 95.69 186 LYS A CA 1
ATOM 1438 C C . LYS A 1 186 ? 11.992 -16.359 3.139 1 95.69 186 LYS A C 1
ATOM 1440 O O . LYS A 1 186 ? 11.312 -16.188 2.127 1 95.69 186 LYS A O 1
ATOM 1445 N N . ILE A 1 187 ? 11.602 -17.016 4.16 1 96.56 187 ILE A N 1
ATOM 1446 C CA . ILE A 1 187 ? 10.188 -17.281 4.434 1 96.56 187 ILE A CA 1
ATOM 1447 C C . ILE A 1 187 ? 9.719 -16.406 5.594 1 96.56 187 ILE A C 1
ATOM 1449 O O . ILE A 1 187 ? 10.461 -16.172 6.547 1 96.56 187 ILE A O 1
ATOM 1453 N N . PRO A 1 188 ? 8.516 -15.914 5.488 1 97.62 188 PRO A N 1
ATOM 1454 C CA . PRO A 1 188 ? 8.07 -15.047 6.582 1 97.62 188 PRO A CA 1
ATOM 1455 C C . PRO A 1 188 ? 7.828 -15.812 7.883 1 97.62 188 PRO A C 1
ATOM 1457 O O . PRO A 1 188 ? 7.395 -16.969 7.852 1 97.62 188 PRO A O 1
ATOM 1460 N N . LYS A 1 189 ? 8.008 -15.141 8.969 1 96.5 189 LYS A N 1
ATOM 1461 C CA . LYS A 1 189 ? 7.797 -15.727 10.289 1 96.5 189 LYS A CA 1
ATOM 1462 C C . LYS A 1 189 ? 6.328 -15.641 10.695 1 96.5 189 LYS A C 1
ATOM 1464 O O . LYS A 1 189 ? 5.84 -16.5 11.445 1 96.5 189 LYS A O 1
ATOM 1469 N N . ARG A 1 190 ? 5.691 -14.625 10.258 1 96.56 190 ARG A N 1
ATOM 1470 C CA . ARG A 1 190 ? 4.289 -14.383 10.586 1 96.56 190 ARG A CA 1
ATOM 1471 C C . ARG A 1 190 ? 3.617 -13.531 9.516 1 96.56 190 ARG A C 1
ATOM 1473 O O . ARG A 1 190 ? 4.293 -12.914 8.695 1 96.56 190 ARG A O 1
ATOM 1480 N N . VAL A 1 191 ? 2.299 -13.602 9.523 1 97.44 191 VAL A N 1
ATOM 1481 C CA . VAL A 1 191 ? 1.5 -12.867 8.547 1 97.44 191 VAL A CA 1
ATOM 1482 C C . VAL A 1 191 ? 0.377 -12.117 9.25 1 97.44 191 VAL A C 1
ATOM 1484 O O . VAL A 1 191 ? -0.176 -12.594 10.242 1 97.44 191 VAL A O 1
ATOM 1487 N N . LEU A 1 192 ? 0.102 -10.875 8.805 1 94.88 192 LEU A N 1
ATOM 1488 C CA . LEU A 1 192 ? -1.02 -10.062 9.266 1 94.88 192 LEU A CA 1
ATOM 1489 C C . LEU A 1 192 ? -1.932 -9.688 8.102 1 94.88 192 L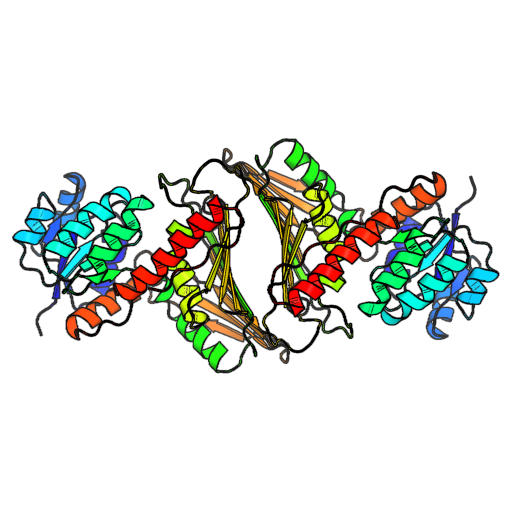EU A C 1
ATOM 1491 O O . LEU A 1 192 ? -1.512 -8.992 7.172 1 94.88 192 LEU A O 1
ATOM 1495 N N . VAL A 1 193 ? -3.127 -10.188 8.117 1 93.88 193 VAL A N 1
ATOM 1496 C CA . VAL A 1 193 ? -4.113 -9.836 7.105 1 93.88 193 VAL A CA 1
ATOM 1497 C C . VAL A 1 193 ? -4.918 -8.625 7.562 1 93.88 193 VAL A C 1
ATOM 1499 O O . VAL A 1 193 ? -5.422 -8.594 8.688 1 93.88 193 VAL A O 1
ATOM 1502 N N . LEU A 1 194 ? -4.965 -7.625 6.727 1 91.69 194 LEU A N 1
ATOM 1503 C CA . LEU A 1 194 ? -5.598 -6.363 7.082 1 91.69 194 LEU A CA 1
ATOM 1504 C C . LEU A 1 194 ? -7.055 -6.336 6.637 1 91.69 194 LEU A C 1
ATOM 1506 O O . LEU A 1 194 ? -7.516 -5.348 6.062 1 91.69 194 LEU A O 1
ATOM 1510 N N . ASP A 1 195 ? -7.594 -7.488 6.859 1 84.88 195 ASP A N 1
ATOM 1511 C CA . ASP A 1 195 ? -9.023 -7.582 6.59 1 84.88 195 ASP A CA 1
ATOM 1512 C C . ASP A 1 195 ? -9.844 -7.266 7.84 1 84.88 195 ASP A C 1
ATOM 1514 O O . ASP A 1 195 ? -9.328 -7.324 8.953 1 84.88 195 ASP A O 1
ATOM 1518 N N . GLY A 1 196 ? -10.969 -6.363 7.84 1 72.38 196 GLY A N 1
ATOM 1519 C CA . GLY A 1 196 ? -11.82 -6.02 8.961 1 72.38 196 GLY A CA 1
ATOM 1520 C C . GLY A 1 196 ? -12.531 -7.219 9.562 1 72.38 196 GLY A C 1
ATOM 1521 O O . GLY A 1 196 ? -12.633 -8.266 8.922 1 72.38 196 GLY A O 1
ATOM 1522 N N . TYR A 1 197 ? -12.828 -6.93 10.992 1 61.44 197 TYR A N 1
ATOM 1523 C CA . TYR A 1 197 ? -13.703 -7.895 11.648 1 61.44 197 TYR A CA 1
ATOM 1524 C C . TYR A 1 197 ? -15.109 -7.844 11.062 1 61.44 197 TYR A C 1
ATOM 1526 O O . TYR A 1 197 ? -15.594 -6.77 10.695 1 61.44 197 TYR A O 1
ATOM 1534 N N . GLY A 1 198 ? -15.578 -8.773 10.531 1 56.62 198 GLY A N 1
ATOM 1535 C CA . GLY A 1 198 ? -16.969 -8.727 10.141 1 56.62 198 GLY A CA 1
ATOM 1536 C C . GLY A 1 198 ? -17.188 -8.969 8.664 1 56.62 198 GLY A C 1
ATOM 1537 O O . GLY A 1 198 ? -18.328 -9.078 8.203 1 56.62 198 GLY A O 1
ATOM 1538 N N . ASN A 1 199 ? -16.031 -8.398 8.109 1 59.16 199 ASN A N 1
ATOM 1539 C CA . ASN A 1 199 ? -16.281 -8.695 6.703 1 59.16 199 ASN A CA 1
ATOM 1540 C C . ASN A 1 199 ? -16.703 -10.148 6.504 1 59.16 199 ASN A C 1
ATOM 1542 O O . ASN A 1 199 ? -16.016 -11.07 6.938 1 59.16 199 ASN A O 1
ATOM 1546 N N . THR A 1 200 ? -18.016 -10.227 6.297 1 57.84 200 THR A N 1
ATOM 1547 C CA . THR A 1 200 ? -18.625 -11.523 6.055 1 57.84 200 THR A CA 1
ATOM 1548 C C . THR A 1 200 ? -17.953 -12.227 4.883 1 57.84 200 THR A C 1
ATOM 1550 O O . THR A 1 200 ? -17.578 -11.586 3.896 1 57.84 200 THR A O 1
ATOM 1553 N N . GLY A 1 201 ? -17.562 -13.375 5.199 1 64.12 201 GLY A N 1
ATOM 1554 C CA . GLY A 1 201 ? -17.078 -14.266 4.152 1 64.12 201 GLY A CA 1
ATOM 1555 C C . GLY A 1 201 ? -15.57 -14.43 4.168 1 64.12 201 GLY A C 1
ATOM 1556 O O . GLY A 1 201 ? -14.859 -13.609 4.738 1 64.12 201 GLY A O 1
ATOM 1557 N N . ARG A 1 202 ? -15.164 -15.477 3.748 1 71.12 202 ARG A N 1
ATOM 1558 C CA . ARG A 1 202 ? -13.75 -15.828 3.807 1 71.12 202 ARG A CA 1
ATOM 1559 C C . ARG A 1 202 ? -12.961 -15.102 2.727 1 71.12 202 ARG A C 1
ATOM 1561 O O . ARG A 1 202 ? -11.906 -14.523 3.006 1 71.12 202 ARG A O 1
ATOM 1568 N N . MET A 1 203 ? -13.578 -14.977 1.518 1 81.25 203 MET A N 1
ATOM 1569 C CA . MET A 1 203 ? -12.82 -14.328 0.45 1 81.25 203 MET A CA 1
ATOM 1570 C C . MET A 1 203 ? -13.352 -12.93 0.17 1 81.25 203 MET A C 1
ATOM 1572 O O . MET A 1 203 ? -14.5 -12.773 -0.25 1 81.25 203 MET A O 1
ATOM 1576 N N . GLN A 1 204 ? -12.562 -11.945 0.406 1 82.62 204 GLN A N 1
ATOM 1577 C CA . GLN A 1 204 ? -12.906 -10.555 0.115 1 82.62 204 GLN A CA 1
ATOM 1578 C C . GLN A 1 204 ? -12.352 -10.125 -1.241 1 82.62 204 GLN A C 1
ATOM 1580 O O . GLN A 1 204 ? -11.344 -10.656 -1.705 1 82.62 204 GLN A O 1
ATOM 1585 N N . ALA A 1 205 ? -13.031 -9.211 -1.804 1 84.44 205 ALA A N 1
ATOM 1586 C CA . ALA A 1 205 ? -12.625 -8.711 -3.115 1 84.44 205 ALA A CA 1
ATOM 1587 C C . ALA A 1 205 ? -11.297 -7.965 -3.033 1 84.44 205 ALA A C 1
ATOM 1589 O O . ALA A 1 205 ? -10.508 -7.984 -3.98 1 84.44 205 ALA A O 1
ATOM 1590 N N . ILE A 1 206 ? -11.188 -7.238 -1.927 1 87.62 206 ILE A N 1
ATOM 1591 C CA . ILE A 1 206 ? -9.969 -6.473 -1.688 1 87.62 206 ILE A CA 1
ATOM 1592 C C . ILE A 1 206 ? -9.328 -6.91 -0.372 1 87.62 206 ILE A C 1
ATOM 1594 O O . ILE A 1 206 ? -10.016 -7.043 0.644 1 87.62 206 ILE A O 1
ATOM 1598 N N . SER A 1 207 ? -8.086 -7.219 -0.433 1 91.12 207 SER A N 1
ATOM 1599 C CA . SER A 1 207 ? -7.371 -7.66 0.761 1 91.12 207 SER A CA 1
ATOM 1600 C C . SER A 1 207 ? -5.902 -7.258 0.713 1 91.12 207 SER A C 1
ATOM 1602 O O . SER A 1 207 ? -5.336 -7.082 -0.368 1 91.12 207 SER A O 1
ATOM 1604 N N . THR A 1 208 ? -5.359 -7.012 1.874 1 93.81 208 THR A N 1
ATOM 1605 C CA . THR A 1 208 ? -3.939 -6.738 2.047 1 93.81 208 THR A CA 1
ATOM 1606 C C . THR A 1 208 ? -3.355 -7.598 3.166 1 93.81 208 THR A C 1
ATOM 1608 O O . THR A 1 208 ? -3.994 -7.793 4.199 1 93.81 208 THR A O 1
ATOM 1611 N N . ALA A 1 209 ? -2.225 -8.086 2.932 1 97 209 ALA A N 1
ATOM 1612 C CA . ALA A 1 209 ? -1.5 -8.82 3.965 1 97 209 ALA A CA 1
ATOM 1613 C C . ALA A 1 209 ? -0.072 -8.305 4.109 1 97 209 ALA A C 1
ATOM 1615 O O . ALA A 1 209 ? 0.557 -7.918 3.123 1 97 209 ALA A O 1
ATOM 1616 N N . VAL A 1 210 ? 0.399 -8.266 5.32 1 96.75 210 VAL A N 1
ATOM 1617 C CA . VAL A 1 210 ? 1.778 -7.93 5.66 1 96.75 210 VAL A CA 1
ATOM 1618 C C . VAL A 1 210 ? 2.514 -9.18 6.133 1 96.75 210 VAL A C 1
ATOM 1620 O O . VAL A 1 210 ? 2 -9.93 6.965 1 96.75 210 VAL A O 1
ATOM 1623 N N . TYR A 1 211 ? 3.631 -9.422 5.547 1 97.88 211 TYR A N 1
ATOM 1624 C CA . TYR A 1 211 ? 4.465 -10.57 5.887 1 97.88 211 TYR A CA 1
ATOM 1625 C C . TYR A 1 211 ? 5.762 -10.125 6.547 1 97.88 211 TYR A C 1
ATOM 1627 O O . TYR A 1 211 ? 6.465 -9.25 6.031 1 97.88 211 TYR A O 1
ATOM 1635 N N . ASP A 1 212 ? 6.082 -10.727 7.652 1 95.75 212 ASP A N 1
ATOM 1636 C CA . ASP A 1 212 ? 7.27 -10.383 8.43 1 95.75 212 ASP A CA 1
ATOM 1637 C C . ASP A 1 212 ? 8.43 -11.32 8.109 1 95.75 212 ASP A C 1
ATOM 1639 O O . ASP A 1 212 ? 8.414 -12.492 8.5 1 95.75 212 ASP A O 1
ATOM 1643 N N . TYR A 1 213 ? 9.398 -10.867 7.34 1 95.69 213 TYR A N 1
ATOM 1644 C CA . TYR A 1 213 ? 10.602 -11.625 7.004 1 95.69 213 TYR A CA 1
ATOM 1645 C C . TYR A 1 213 ? 11.773 -11.211 7.891 1 95.69 213 TYR A C 1
ATOM 1647 O O . TYR A 1 213 ? 12.875 -10.977 7.402 1 95.69 213 TYR A O 1
ATOM 1655 N N . ASP A 1 214 ? 11.539 -11.219 9.086 1 89.12 214 ASP A N 1
ATOM 1656 C CA . ASP A 1 214 ? 12.547 -10.812 10.062 1 89.12 214 ASP A CA 1
ATOM 1657 C C . ASP A 1 214 ? 13.078 -9.414 9.758 1 89.12 214 ASP A C 1
ATOM 1659 O O . ASP A 1 214 ? 14.273 -9.242 9.516 1 89.12 214 ASP A O 1
ATOM 1663 N N . ARG A 1 215 ? 12.234 -8.414 9.773 1 80.06 215 ARG A N 1
ATOM 1664 C CA . ARG A 1 215 ? 12.461 -6.973 9.648 1 80.06 215 ARG A CA 1
ATOM 1665 C C . ARG A 1 215 ? 12.625 -6.57 8.188 1 80.06 215 ARG A C 1
ATOM 1667 O O . ARG A 1 215 ? 13.203 -5.523 7.891 1 80.06 215 ARG A O 1
ATOM 1674 N N . ILE A 1 216 ? 12.492 -7.414 7.312 1 92.06 216 ILE A N 1
ATOM 1675 C CA . ILE A 1 216 ? 12.133 -7.102 5.934 1 92.06 216 ILE A CA 1
ATOM 1676 C C . ILE A 1 216 ? 10.648 -7.379 5.711 1 92.06 216 ILE A C 1
ATOM 1678 O O . ILE A 1 216 ? 10.125 -8.406 6.152 1 92.06 216 ILE A O 1
ATOM 1682 N N . TRP A 1 217 ? 10.016 -6.465 5.105 1 94.81 217 TRP A N 1
ATOM 1683 C CA . TRP A 1 217 ? 8.562 -6.539 5.078 1 94.81 217 TRP A CA 1
ATOM 1684 C C . TRP A 1 217 ? 8.055 -6.812 3.664 1 94.81 217 TRP A C 1
ATOM 1686 O O . TRP A 1 217 ? 8.477 -6.156 2.709 1 94.81 217 TRP A O 1
ATOM 1696 N N . GLY A 1 218 ? 7.262 -7.84 3.574 1 97.19 218 GLY A N 1
ATOM 1697 C CA . GLY A 1 218 ? 6.5 -8.086 2.359 1 97.19 218 GLY A CA 1
ATOM 1698 C C . GLY A 1 218 ? 5.051 -7.648 2.469 1 97.19 218 GLY A C 1
ATOM 1699 O O . GLY A 1 218 ? 4.41 -7.855 3.502 1 97.19 218 GLY A O 1
ATOM 1700 N N . VAL A 1 219 ? 4.551 -7 1.455 1 97.5 219 VAL A N 1
ATOM 1701 C CA . VAL A 1 219 ? 3.148 -6.602 1.415 1 97.5 219 VAL A CA 1
ATOM 1702 C C . VAL A 1 219 ? 2.512 -7.09 0.116 1 97.5 219 VAL A C 1
ATOM 1704 O O . VAL A 1 219 ? 3.072 -6.902 -0.966 1 97.5 219 VAL A O 1
ATOM 1707 N N . PHE A 1 220 ? 1.445 -7.766 0.252 1 98.25 220 PHE A N 1
ATOM 1708 C CA . PHE A 1 220 ? 0.651 -8.148 -0.909 1 98.25 220 PHE A CA 1
ATOM 1709 C C . PHE A 1 220 ? -0.74 -7.527 -0.842 1 98.25 220 PHE A C 1
ATOM 1711 O O . PHE A 1 220 ? -1.509 -7.812 0.079 1 98.25 220 PHE A O 1
ATOM 1718 N N . LYS A 1 221 ? -1.035 -6.66 -1.786 1 95.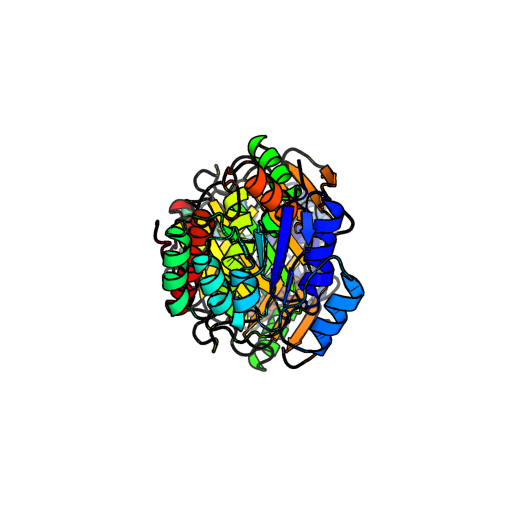69 221 LYS A N 1
ATOM 1719 C CA . LYS A 1 221 ? -2.348 -6.043 -1.939 1 95.69 221 LYS A CA 1
ATOM 1720 C C . LYS A 1 221 ? -3.051 -6.551 -3.195 1 95.69 221 LYS A C 1
ATOM 1722 O O . LYS A 1 221 ? -2.488 -6.5 -4.289 1 95.69 221 LYS A O 1
ATOM 1727 N N . ALA A 1 222 ? -4.285 -6.973 -3.01 1 94.62 222 ALA A N 1
ATOM 1728 C CA . ALA A 1 222 ? -5.023 -7.512 -4.152 1 94.62 222 ALA A CA 1
ATOM 1729 C C . ALA A 1 222 ? -6.426 -6.922 -4.227 1 94.62 222 ALA A C 1
ATOM 1731 O O . ALA A 1 222 ? -7.098 -6.766 -3.203 1 94.62 222 ALA A O 1
ATOM 1732 N N . ASN A 1 223 ? -6.84 -6.496 -5.355 1 90.88 223 ASN A N 1
ATOM 1733 C CA . ASN A 1 223 ? -8.219 -6.195 -5.727 1 90.88 223 ASN A CA 1
ATOM 1734 C C . ASN A 1 223 ? -8.68 -7.051 -6.902 1 90.88 223 ASN A C 1
ATOM 1736 O O . ASN A 1 223 ? -8.305 -6.801 -8.047 1 90.88 223 ASN A O 1
ATOM 1740 N N . ILE A 1 224 ? -9.562 -7.984 -6.637 1 90.94 224 ILE A N 1
ATOM 1741 C CA . ILE A 1 224 ? -9.938 -8.93 -7.688 1 90.94 224 ILE A CA 1
ATOM 1742 C C . ILE A 1 224 ? -11.289 -8.531 -8.273 1 90.94 224 ILE A C 1
ATOM 1744 O O . ILE A 1 224 ? -11.875 -9.273 -9.062 1 90.94 224 ILE A O 1
ATOM 1748 N N . TYR A 1 225 ? -11.805 -7.402 -7.906 1 86.56 225 TYR A N 1
ATOM 1749 C CA . TYR A 1 225 ? -13.008 -6.82 -8.5 1 86.56 225 TYR A CA 1
ATOM 1750 C C . TYR A 1 225 ? -12.703 -5.488 -9.164 1 86.56 225 TYR A C 1
ATOM 1752 O O . TYR A 1 225 ? -13.547 -4.594 -9.203 1 86.56 225 TYR A O 1
ATOM 1760 N N . SER A 1 226 ? -11.5 -5.352 -9.547 1 85.94 226 SER A N 1
ATOM 1761 C CA . SER A 1 226 ? -11.062 -4.102 -10.164 1 85.94 226 SER A CA 1
ATOM 1762 C C . SER A 1 226 ? -11.695 -3.916 -11.539 1 85.94 226 SER A C 1
ATOM 1764 O O . SER A 1 226 ? -11.859 -4.879 -12.289 1 85.94 226 SER A O 1
ATOM 1766 N N . GLN A 1 227 ? -12.047 -2.725 -11.883 1 82.69 227 GLN A N 1
ATOM 1767 C CA . GLN A 1 227 ? -12.492 -2.404 -13.234 1 82.69 227 GLN A CA 1
ATOM 1768 C C . GLN A 1 227 ? -11.352 -1.821 -14.062 1 82.69 227 GLN A C 1
ATOM 1770 O O . GLN A 1 227 ? -11.523 -1.56 -15.258 1 82.69 227 GLN A O 1
ATOM 1775 N N . GLU A 1 228 ? -10.258 -1.68 -13.328 1 82.5 228 GLU A N 1
ATOM 1776 C CA . GLU A 1 228 ? -9.062 -1.235 -14.047 1 82.5 228 GLU A CA 1
ATOM 1777 C C . GLU A 1 228 ? -8.469 -2.367 -14.875 1 82.5 228 GLU A C 1
ATOM 1779 O O . GLU A 1 228 ? -8.914 -3.512 -14.789 1 82.5 228 GLU A O 1
ATOM 1784 N N . ASP A 1 229 ? -7.551 -2.002 -15.656 1 89.44 229 ASP A N 1
ATOM 1785 C CA . ASP A 1 229 ? -6.824 -3.014 -16.422 1 89.44 229 ASP A CA 1
ATOM 1786 C C . ASP A 1 229 ? -6.082 -3.973 -15.492 1 89.44 229 ASP A C 1
ATOM 1788 O O . ASP A 1 229 ? -5.586 -3.566 -14.438 1 89.44 229 ASP A O 1
ATOM 1792 N N . LEU A 1 230 ? -6.117 -5.207 -15.875 1 95.31 230 LEU A N 1
ATOM 1793 C CA . LEU A 1 230 ? -5.332 -6.211 -15.164 1 95.31 230 LEU A CA 1
ATOM 1794 C C . LEU A 1 230 ? -3.885 -5.754 -15.008 1 95.31 230 LEU A C 1
ATOM 1796 O O . LEU A 1 230 ? -3.244 -5.359 -15.984 1 95.31 230 LEU A O 1
ATOM 1800 N N . SER A 1 231 ? -3.418 -5.719 -13.781 1 97.12 231 SER A N 1
ATOM 1801 C CA . SER A 1 231 ? -2.043 -5.293 -13.539 1 97.12 231 SER A CA 1
ATOM 1802 C C . SER A 1 231 ? -1.451 -6 -12.328 1 97.12 231 SER A C 1
ATOM 1804 O O . SER A 1 231 ? -2.172 -6.344 -11.383 1 97.12 231 SER A O 1
ATOM 1806 N N . ILE A 1 232 ? -0.227 -6.336 -12.414 1 98.31 232 ILE A N 1
ATOM 1807 C CA . ILE A 1 232 ? 0.624 -6.77 -11.305 1 98.31 232 ILE A CA 1
ATOM 1808 C C . ILE A 1 232 ? 1.874 -5.895 -11.25 1 98.31 232 ILE A C 1
ATOM 1810 O O . ILE A 1 232 ? 2.688 -5.898 -12.172 1 98.31 232 ILE A O 1
ATOM 1814 N N . ASN A 1 233 ? 1.996 -5.16 -10.195 1 98.12 233 ASN A N 1
ATOM 1815 C CA . ASN A 1 233 ? 3.152 -4.297 -9.984 1 98.12 233 ASN A CA 1
ATOM 1816 C C . ASN A 1 233 ? 3.91 -4.672 -8.711 1 98.12 233 ASN A C 1
ATOM 1818 O O . ASN A 1 233 ? 3.299 -4.98 -7.688 1 98.12 233 ASN A O 1
ATOM 1822 N N . ILE A 1 234 ? 5.203 -4.629 -8.836 1 98.62 234 ILE A N 1
ATOM 1823 C CA . ILE A 1 234 ? 6.051 -4.938 -7.688 1 98.62 234 ILE A CA 1
ATOM 1824 C C . ILE A 1 234 ? 6.965 -3.752 -7.387 1 98.62 234 ILE A C 1
ATOM 1826 O O . ILE A 1 234 ? 7.602 -3.205 -8.297 1 98.62 234 ILE A O 1
ATOM 1830 N N . GLU A 1 235 ? 6.938 -3.336 -6.184 1 97.06 235 GLU A N 1
ATOM 1831 C CA . GLU A 1 235 ? 7.82 -2.283 -5.688 1 97.06 235 GLU A CA 1
ATOM 1832 C C . GLU A 1 235 ? 8.812 -2.83 -4.668 1 97.06 235 GLU A C 1
ATOM 1834 O O . GLU A 1 235 ? 8.422 -3.455 -3.684 1 97.06 235 GLU A O 1
ATOM 1839 N N . ILE A 1 236 ? 10.062 -2.607 -4.934 1 96.75 236 ILE A N 1
ATOM 1840 C CA . ILE A 1 236 ? 11.141 -3.041 -4.055 1 96.75 236 ILE A CA 1
ATOM 1841 C C . ILE A 1 236 ? 11.922 -1.827 -3.561 1 96.75 236 ILE A C 1
ATOM 1843 O O . ILE A 1 236 ? 12.453 -1.055 -4.363 1 96.75 236 ILE A O 1
ATOM 1847 N N . SER A 1 237 ? 12.008 -1.727 -2.248 1 92.19 237 SER A N 1
ATOM 1848 C CA . SER A 1 237 ? 12.688 -0.54 -1.739 1 92.19 237 SER A CA 1
ATOM 1849 C C . SER A 1 237 ? 13.664 -0.898 -0.623 1 92.19 237 SER A C 1
ATOM 1851 O O . SER A 1 237 ? 13.422 -1.833 0.143 1 92.19 237 SER A O 1
ATOM 1853 N N . GLY A 1 238 ? 14.711 -0.164 -0.621 1 88.44 238 GLY A N 1
ATOM 1854 C CA . GLY A 1 238 ? 15.688 -0.139 0.451 1 88.44 238 GLY A CA 1
ATOM 1855 C C . GLY A 1 238 ? 16.125 1.265 0.833 1 88.44 238 GLY A C 1
ATOM 1856 O O . GLY A 1 238 ? 15.461 2.242 0.477 1 88.44 238 GLY A O 1
ATOM 1857 N N . ASP A 1 239 ? 17.062 1.382 1.649 1 82.12 239 ASP A N 1
ATOM 1858 C CA . ASP A 1 239 ? 17.453 2.686 2.176 1 82.12 239 ASP A CA 1
ATOM 1859 C C . ASP A 1 239 ? 18.203 3.5 1.128 1 82.12 239 ASP A C 1
ATOM 1861 O O . ASP A 1 239 ? 18.391 4.707 1.29 1 82.12 239 ASP A O 1
ATOM 1865 N N . GLU A 1 240 ? 18.578 2.848 -0.041 1 85.5 240 GLU A N 1
ATOM 1866 C CA . GLU A 1 240 ? 19.422 3.572 -0.99 1 85.5 240 GLU A CA 1
ATOM 1867 C C . GLU A 1 240 ? 18.812 3.561 -2.389 1 85.5 240 GLU A C 1
ATOM 1869 O O . GLU A 1 240 ? 19.406 4.07 -3.338 1 85.5 240 GLU A O 1
ATOM 1874 N N . GLY A 1 241 ? 17.672 2.951 -2.494 1 88.75 241 GLY A N 1
ATOM 1875 C CA . GLY A 1 241 ? 17.125 2.92 -3.84 1 88.75 241 GLY A CA 1
ATOM 1876 C C . GLY A 1 241 ? 15.773 2.227 -3.914 1 88.75 241 GLY A C 1
ATOM 1877 O O . GLY A 1 241 ? 15.234 1.801 -2.893 1 88.75 241 GLY A O 1
ATOM 1878 N N . ILE A 1 242 ? 15.266 2.219 -5.168 1 93.38 242 ILE A N 1
ATOM 1879 C CA . ILE A 1 242 ? 13.953 1.629 -5.406 1 93.38 242 ILE A CA 1
ATOM 1880 C C . ILE A 1 242 ? 13.938 0.933 -6.762 1 93.38 242 ILE A C 1
ATOM 1882 O O . ILE A 1 242 ? 14.617 1.364 -7.699 1 93.38 242 ILE A O 1
ATOM 1886 N N . ILE A 1 243 ? 13.258 -0.168 -6.859 1 97 243 ILE A N 1
ATOM 1887 C CA . ILE A 1 243 ? 13.031 -0.929 -8.086 1 97 243 ILE A CA 1
ATOM 1888 C C . ILE A 1 243 ? 11.539 -1.114 -8.312 1 97 243 ILE A C 1
ATOM 1890 O O . ILE A 1 243 ? 10.805 -1.482 -7.391 1 97 243 ILE A O 1
ATOM 1894 N N . TYR A 1 244 ? 11.047 -0.816 -9.492 1 97.25 244 TYR A N 1
ATOM 1895 C CA . TYR A 1 244 ? 9.672 -1.087 -9.914 1 97.25 244 TYR A CA 1
ATOM 1896 C C . TYR A 1 244 ? 9.641 -2.148 -11.008 1 97.25 244 TYR A C 1
ATOM 1898 O O . TYR A 1 244 ? 10.438 -2.111 -11.945 1 97.25 244 TYR A O 1
ATOM 1906 N N . LEU A 1 245 ? 8.758 -3.076 -10.836 1 98.62 245 LEU A N 1
ATOM 1907 C CA . LEU A 1 245 ? 8.531 -4.105 -11.844 1 98.62 245 LEU A CA 1
ATOM 1908 C C . LEU A 1 245 ? 7.102 -4.062 -12.359 1 98.62 245 LEU A C 1
ATOM 1910 O O . LEU A 1 245 ? 6.152 -4.031 -11.57 1 98.62 245 LEU A O 1
ATOM 1914 N N . ASN A 1 246 ? 6.977 -4.02 -13.648 1 98.12 246 ASN A N 1
ATOM 1915 C CA . ASN A 1 246 ? 5.699 -4.238 -14.312 1 98.12 246 ASN A CA 1
ATOM 1916 C C . ASN A 1 246 ? 5.598 -5.645 -14.891 1 98.12 246 ASN A C 1
ATOM 1918 O O . ASN A 1 246 ? 6.215 -5.945 -15.914 1 98.12 246 ASN A O 1
ATOM 1922 N N . TYR A 1 247 ? 4.773 -6.438 -14.328 1 98.12 247 TYR A N 1
ATOM 1923 C CA . TYR A 1 247 ? 4.789 -7.875 -14.578 1 98.12 247 TYR A CA 1
ATOM 1924 C C . TYR A 1 247 ? 4.398 -8.18 -16.016 1 98.12 247 TYR A C 1
ATOM 1926 O O . TYR A 1 247 ? 5 -9.047 -16.656 1 98.12 247 TYR A O 1
ATOM 1934 N N . PHE A 1 248 ? 3.447 -7.512 -16.578 1 96.75 248 PHE A N 1
ATOM 1935 C CA . PHE A 1 248 ? 2.906 -7.883 -17.875 1 96.75 248 PHE A CA 1
ATOM 1936 C C . PHE A 1 248 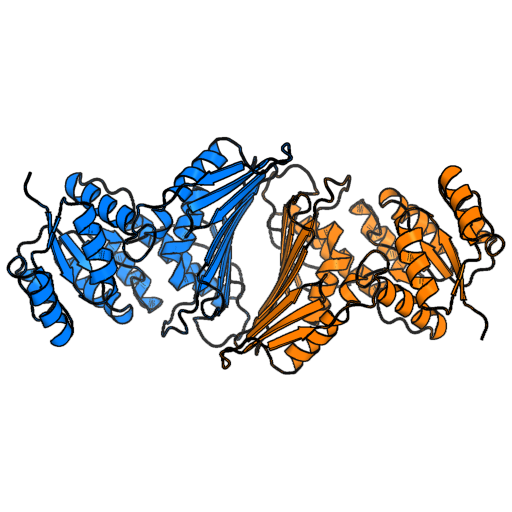? 3.77 -7.324 -19 1 96.75 248 PHE A C 1
ATOM 1938 O O . PHE A 1 248 ? 3.959 -7.977 -20.031 1 96.75 248 PHE A O 1
ATOM 1945 N N . THR A 1 249 ? 4.395 -6.156 -18.781 1 95.62 249 THR A N 1
ATOM 1946 C CA . THR A 1 249 ? 5.211 -5.566 -19.828 1 95.62 249 THR A CA 1
ATOM 1947 C C . THR A 1 249 ? 6.652 -6.055 -19.734 1 95.62 249 THR A C 1
ATOM 1949 O O . THR A 1 249 ? 7.414 -5.961 -20.703 1 95.62 249 THR A O 1
ATOM 1952 N N . GLY A 1 250 ? 7.066 -6.469 -18.594 1 97 250 GLY A N 1
ATOM 1953 C CA . GLY A 1 250 ? 8.453 -6.848 -18.359 1 97 250 GLY A CA 1
ATOM 1954 C C . GLY A 1 250 ? 9.359 -5.664 -18.125 1 97 250 GLY A C 1
ATOM 1955 O O . GLY A 1 250 ? 10.586 -5.797 -18.141 1 97 250 GLY A O 1
ATOM 1956 N N . GLU A 1 251 ? 8.734 -4.535 -17.891 1 98.12 251 GLU A N 1
ATOM 1957 C CA . GLU A 1 251 ? 9.523 -3.334 -17.641 1 98.12 251 GLU A CA 1
ATOM 1958 C C . GLU A 1 251 ? 10.078 -3.32 -16.219 1 98.12 251 GLU A C 1
ATOM 1960 O O . GLU A 1 251 ? 9.359 -3.609 -15.266 1 98.12 251 GLU A O 1
ATOM 1965 N N . ILE A 1 252 ? 11.352 -3.037 -16.109 1 98.38 252 ILE A N 1
ATOM 1966 C CA . ILE A 1 252 ? 12.023 -2.805 -14.836 1 98.38 252 ILE A CA 1
ATOM 1967 C C . ILE A 1 252 ? 12.555 -1.37 -14.781 1 98.38 252 ILE A C 1
ATOM 1969 O O . ILE A 1 252 ? 13.266 -0.932 -15.688 1 98.38 252 ILE A O 1
ATOM 1973 N N . ARG A 1 253 ? 12.164 -0.62 -13.797 1 97.25 253 ARG A N 1
ATOM 1974 C CA . ARG A 1 253 ? 12.695 0.715 -13.531 1 97.25 253 ARG A CA 1
ATOM 1975 C C . ARG A 1 253 ? 13.359 0.773 -12.164 1 97.25 253 ARG A C 1
ATOM 1977 O O . ARG A 1 253 ? 12.805 0.299 -11.172 1 97.25 253 ARG A O 1
ATOM 1984 N N . TYR A 1 254 ? 14.531 1.284 -12.102 1 96.62 254 TYR A N 1
ATOM 1985 C CA . TYR A 1 254 ? 15.172 1.384 -10.797 1 96.62 254 TYR A CA 1
ATOM 1986 C C . TYR A 1 254 ? 16.062 2.615 -10.719 1 96.62 254 TYR A C 1
ATOM 1988 O O . TYR A 1 254 ? 16.469 3.162 -11.75 1 96.62 254 TYR A O 1
ATOM 1996 N N . ARG A 1 255 ? 16.266 3.074 -9.531 1 93.5 255 ARG A N 1
ATOM 1997 C CA . ARG A 1 255 ? 17.062 4.266 -9.258 1 93.5 255 ARG A CA 1
ATOM 1998 C C . ARG A 1 255 ? 17.656 4.223 -7.855 1 93.5 255 ARG A C 1
ATOM 2000 O O . ARG A 1 255 ? 17.016 3.762 -6.914 1 93.5 255 ARG A O 1
ATOM 2007 N N . SER A 1 256 ? 18.859 4.707 -7.812 1 88.38 256 SER A N 1
ATOM 2008 C CA . SER A 1 256 ? 19.5 4.914 -6.512 1 88.38 256 SER A CA 1
ATOM 2009 C C . SER A 1 256 ? 19.266 6.34 -6.012 1 88.38 256 SER A C 1
ATOM 2011 O O . SER A 1 256 ? 19 7.246 -6.801 1 88.38 256 SER A O 1
ATOM 2013 N N . ILE A 1 257 ? 19.328 6.559 -4.68 1 77.75 257 ILE A N 1
ATOM 2014 C CA . ILE A 1 257 ? 19.141 7.879 -4.09 1 77.75 257 ILE A CA 1
ATOM 2015 C C . ILE A 1 257 ? 20.266 8.812 -4.555 1 77.75 257 ILE A C 1
ATOM 2017 O O . ILE A 1 257 ? 20.125 10.031 -4.496 1 77.75 257 ILE A O 1
ATOM 2021 N N . LYS A 1 258 ? 21.328 8.266 -4.992 1 78.31 258 LYS A N 1
ATOM 2022 C CA . LYS A 1 258 ? 22.484 9.039 -5.434 1 78.31 258 LYS A CA 1
ATOM 2023 C C . LYS A 1 258 ? 22.312 9.5 -6.879 1 78.31 258 LYS A C 1
ATOM 2025 O O . LYS A 1 258 ? 23.062 10.359 -7.355 1 78.31 258 LYS A O 1
ATOM 2030 N N . ASP A 1 259 ? 21.312 8.844 -7.5 1 78.25 259 ASP A N 1
ATOM 2031 C CA . ASP A 1 259 ? 21.141 9.133 -8.922 1 78.25 259 ASP A CA 1
ATOM 2032 C C . ASP A 1 259 ? 19.875 9.945 -9.164 1 78.25 259 ASP A C 1
ATOM 2034 O O . ASP A 1 259 ? 18.875 9.773 -8.469 1 78.25 259 ASP A O 1
ATOM 2038 N N . SER A 1 260 ? 20.031 10.812 -10.133 1 77.06 260 SER A N 1
ATOM 2039 C CA . SER A 1 260 ? 18.875 11.664 -10.438 1 77.06 260 SER A CA 1
ATOM 2040 C C . SER A 1 260 ? 18 11.039 -11.508 1 77.06 260 SER A C 1
ATOM 2042 O O . SER A 1 260 ? 16.859 11.469 -11.711 1 77.06 260 SER A O 1
ATOM 2044 N N . TYR A 1 261 ? 18.5 9.969 -12.086 1 87.5 261 TYR A N 1
ATOM 2045 C CA . TYR A 1 261 ? 17.75 9.477 -13.227 1 87.5 261 TYR A CA 1
ATOM 2046 C C . TYR A 1 261 ? 17.344 8.023 -13.031 1 87.5 261 TYR A C 1
ATOM 2048 O O . TYR A 1 261 ? 18.062 7.25 -12.398 1 87.5 261 TYR A O 1
ATOM 2056 N N . TRP A 1 262 ? 16.234 7.68 -13.672 1 92.75 262 TRP A N 1
ATOM 2057 C CA . TRP A 1 262 ? 15.75 6.305 -13.711 1 92.75 262 TRP A CA 1
ATOM 2058 C C . TRP A 1 262 ? 16.453 5.504 -14.797 1 92.75 262 TRP A C 1
ATOM 2060 O O . TRP A 1 262 ? 16.688 6.008 -15.898 1 92.75 262 TRP A O 1
ATOM 2070 N N . ILE A 1 263 ? 16.875 4.359 -14.422 1 95.56 263 ILE A N 1
ATOM 2071 C CA . ILE A 1 263 ? 17.266 3.375 -15.43 1 95.56 263 ILE A CA 1
ATOM 2072 C C . ILE A 1 263 ? 16.062 2.5 -15.781 1 95.56 263 ILE A C 1
ATOM 2074 O O . ILE A 1 263 ? 15.352 2.033 -14.898 1 95.56 263 ILE A O 1
ATOM 2078 N N . VAL A 1 264 ? 15.859 2.354 -17.062 1 96.88 264 VAL A N 1
ATOM 2079 C CA . VAL A 1 264 ? 14.75 1.535 -17.531 1 96.88 264 VAL A CA 1
ATOM 2080 C C . VAL A 1 264 ? 15.281 0.41 -18.422 1 96.88 264 VAL A C 1
ATOM 2082 O O . VAL A 1 264 ? 16.078 0.652 -19.328 1 96.88 264 VAL A O 1
ATOM 2085 N N . GLU A 1 265 ? 14.891 -0.766 -18.109 1 97.06 265 GLU A N 1
ATOM 2086 C CA . GLU A 1 265 ? 15.25 -1.901 -18.953 1 97.06 265 GLU A CA 1
ATOM 2087 C C . GLU A 1 265 ? 14.062 -2.846 -19.141 1 97.06 265 GLU A C 1
ATOM 2089 O O . GLU A 1 265 ? 13.062 -2.734 -18.438 1 97.06 265 GLU A O 1
ATOM 2094 N N . ALA A 1 266 ? 14.141 -3.654 -20.203 1 96.56 266 ALA A N 1
ATOM 2095 C CA . ALA A 1 266 ? 13.109 -4.648 -20.5 1 96.56 266 ALA A CA 1
ATOM 2096 C C . ALA A 1 266 ? 13.625 -6.062 -20.219 1 96.56 266 ALA A C 1
ATOM 2098 O O . ALA A 1 266 ? 14.719 -6.43 -20.656 1 96.56 266 ALA A O 1
ATOM 2099 N N . CYS A 1 267 ? 12.859 -6.754 -19.438 1 96.81 267 CYS A N 1
ATOM 2100 C CA . CYS A 1 267 ? 13.102 -8.164 -19.156 1 96.81 267 CYS A CA 1
ATOM 2101 C C . CYS A 1 267 ? 11.812 -8.969 -19.281 1 96.81 267 CYS A C 1
ATOM 2103 O O . CYS A 1 267 ? 11.305 -9.484 -18.297 1 96.81 267 CYS A O 1
ATOM 2105 N N . PRO A 1 268 ? 11.359 -9.148 -20.5 1 95.38 268 PRO A N 1
ATOM 2106 C CA . PRO A 1 268 ? 10.062 -9.789 -20.703 1 95.38 268 PRO A CA 1
ATOM 2107 C C . PRO A 1 268 ? 10.117 -11.305 -20.531 1 95.38 268 PRO A C 1
ATOM 2109 O O . PRO A 1 268 ? 11.195 -11.898 -20.641 1 95.38 268 PRO A O 1
ATOM 2112 N N . SER A 1 269 ? 8.977 -11.852 -20.25 1 94.75 269 SER A N 1
ATOM 2113 C CA . SER A 1 269 ? 8.82 -13.297 -20.328 1 94.75 269 SER A CA 1
ATOM 2114 C C . SER A 1 269 ? 8.891 -13.781 -21.766 1 94.75 269 SER A C 1
ATOM 2116 O O . SER A 1 269 ? 8.984 -12.969 -22.703 1 94.75 269 SER A O 1
ATOM 2118 N N . LEU A 1 270 ? 8.953 -15.086 -21.938 1 91.5 270 LEU A N 1
ATOM 2119 C CA . LEU A 1 270 ? 8.922 -15.664 -23.266 1 91.5 270 LEU A CA 1
ATOM 2120 C C . LEU A 1 270 ? 7.645 -15.273 -24 1 91.5 270 LEU A C 1
ATOM 2122 O O . LEU A 1 270 ? 6.547 -15.406 -23.453 1 91.5 270 LEU A O 1
ATOM 2126 N N . THR A 1 271 ? 7.855 -14.773 -25.281 1 88.88 271 THR A N 1
ATOM 2127 C CA . THR A 1 271 ? 6.719 -14.336 -26.094 1 88.88 271 THR A CA 1
ATOM 2128 C C . THR A 1 271 ? 6.617 -15.156 -27.375 1 88.88 271 THR A C 1
ATOM 2130 O O . THR A 1 271 ? 7.625 -15.648 -27.875 1 88.88 271 THR A O 1
ATOM 2133 N N . PRO A 1 272 ? 5.316 -15.258 -27.969 1 90.19 272 PRO A N 1
ATOM 2134 C CA . PRO A 1 272 ? 4.07 -14.875 -27.297 1 90.19 272 PRO A CA 1
ATOM 2135 C C . PRO A 1 272 ? 3.803 -15.688 -26.031 1 90.19 272 PRO A C 1
ATOM 2137 O O . PRO A 1 272 ? 4.219 -16.844 -25.938 1 90.19 272 PRO A O 1
ATOM 2140 N N . TYR A 1 273 ? 3.174 -15.07 -25.062 1 89.06 273 TYR A N 1
ATOM 2141 C CA . TYR A 1 273 ? 2.861 -15.805 -23.844 1 89.06 273 TYR A CA 1
ATOM 2142 C C . TYR A 1 273 ? 1.929 -16.969 -24.125 1 89.06 273 TYR A C 1
ATOM 2144 O O . TYR A 1 273 ? 1.197 -16.953 -25.125 1 89.06 273 TYR A O 1
ATOM 2152 N N . ALA A 1 274 ? 2.078 -17.938 -23.312 1 88.94 274 ALA A N 1
ATOM 2153 C CA . ALA A 1 274 ? 1.062 -19 -23.281 1 88.94 274 ALA A CA 1
ATOM 2154 C C . ALA A 1 274 ? -0.053 -18.656 -22.297 1 88.94 274 ALA A C 1
ATOM 2156 O O . ALA A 1 274 ? -0.106 -19.203 -21.203 1 88.94 274 ALA A O 1
ATOM 2157 N N . ASP A 1 275 ? -0.922 -17.75 -22.656 1 90.81 275 ASP A N 1
ATOM 2158 C CA . ASP A 1 275 ? -2.078 -17.234 -21.922 1 90.81 275 ASP A CA 1
ATOM 2159 C C . ASP A 1 275 ? -1.647 -16.25 -20.844 1 90.81 275 ASP A C 1
ATOM 2161 O O . ASP A 1 275 ? -2.301 -15.227 -20.625 1 90.81 275 ASP A O 1
ATOM 2165 N N . TRP A 1 276 ? -0.568 -16.578 -20.141 1 94.69 276 TRP A N 1
ATOM 2166 C CA . TRP A 1 276 ? -0.073 -15.773 -19.031 1 94.69 276 TRP A CA 1
ATOM 2167 C C . TRP A 1 276 ? 1.452 -15.734 -19.016 1 94.69 276 TRP A C 1
ATOM 2169 O O . TRP A 1 276 ? 2.104 -16.734 -19.312 1 94.69 276 TRP A O 1
ATOM 2179 N N . PRO A 1 277 ? 2.027 -14.555 -18.719 1 96 277 PRO A N 1
ATOM 2180 C CA . PRO A 1 277 ? 3.488 -14.531 -18.594 1 96 277 PRO A CA 1
ATOM 2181 C C . PRO A 1 277 ? 4.008 -15.516 -17.547 1 96 277 PRO A C 1
ATOM 2183 O O . PRO A 1 277 ? 3.432 -15.633 -16.469 1 96 277 PRO A O 1
ATOM 2186 N N . GLY A 1 278 ? 5.043 -16.25 -17.891 1 96.62 278 GLY A N 1
ATOM 2187 C CA . GLY A 1 278 ? 5.66 -17.172 -16.953 1 96.62 278 GLY A CA 1
ATOM 2188 C C . GLY A 1 278 ? 5.234 -18.609 -17.172 1 96.62 278 GLY A C 1
ATOM 2189 O O . GLY A 1 278 ? 5.898 -19.547 -16.688 1 96.62 278 GLY A O 1
ATOM 2190 N N . VAL A 1 279 ? 4.152 -18.844 -17.953 1 97.56 279 VAL A N 1
ATOM 2191 C CA . VAL A 1 279 ? 3.643 -20.188 -18.141 1 97.56 279 VAL A CA 1
ATOM 2192 C C . VAL A 1 279 ? 4.605 -21 -19.016 1 97.56 279 VAL A C 1
ATOM 2194 O O . VAL A 1 279 ? 4.902 -22.156 -18.719 1 97.56 279 VAL A O 1
ATOM 2197 N N . ARG A 1 280 ? 5.117 -20.422 -20.094 1 97.62 280 ARG A N 1
ATOM 2198 C CA . ARG A 1 280 ? 6.094 -21.125 -20.922 1 97.62 280 ARG A CA 1
ATOM 2199 C C . ARG A 1 280 ? 7.328 -21.5 -20.109 1 97.62 280 ARG A C 1
ATOM 2201 O O . ARG A 1 280 ? 7.828 -22.625 -20.234 1 97.62 280 ARG A O 1
ATOM 2208 N N . GLU A 1 281 ? 7.762 -20.562 -19.312 1 96.81 281 GLU A N 1
ATOM 2209 C CA . GLU A 1 281 ? 8.914 -20.797 -18.438 1 96.81 281 GLU A CA 1
ATOM 2210 C C . GLU A 1 281 ? 8.641 -21.953 -17.469 1 96.81 281 GLU A C 1
ATOM 2212 O O . GLU A 1 281 ? 9.492 -22.812 -17.266 1 96.81 281 GLU A O 1
ATOM 2217 N N . SER A 1 282 ? 7.461 -21.969 -16.906 1 96.81 282 SER A N 1
ATOM 2218 C CA . SER A 1 282 ? 7.082 -22.984 -15.922 1 96.81 282 SER A CA 1
ATOM 2219 C C . SER A 1 282 ? 7.008 -24.375 -16.562 1 96.81 282 SER A C 1
ATOM 2221 O O . SER A 1 282 ? 7.539 -25.344 -16.016 1 96.81 282 SER A O 1
ATOM 2223 N N . VAL A 1 283 ? 6.398 -24.438 -17.719 1 97.25 283 VAL A N 1
ATOM 2224 C CA . VAL A 1 283 ? 6.262 -25.703 -18.422 1 97.25 283 VAL A CA 1
ATOM 2225 C C . VAL A 1 283 ? 7.637 -26.219 -18.844 1 97.25 283 VAL A C 1
ATOM 2227 O O . VAL A 1 283 ? 7.941 -27.406 -18.688 1 97.25 283 VAL A O 1
ATOM 2230 N N . SER A 1 284 ? 8.492 -25.328 -19.328 1 95.94 284 SER A N 1
ATOM 2231 C CA . SER A 1 284 ? 9.852 -25.719 -19.703 1 95.94 284 SER A CA 1
ATOM 2232 C C . SER A 1 284 ? 10.625 -26.25 -18.5 1 95.94 284 SER A C 1
ATOM 2234 O O . SER A 1 284 ? 11.383 -27.203 -18.625 1 95.94 284 SER A O 1
ATOM 2236 N N . THR A 1 285 ? 10.453 -25.609 -17.422 1 95.5 285 THR A N 1
ATOM 2237 C CA . THR A 1 285 ? 11.117 -26.047 -16.203 1 95.5 285 THR A CA 1
ATOM 2238 C C . THR A 1 285 ? 10.656 -27.453 -15.812 1 95.5 285 THR A C 1
ATOM 2240 O O . THR A 1 285 ? 11.469 -28.297 -15.422 1 95.5 285 THR A O 1
ATOM 2243 N N . PHE A 1 286 ? 9.398 -27.688 -15.891 1 96.81 286 PHE A N 1
ATOM 2244 C CA . PHE A 1 286 ? 8.852 -29 -15.602 1 96.81 286 PHE A CA 1
ATOM 2245 C C . PHE A 1 286 ? 9.484 -30.062 -16.5 1 96.81 286 PHE A C 1
ATOM 2247 O O . PHE A 1 286 ? 9.891 -31.125 -16.031 1 96.81 286 PHE A O 1
ATOM 2254 N N . LEU A 1 287 ? 9.602 -29.766 -17.781 1 96.44 287 LEU A N 1
ATOM 2255 C CA . LEU A 1 287 ? 10.195 -30.703 -18.734 1 96.44 287 LEU A CA 1
ATOM 2256 C C . LEU A 1 287 ? 11.672 -30.922 -18.438 1 96.44 287 LEU A C 1
ATOM 2258 O O . LEU A 1 287 ? 12.188 -32.031 -18.594 1 96.44 287 LEU A O 1
ATOM 2262 N N . ASP A 1 288 ? 12.344 -29.859 -17.984 1 95.12 288 ASP A N 1
ATOM 2263 C CA . ASP A 1 288 ? 13.727 -30 -17.531 1 95.12 288 ASP A CA 1
ATOM 2264 C C . ASP A 1 288 ? 13.82 -30.984 -16.359 1 95.12 288 ASP A C 1
ATOM 2266 O O . ASP A 1 288 ? 14.719 -31.828 -16.328 1 95.12 288 ASP A O 1
ATOM 2270 N N . ILE A 1 289 ? 12.906 -30.875 -15.477 1 95 289 ILE A N 1
ATOM 2271 C CA . ILE A 1 289 ? 12.906 -31.688 -14.266 1 95 289 ILE A CA 1
ATOM 2272 C C . ILE A 1 289 ? 12.641 -33.156 -14.625 1 95 289 ILE A C 1
ATOM 2274 O O . ILE A 1 289 ? 13.273 -34.062 -14.078 1 95 289 ILE A O 1
ATOM 2278 N N . ILE A 1 290 ? 11.672 -33.344 -15.508 1 93.81 290 ILE A N 1
ATOM 2279 C CA . ILE A 1 290 ? 11.367 -34.719 -15.953 1 93.81 290 ILE A CA 1
ATOM 2280 C C . ILE A 1 290 ? 12.609 -35.344 -16.578 1 93.81 290 ILE A C 1
ATOM 2282 O O . ILE A 1 290 ? 12.898 -36.531 -16.344 1 93.81 290 ILE A O 1
ATOM 2286 N N . SER A 1 291 ? 13.352 -34.562 -17.281 1 90.88 291 SER A N 1
ATOM 2287 C CA . SER A 1 291 ? 14.523 -35.062 -18 1 90.88 291 SER A CA 1
ATOM 2288 C C . SER A 1 291 ? 15.703 -35.281 -17.062 1 90.88 291 SER A C 1
ATOM 2290 O O . SER A 1 291 ? 16.438 -36.281 -17.188 1 90.88 291 SER A O 1
ATOM 2292 N N . SER A 1 292 ? 15.859 -34.406 -16.109 1 87.94 292 SER A N 1
ATOM 2293 C CA . SER A 1 292 ? 17.047 -34.438 -15.266 1 87.94 292 SER A CA 1
ATOM 2294 C C . SER A 1 292 ? 16.781 -35.188 -13.969 1 87.94 292 SER A C 1
ATOM 2296 O O . SER A 1 292 ? 17.719 -35.688 -13.328 1 87.94 292 SER A O 1
ATOM 2298 N N . GLY A 1 293 ? 15.57 -35.125 -13.539 1 80.62 293 GLY A N 1
ATOM 2299 C CA . GLY A 1 293 ? 15.211 -35.719 -12.266 1 80.62 293 GLY A CA 1
ATOM 2300 C C . GLY A 1 293 ? 15.461 -34.812 -11.086 1 80.62 293 GLY A C 1
ATOM 2301 O O . GLY A 1 293 ? 15.188 -35.156 -9.938 1 80.62 293 GLY A O 1
ATOM 2302 N N . GLU A 1 294 ? 16.016 -33.656 -11.32 1 77 294 GLU A N 1
ATOM 2303 C CA . GLU A 1 294 ? 16.359 -32.719 -10.242 1 77 294 GLU A CA 1
ATOM 2304 C C . GLU A 1 294 ? 15.195 -31.781 -9.945 1 77 294 GLU A C 1
ATOM 2306 O O . GLU A 1 294 ? 14.734 -31.062 -10.828 1 77 294 GLU A O 1
ATOM 2311 N N . ALA A 1 295 ? 14.75 -31.922 -8.711 1 67.81 295 ALA A N 1
ATOM 2312 C CA . ALA A 1 295 ? 13.641 -31.062 -8.312 1 67.81 295 ALA A CA 1
ATOM 2313 C C . ALA A 1 295 ? 14.141 -29.656 -7.957 1 67.81 295 ALA A C 1
ATOM 2315 O O . ALA A 1 295 ? 14.969 -29.5 -7.059 1 67.81 295 ALA A O 1
ATOM 2316 N N . SER A 1 296 ? 13.797 -28.734 -8.844 1 72.38 296 SER A N 1
ATOM 2317 C CA . SER A 1 296 ? 14.289 -27.391 -8.602 1 72.38 296 SER A CA 1
ATOM 2318 C C . SER A 1 296 ? 13.172 -26.484 -8.062 1 72.38 296 SER A C 1
ATOM 2320 O O . SER A 1 296 ? 13.125 -26.203 -6.863 1 72.38 296 SER A O 1
ATOM 2322 N N . ARG A 1 297 ? 12.203 -26.219 -8.859 1 85.5 297 ARG A N 1
ATOM 2323 C CA . ARG A 1 297 ? 11.148 -25.266 -8.516 1 85.5 297 ARG A CA 1
ATOM 2324 C C . ARG A 1 297 ? 9.789 -25.953 -8.508 1 85.5 297 ARG A C 1
ATOM 2326 O O . ARG A 1 297 ? 9.625 -27.031 -9.062 1 85.5 297 ARG A O 1
ATOM 2333 N N . GLY A 1 298 ? 8.781 -25.578 -7.723 1 93.44 298 GLY A N 1
ATOM 2334 C CA . GLY A 1 298 ? 7.406 -26.047 -7.727 1 93.44 298 GLY A CA 1
ATOM 2335 C C . GLY A 1 298 ? 7.234 -27.391 -7.059 1 93.44 298 GLY A C 1
ATOM 2336 O O . GLY A 1 298 ? 6.238 -28.078 -7.285 1 93.44 298 GLY A O 1
ATOM 2337 N N . ASN A 1 299 ? 8.281 -27.875 -6.355 1 95.12 299 ASN A N 1
ATOM 2338 C CA . ASN A 1 299 ? 8.211 -29.172 -5.711 1 95.12 299 ASN A CA 1
ATOM 2339 C C . ASN A 1 299 ? 7.305 -29.141 -4.484 1 95.12 299 ASN A C 1
ATOM 2341 O O . ASN A 1 299 ? 6.816 -28.094 -4.09 1 95.12 299 ASN A O 1
ATOM 2345 N N . ALA A 1 300 ? 7.109 -30.328 -3.922 1 95.5 300 ALA A N 1
ATOM 2346 C CA . ALA A 1 300 ? 6.164 -30.516 -2.822 1 95.5 300 ALA A CA 1
ATOM 2347 C C . ALA A 1 300 ? 6.57 -29.688 -1.607 1 95.5 300 ALA A C 1
ATOM 2349 O O . ALA A 1 300 ? 5.715 -29.141 -0.901 1 95.5 300 ALA A O 1
ATOM 2350 N N . LYS A 1 301 ? 7.84 -29.547 -1.366 1 94.75 301 LYS A N 1
ATOM 2351 C CA . LYS A 1 301 ? 8.32 -28.781 -0.215 1 94.75 301 LYS A CA 1
ATOM 2352 C C . LYS A 1 301 ? 7.973 -27.312 -0.353 1 94.75 301 LYS A C 1
ATOM 2354 O O . LYS A 1 301 ? 7.488 -26.688 0.595 1 94.75 301 LYS A O 1
ATOM 2359 N N . LYS A 1 302 ? 8.234 -26.766 -1.515 1 95.31 302 LYS A N 1
ATOM 2360 C CA . LYS A 1 302 ? 7.906 -25.375 -1.783 1 95.31 302 LYS A CA 1
ATOM 2361 C C . LYS A 1 302 ? 6.402 -25.125 -1.676 1 95.31 302 LYS A C 1
ATOM 2363 O O . LYS A 1 302 ? 5.969 -24.156 -1.071 1 95.31 302 LYS A O 1
ATOM 2368 N N . VAL A 1 303 ? 5.684 -26.016 -2.215 1 96.81 303 VAL A N 1
ATOM 2369 C CA . VAL A 1 303 ? 4.23 -25.891 -2.182 1 96.81 303 VAL A CA 1
ATOM 2370 C C . VAL A 1 303 ? 3.738 -25.938 -0.736 1 96.81 303 VAL A C 1
ATOM 2372 O O . VAL A 1 303 ? 2.859 -25.172 -0.345 1 96.81 303 VAL A O 1
ATOM 2375 N N . ALA A 1 304 ? 4.316 -26.844 0.024 1 96.69 304 ALA A N 1
ATOM 2376 C CA . ALA A 1 304 ? 3.947 -26.938 1.434 1 96.69 304 ALA A CA 1
ATOM 2377 C C . ALA A 1 304 ? 4.227 -25.641 2.172 1 96.69 304 ALA A C 1
ATOM 2379 O O . ALA A 1 304 ? 3.379 -25.141 2.922 1 96.69 304 ALA A O 1
ATOM 2380 N N . GLN A 1 305 ? 5.336 -25.094 1.936 1 96.44 305 GLN A N 1
ATOM 2381 C CA . GLN A 1 305 ? 5.715 -23.844 2.566 1 96.44 305 GLN A CA 1
ATOM 2382 C C . GLN A 1 305 ? 4.719 -22.734 2.232 1 96.44 305 GLN A C 1
ATOM 2384 O O . GLN A 1 305 ? 4.25 -22.016 3.123 1 96.44 305 GLN A O 1
ATOM 2389 N N . LEU A 1 306 ? 4.41 -22.609 1.027 1 97.94 306 LEU A N 1
ATOM 2390 C CA . LEU A 1 306 ? 3.535 -21.531 0.564 1 97.94 306 LEU A CA 1
ATOM 2391 C C . LEU A 1 306 ? 2.115 -21.734 1.084 1 97.94 306 LEU A C 1
ATOM 2393 O O . LEU A 1 306 ? 1.438 -20.766 1.432 1 97.94 306 LEU A O 1
ATOM 2397 N N . ASN A 1 307 ? 1.652 -22.969 1.161 1 98 307 ASN A N 1
ATOM 2398 C CA . ASN A 1 307 ? 0.317 -23.25 1.681 1 98 307 ASN A CA 1
ATOM 2399 C C . ASN A 1 307 ? 0.244 -23.016 3.188 1 98 307 ASN A C 1
ATOM 2401 O O . ASN A 1 307 ? -0.784 -22.578 3.701 1 98 307 ASN A O 1
ATOM 2405 N N . ILE A 1 308 ? 1.313 -23.312 3.852 1 98 308 ILE A N 1
ATOM 2406 C CA . ILE A 1 308 ? 1.351 -23.078 5.289 1 98 308 ILE A CA 1
ATOM 2407 C C . ILE A 1 308 ? 1.256 -21.562 5.555 1 98 308 ILE A C 1
ATOM 2409 O O . ILE A 1 308 ? 0.561 -21.141 6.48 1 98 308 ILE A O 1
ATOM 2413 N N . ILE A 1 309 ? 1.938 -20.781 4.789 1 98.44 309 ILE A N 1
ATOM 2414 C CA . ILE A 1 309 ? 1.834 -19.344 4.895 1 98.44 309 ILE A CA 1
ATOM 2415 C C . ILE A 1 309 ? 0.397 -18.906 4.613 1 98.44 309 ILE A C 1
ATOM 2417 O O . ILE A 1 309 ? -0.143 -18.031 5.305 1 98.44 309 ILE A O 1
ATOM 2421 N N . GLY A 1 310 ? -0.215 -19.516 3.584 1 97.69 310 GLY A N 1
ATOM 2422 C CA . GLY A 1 310 ? -1.614 -19.234 3.291 1 97.69 310 GLY A CA 1
ATOM 2423 C C . GLY A 1 310 ? -2.537 -19.562 4.453 1 97.69 310 GLY A C 1
ATOM 2424 O O . GLY A 1 310 ? -3.443 -18.781 4.762 1 97.69 310 GLY A O 1
ATOM 2425 N N . LEU A 1 311 ? -2.303 -20.688 5.066 1 97.19 311 LEU A N 1
ATOM 2426 C CA . LEU A 1 311 ? -3.115 -21.062 6.215 1 97.19 311 LEU A CA 1
ATOM 2427 C C . LEU A 1 311 ? -2.926 -20.078 7.363 1 97.19 311 LEU A C 1
ATOM 2429 O O . LEU A 1 311 ? -3.877 -19.766 8.086 1 97.19 311 LEU A O 1
ATOM 2433 N N . ALA A 1 312 ? -1.714 -19.609 7.535 1 97.44 312 ALA A N 1
ATOM 2434 C CA . ALA A 1 312 ? -1.462 -18.578 8.539 1 97.44 312 ALA A CA 1
ATOM 2435 C C . ALA A 1 312 ? -2.242 -17.297 8.219 1 97.44 312 ALA A C 1
ATOM 2437 O O . ALA A 1 312 ? -2.713 -16.609 9.125 1 97.44 312 ALA A O 1
ATOM 2438 N N . ALA A 1 313 ? -2.357 -16.969 6.973 1 96.25 313 ALA A N 1
ATOM 2439 C CA . ALA A 1 313 ? -3.148 -15.805 6.574 1 96.25 313 ALA A CA 1
ATOM 2440 C C . ALA A 1 313 ? -4.609 -15.969 6.988 1 96.25 313 ALA A C 1
ATOM 2442 O O . ALA A 1 313 ? -5.227 -15.023 7.484 1 96.25 313 ALA A O 1
ATOM 2443 N N . ASP A 1 314 ? -5.195 -17.172 6.773 1 94.25 314 ASP A N 1
ATOM 2444 C CA . ASP A 1 314 ? -6.551 -17.438 7.234 1 94.25 314 ASP A CA 1
ATOM 2445 C C . ASP A 1 314 ? -6.668 -17.25 8.742 1 94.25 314 ASP A C 1
ATOM 2447 O O . ASP A 1 314 ? -7.625 -16.656 9.227 1 94.25 314 ASP A O 1
ATOM 2451 N N . GLU A 1 315 ? -5.699 -17.781 9.398 1 93.5 315 GLU A N 1
ATOM 2452 C CA . GLU A 1 315 ? -5.695 -17.641 10.852 1 93.5 315 GLU A CA 1
ATOM 2453 C C . GLU A 1 315 ? -5.609 -16.172 11.266 1 93.5 315 GLU A C 1
ATOM 2455 O O . GLU A 1 315 ? -6.305 -15.75 12.188 1 93.5 315 GLU A O 1
ATOM 2460 N N . SER A 1 316 ? -4.723 -15.453 10.625 1 93.38 316 SER A N 1
ATOM 2461 C CA . SER A 1 316 ? -4.598 -14.023 10.906 1 93.38 316 SER A CA 1
ATOM 2462 C C . SER A 1 316 ? -5.926 -13.305 10.711 1 93.38 316 SER A C 1
ATOM 2464 O O . SER A 1 316 ? -6.324 -12.484 11.539 1 93.38 316 SER A O 1
ATOM 2466 N N . LYS A 1 317 ? -6.578 -13.586 9.617 1 90.5 317 LYS A N 1
ATOM 2467 C CA . LYS A 1 317 ? -7.879 -12.984 9.344 1 90.5 317 LYS A CA 1
ATOM 2468 C C . LYS A 1 317 ? -8.875 -13.297 10.453 1 90.5 317 LYS A C 1
ATOM 2470 O O . LYS A 1 317 ? -9.609 -12.414 10.906 1 90.5 317 LYS A O 1
ATOM 2475 N N . ASP A 1 318 ? -8.906 -14.555 10.898 1 88.06 318 ASP A N 1
ATOM 2476 C CA . ASP A 1 318 ? -9.828 -14.977 11.953 1 88.06 318 ASP A CA 1
ATOM 2477 C C . ASP A 1 318 ? -9.539 -14.258 13.266 1 88.06 318 ASP A C 1
ATOM 2479 O O . ASP A 1 318 ? -10.461 -13.836 13.961 1 88.06 318 ASP A O 1
ATOM 2483 N N . LEU A 1 319 ? -8.281 -14.094 13.539 1 84.44 319 LEU A N 1
ATOM 2484 C CA . LEU A 1 319 ? -7.867 -13.539 14.82 1 84.44 319 LEU A CA 1
ATOM 2485 C C . LEU A 1 319 ? -7.883 -12.016 14.781 1 84.44 319 LEU A C 1
ATOM 2487 O O . LEU A 1 319 ? -7.992 -11.367 15.828 1 84.44 319 LEU A O 1
ATOM 2491 N N . GLY A 1 320 ? -7.758 -11.5 13.594 1 82 320 GLY A N 1
ATOM 2492 C CA . GLY A 1 320 ? -7.535 -10.062 13.492 1 82 320 GLY A CA 1
ATOM 2493 C C . GLY A 1 320 ? -6.195 -9.625 14.062 1 82 320 GLY A C 1
ATOM 2494 O O . GLY A 1 320 ? -6.086 -8.547 14.641 1 82 320 GLY A O 1
ATOM 2495 N N . ALA A 1 321 ? -5.199 -10.516 14.023 1 88.75 321 ALA A N 1
ATOM 2496 C CA . ALA A 1 321 ? -3.867 -10.32 14.586 1 88.75 321 ALA A CA 1
ATOM 2497 C C . ALA A 1 321 ? -2.818 -11.117 13.82 1 88.75 321 ALA A C 1
ATOM 2499 O O . ALA A 1 321 ? -3.146 -11.836 12.875 1 88.75 321 ALA A O 1
ATOM 2500 N N . TRP A 1 322 ? -1.575 -10.906 14.227 1 93.12 322 TRP A N 1
ATOM 2501 C CA . TRP A 1 322 ? -0.502 -11.711 13.648 1 93.12 322 TRP A CA 1
ATOM 2502 C C . TRP A 1 322 ? -0.778 -13.203 13.82 1 93.12 322 TRP A C 1
ATOM 2504 O O . TRP A 1 322 ? -1.23 -13.633 14.883 1 93.12 322 TRP A O 1
ATOM 2514 N N . ALA A 1 323 ? -0.563 -13.93 12.781 1 95.81 323 ALA A N 1
ATOM 2515 C CA . ALA A 1 323 ? -0.513 -15.391 12.867 1 95.81 323 ALA A CA 1
ATOM 2516 C C . ALA A 1 323 ? 0.878 -15.906 12.516 1 95.81 323 ALA A C 1
ATOM 2518 O O . ALA A 1 323 ? 1.464 -15.508 11.508 1 95.81 323 ALA A O 1
ATOM 2519 N N . GLU A 1 324 ? 1.394 -16.797 13.289 1 97.19 324 GLU A N 1
ATOM 2520 C CA . GLU A 1 324 ? 2.723 -17.359 13.07 1 97.19 324 GLU A CA 1
ATOM 2521 C C . GLU A 1 324 ? 2.709 -18.375 11.938 1 97.19 324 GLU A C 1
ATOM 2523 O O . GLU A 1 324 ? 1.741 -19.125 11.773 1 97.19 324 GLU A O 1
ATOM 2528 N N . VAL A 1 325 ? 3.762 -18.344 11.133 1 97.25 325 VAL A N 1
ATOM 2529 C CA . VAL A 1 325 ? 3.951 -19.344 10.094 1 97.25 325 VAL A CA 1
ATOM 2530 C C . VAL A 1 325 ? 4.664 -20.562 10.688 1 97.25 325 VAL A C 1
ATOM 2532 O O . VAL A 1 325 ? 5.793 -20.453 11.164 1 97.25 325 VAL A O 1
ATOM 2535 N N . GLN A 1 326 ? 4 -21.641 10.672 1 89.25 326 GLN A N 1
ATOM 2536 C CA . GLN A 1 326 ? 4.582 -22.859 11.25 1 89.25 326 GLN A CA 1
ATOM 2537 C C . GLN A 1 326 ? 5.621 -23.453 10.312 1 89.25 326 GLN A C 1
ATOM 2539 O O . GLN A 1 326 ? 5.391 -23.562 9.102 1 89.25 326 GLN A O 1
ATOM 2544 N N . ILE A 1 327 ? 6.809 -23.625 10.797 1 74.06 327 ILE A N 1
ATOM 2545 C CA . ILE A 1 327 ? 7.879 -24.188 9.984 1 74.06 327 ILE A CA 1
ATOM 2546 C C . ILE A 1 327 ? 7.699 -25.703 9.883 1 74.06 327 ILE A C 1
ATOM 2548 O O . ILE A 1 327 ? 7.395 -26.359 10.875 1 74.06 327 ILE A O 1
ATOM 2552 N N . ILE A 1 328 ? 7.645 -26.141 8.641 1 66 328 ILE A N 1
ATOM 2553 C CA . ILE A 1 328 ? 7.609 -27.594 8.445 1 66 328 ILE A CA 1
ATOM 2554 C C . ILE A 1 328 ? 9.023 -28.156 8.531 1 66 328 ILE A C 1
ATOM 2556 O O . ILE A 1 328 ? 9.984 -27.531 8.078 1 66 328 ILE A O 1
ATOM 2560 N N . MET B 1 1 ? -17.625 45.094 12.227 1 58.88 1 MET B N 1
ATOM 2561 C CA . MET B 1 1 ? -16.594 44.625 13.156 1 58.88 1 MET B CA 1
ATOM 2562 C C . MET B 1 1 ? -15.203 44.781 12.555 1 58.88 1 MET B C 1
ATOM 2564 O O . MET B 1 1 ? -15.031 44.688 11.336 1 58.88 1 MET B O 1
ATOM 2568 N N . GLY B 1 2 ? -14.172 45.375 13.266 1 85 2 GLY B N 1
ATOM 2569 C CA . GLY B 1 2 ? -12.867 45.688 12.695 1 85 2 GLY B CA 1
ATOM 2570 C C . GLY B 1 2 ? -12.109 44.469 12.258 1 85 2 GLY B C 1
ATOM 2571 O O . GLY B 1 2 ? -12.453 43.344 12.648 1 85 2 GLY B O 1
ATOM 2572 N N . LYS B 1 3 ? -11.234 44.562 11.297 1 93.88 3 LYS B N 1
ATOM 2573 C CA . LYS B 1 3 ? -10.43 43.438 10.797 1 93.88 3 LYS B CA 1
ATOM 2574 C C . LYS B 1 3 ? -9.562 42.844 11.898 1 93.88 3 LYS B C 1
ATOM 2576 O O . LYS B 1 3 ? -9.109 43.562 12.797 1 93.88 3 LYS B O 1
ATOM 2581 N N . ILE B 1 4 ? -9.414 41.625 11.891 1 97.12 4 ILE B N 1
ATOM 2582 C CA . ILE B 1 4 ? -8.508 40.906 12.797 1 97.12 4 ILE B CA 1
ATOM 2583 C C . ILE B 1 4 ? -7.066 41.312 12.484 1 97.12 4 ILE B C 1
ATOM 2585 O O . ILE B 1 4 ? -6.602 41.125 11.352 1 97.12 4 ILE B O 1
ATOM 2589 N N . ARG B 1 5 ? -6.375 41.906 13.422 1 98.06 5 ARG B N 1
ATOM 2590 C CA . ARG B 1 5 ? -4.973 42.25 13.234 1 98.06 5 ARG B CA 1
ATOM 2591 C C . ARG B 1 5 ? -4.059 41.062 13.461 1 98.06 5 ARG B C 1
ATOM 2593 O O . ARG B 1 5 ? -4.02 40.5 14.555 1 98.06 5 ARG B O 1
ATOM 2600 N N . VAL B 1 6 ? -3.336 40.75 12.383 1 98.38 6 VAL B N 1
ATOM 2601 C CA . VAL B 1 6 ? -2.521 39.562 12.438 1 98.38 6 VAL B CA 1
ATOM 2602 C C . VAL B 1 6 ? -1.041 39.906 12.383 1 98.38 6 VAL B C 1
ATOM 2604 O O . VAL B 1 6 ? -0.634 40.781 11.586 1 98.38 6 VAL B O 1
ATOM 2607 N N . GLY B 1 7 ? -0.284 39.344 13.305 1 98.5 7 GLY B N 1
ATOM 2608 C CA . GLY B 1 7 ? 1.166 39.344 13.195 1 98.5 7 GLY B CA 1
ATOM 2609 C C . GLY B 1 7 ? 1.73 38.125 12.508 1 98.5 7 GLY B C 1
ATOM 2610 O O . GLY B 1 7 ? 1.233 37.031 12.703 1 98.5 7 GLY B O 1
ATOM 2611 N N . LEU B 1 8 ? 2.828 38.344 11.742 1 98.38 8 LEU B N 1
ATOM 2612 C CA . LEU B 1 8 ? 3.504 37.25 11.062 1 98.38 8 LEU B CA 1
ATOM 2613 C C . LEU B 1 8 ? 4.922 37.062 11.594 1 98.38 8 LEU B C 1
ATOM 2615 O O . LEU B 1 8 ? 5.699 38.031 11.641 1 98.38 8 LEU B O 1
ATOM 2619 N N . ILE B 1 9 ? 5.18 35.844 12.023 1 98.31 9 ILE B N 1
ATOM 2620 C CA . ILE B 1 9 ? 6.547 35.5 12.398 1 98.31 9 ILE B CA 1
ATOM 2621 C C . ILE B 1 9 ? 7.164 34.625 11.312 1 98.31 9 ILE B C 1
ATOM 2623 O O . ILE B 1 9 ? 6.832 33.438 11.211 1 98.31 9 ILE B O 1
ATOM 2627 N N . GLY B 1 10 ? 8.156 35.125 10.602 1 96.88 10 GLY B N 1
ATOM 2628 C CA . GLY B 1 10 ? 8.664 34.531 9.375 1 96.88 10 GLY B CA 1
ATOM 2629 C C . GLY B 1 10 ? 8.039 35.094 8.117 1 96.88 10 GLY B C 1
ATOM 2630 O O . GLY B 1 10 ? 6.828 35.312 8.062 1 96.88 10 GLY B O 1
ATOM 2631 N N . PHE B 1 11 ? 8.898 35.375 7.137 1 96.62 11 PHE B N 1
ATOM 2632 C CA . PHE B 1 11 ? 8.391 35.969 5.902 1 96.62 11 PHE B CA 1
ATOM 2633 C C . PHE B 1 11 ? 9.031 35.312 4.684 1 96.62 11 PHE B C 1
ATOM 2635 O O . PHE B 1 11 ? 9.375 35.969 3.713 1 96.62 11 PHE B O 1
ATOM 2642 N N . GLY B 1 12 ? 9.273 34 4.832 1 94.5 12 GLY B N 1
ATOM 2643 C CA . GLY B 1 12 ? 9.758 33.219 3.705 1 94.5 12 GLY B CA 1
ATOM 2644 C C . GLY B 1 12 ? 8.688 32.938 2.668 1 94.5 12 GLY B C 1
ATOM 2645 O O . GLY B 1 12 ? 7.629 33.594 2.674 1 94.5 12 GLY B O 1
ATOM 2646 N N . ALA B 1 13 ? 8.961 32.031 1.79 1 93.88 13 ALA B N 1
ATOM 2647 C CA . ALA B 1 13 ? 8.07 31.719 0.677 1 93.88 13 ALA B CA 1
ATOM 2648 C C . ALA B 1 13 ? 6.711 31.25 1.182 1 93.88 13 ALA B C 1
ATOM 2650 O O . ALA B 1 13 ? 5.676 31.594 0.603 1 93.88 13 ALA B O 1
ATOM 2651 N N . TRP B 1 14 ? 6.719 30.469 2.217 1 95.62 14 TRP B N 1
ATOM 2652 C CA . TRP B 1 14 ? 5.465 29.938 2.748 1 95.62 14 TRP B CA 1
ATOM 2653 C C . TRP B 1 14 ? 4.566 31.062 3.248 1 95.62 14 TRP B C 1
ATOM 2655 O O . TRP B 1 14 ? 3.361 31.062 2.988 1 95.62 14 TRP B O 1
ATOM 2665 N N . THR B 1 15 ? 5.105 31.984 3.932 1 96.75 15 THR B N 1
ATOM 2666 C CA . THR B 1 15 ? 4.316 33.125 4.375 1 96.75 15 THR B CA 1
ATOM 2667 C C . THR B 1 15 ? 3.785 33.906 3.178 1 96.75 15 THR B C 1
ATOM 2669 O O . THR B 1 15 ? 2.598 34.25 3.121 1 96.75 15 THR B O 1
ATOM 2672 N N . ARG B 1 16 ? 4.562 34.156 2.223 1 95.44 16 ARG B N 1
ATOM 2673 C CA . ARG B 1 16 ? 4.227 35.031 1.101 1 95.44 16 ARG B CA 1
ATOM 2674 C C . ARG B 1 16 ? 3.23 34.344 0.165 1 95.44 16 ARG B C 1
ATOM 2676 O O . ARG B 1 16 ? 2.291 34.969 -0.317 1 95.44 16 ARG B O 1
ATOM 2683 N N . ASN B 1 17 ? 3.447 33.062 0.008 1 96.06 17 ASN B N 1
ATOM 2684 C CA . ASN B 1 17 ? 2.676 32.375 -1.026 1 96.06 17 ASN B CA 1
ATOM 2685 C C . ASN B 1 17 ? 1.499 31.609 -0.434 1 96.06 17 ASN B C 1
ATOM 2687 O O . ASN B 1 17 ? 0.574 31.219 -1.153 1 96.06 17 ASN B O 1
ATOM 2691 N N . ALA B 1 18 ? 1.549 31.359 0.877 1 97.12 18 ALA B N 1
ATOM 2692 C CA . ALA B 1 18 ? 0.471 30.609 1.504 1 97.12 18 ALA B CA 1
ATOM 2693 C C . ALA B 1 18 ? -0.337 31.484 2.457 1 97.12 18 ALA B C 1
ATOM 2695 O O . ALA B 1 18 ? -1.477 31.844 2.158 1 97.12 18 ALA B O 1
ATOM 2696 N N . TYR B 1 19 ? 0.277 31.969 3.469 1 97.81 19 TYR B N 1
ATOM 2697 C CA . TYR B 1 19 ? -0.444 32.656 4.527 1 97.81 19 TYR B CA 1
ATOM 2698 C C . TYR B 1 19 ? -1.021 33.969 4.02 1 97.81 19 TYR B C 1
ATOM 2700 O O . TYR B 1 19 ? -2.215 34.25 4.188 1 97.81 19 TYR B O 1
ATOM 2708 N N . LEU B 1 20 ? -0.207 34.812 3.367 1 96.81 20 LEU B N 1
ATOM 2709 C CA . LEU B 1 20 ? -0.677 36.094 2.877 1 96.81 20 LEU B CA 1
ATOM 2710 C C . LEU B 1 20 ? -1.788 35.906 1.85 1 96.81 20 LEU B C 1
ATOM 2712 O O . LEU B 1 20 ? -2.789 36.656 1.877 1 96.81 20 LEU B O 1
ATOM 2716 N N . CYS B 1 21 ? -1.583 34.938 0.985 1 96.69 21 CYS B N 1
ATOM 2717 C CA . CYS B 1 21 ? -2.578 34.656 -0.048 1 96.69 21 CYS B CA 1
ATOM 2718 C C . CYS B 1 21 ? -3.896 34.219 0.569 1 96.69 21 CYS B C 1
ATOM 2720 O O . CYS B 1 21 ? -4.965 34.656 0.161 1 96.69 21 CYS B O 1
ATOM 2722 N N . ALA B 1 22 ? -3.811 33.375 1.53 1 98 22 ALA B N 1
ATOM 2723 C CA . ALA B 1 22 ? -5.008 32.875 2.191 1 98 22 ALA B CA 1
ATOM 2724 C C . ALA B 1 22 ? -5.734 33.969 2.943 1 98 22 ALA B C 1
ATOM 2726 O O . ALA B 1 22 ? -6.961 34.094 2.885 1 98 22 ALA B O 1
ATOM 2727 N N . LEU B 1 23 ? -5.008 34.844 3.631 1 97.44 23 LEU B N 1
ATOM 2728 C CA . LEU B 1 23 ? -5.586 35.938 4.383 1 97.44 23 LEU B CA 1
ATOM 2729 C C . LEU B 1 23 ? -6.277 36.938 3.451 1 97.44 23 LEU B C 1
ATOM 2731 O O . LEU B 1 23 ? -7.383 37.406 3.74 1 97.44 23 LEU B O 1
ATOM 2735 N N . ARG B 1 24 ? -5.594 37.188 2.355 1 95.5 24 ARG B N 1
ATOM 2736 C CA . ARG B 1 24 ? -6.156 38.125 1.378 1 95.5 24 ARG B CA 1
ATOM 2737 C C . ARG B 1 24 ? -7.469 37.594 0.809 1 95.5 24 ARG B C 1
ATOM 2739 O O . ARG B 1 24 ? -8.438 38.344 0.657 1 95.5 24 ARG B O 1
ATOM 2746 N N . TYR B 1 25 ? -7.461 36.344 0.558 1 95.5 25 TYR B N 1
ATOM 2747 C CA . TYR B 1 25 ? -8.656 35.75 -0.014 1 95.5 25 TYR B CA 1
ATOM 2748 C C . TYR B 1 25 ? -9.805 35.781 0.983 1 95.5 25 TYR B C 1
ATOM 2750 O O . TYR B 1 25 ? -10.961 35.969 0.604 1 95.5 25 TYR B O 1
ATOM 2758 N N . ASP B 1 26 ? -9.516 35.469 2.203 1 96.19 26 ASP B N 1
ATOM 2759 C CA . ASP B 1 26 ? -10.555 35.438 3.234 1 96.19 26 ASP B CA 1
ATOM 2760 C C . ASP B 1 26 ? -11.086 36.875 3.482 1 96.19 26 ASP B C 1
ATOM 2762 O O . ASP B 1 26 ? -12.297 37.062 3.57 1 96.19 26 ASP B O 1
ATOM 2766 N N . GLY B 1 27 ? -10.172 37.812 3.658 1 96.25 27 GLY B N 1
ATOM 2767 C CA . GLY B 1 27 ? -10.539 39.219 3.674 1 96.25 27 GLY B CA 1
ATOM 2768 C C . GLY B 1 27 ? -10.875 39.75 5.062 1 96.25 27 GLY B C 1
ATOM 2769 O O . GLY B 1 27 ? -11.055 40.938 5.258 1 96.25 27 GLY B O 1
ATOM 2770 N N . ARG B 1 28 ? -10.898 38.938 6.121 1 97.19 28 ARG B N 1
ATOM 2771 C CA . ARG B 1 28 ? -11.344 39.375 7.445 1 97.19 28 ARG B CA 1
ATOM 2772 C C . ARG B 1 28 ? -10.164 39.844 8.297 1 97.19 28 ARG B C 1
ATOM 2774 O O . ARG B 1 28 ? -10.359 40.406 9.367 1 97.19 28 ARG B O 1
ATOM 2781 N N . ALA B 1 29 ? -8.914 39.625 7.734 1 97.44 29 ALA B N 1
ATOM 2782 C CA . ALA B 1 29 ? -7.734 39.938 8.539 1 97.44 29 ALA B CA 1
ATOM 2783 C C . ALA B 1 29 ? -6.816 40.906 7.82 1 97.44 29 ALA B C 1
ATOM 2785 O O . ALA B 1 29 ? -6.848 41 6.59 1 97.44 29 ALA B O 1
ATOM 2786 N N . VAL B 1 30 ? -6.098 41.656 8.562 1 96.75 30 VAL B N 1
ATOM 2787 C CA . VAL B 1 30 ? -5.062 42.562 8.055 1 96.75 30 VAL B CA 1
ATOM 2788 C C . VAL B 1 30 ? -3.752 42.312 8.797 1 96.75 30 VAL B C 1
ATOM 2790 O O . VAL B 1 30 ? -3.748 42.094 10.008 1 96.75 30 VAL B O 1
ATOM 2793 N N . VAL B 1 31 ? -2.664 42.281 8.062 1 97.94 31 VAL B N 1
ATOM 2794 C CA . VAL B 1 31 ? -1.351 42.094 8.672 1 97.94 31 VAL B CA 1
ATOM 2795 C C . VAL B 1 31 ? -0.824 43.438 9.18 1 97.94 31 VAL B C 1
ATOM 2797 O O . VAL B 1 31 ? -0.668 44.375 8.406 1 97.94 31 VAL B O 1
ATOM 2800 N N . THR B 1 32 ? -0.51 43.469 10.469 1 97.81 32 THR B N 1
ATOM 2801 C CA . THR B 1 32 ? -0.105 44.781 11.023 1 97.81 32 THR B CA 1
ATOM 2802 C C . THR B 1 32 ? 1.299 44.688 11.617 1 97.81 32 THR B C 1
ATOM 2804 O O . THR B 1 32 ? 1.89 45.719 11.969 1 97.81 32 THR B O 1
ATOM 2807 N N . ALA B 1 33 ? 1.797 43.531 11.75 1 98.19 33 ALA B N 1
ATOM 2808 C CA . ALA B 1 33 ? 3.141 43.344 12.281 1 98.19 33 ALA B CA 1
ATOM 2809 C C . ALA B 1 33 ? 3.82 42.125 11.617 1 98.19 33 ALA B C 1
ATOM 2811 O O . ALA B 1 33 ? 3.174 41.125 11.336 1 98.19 33 ALA B O 1
ATOM 2812 N N . VAL B 1 34 ? 5.133 42.281 11.375 1 97.88 34 VAL B N 1
ATOM 2813 C CA . VAL B 1 34 ? 5.867 41.219 10.742 1 97.88 34 VAL B CA 1
ATOM 2814 C C . VAL B 1 34 ? 7.297 41.188 11.273 1 97.88 34 VAL B C 1
ATOM 2816 O O . VAL B 1 34 ? 7.867 42.219 11.609 1 97.88 34 VAL B O 1
ATOM 2819 N N . THR B 1 35 ? 7.758 39.969 11.406 1 96.56 35 THR B N 1
ATOM 2820 C CA . THR B 1 35 ? 9.188 39.781 11.641 1 96.56 35 THR B CA 1
ATOM 2821 C C . THR B 1 35 ? 9.758 38.75 10.664 1 96.56 35 THR B C 1
ATOM 2823 O O . THR B 1 35 ? 9.023 37.969 10.094 1 96.56 35 THR B O 1
ATOM 2826 N N . ALA B 1 36 ? 11.07 38.938 10.359 1 93.56 36 ALA B N 1
ATOM 2827 C CA . ALA B 1 36 ? 11.805 38 9.508 1 93.56 36 ALA B CA 1
ATOM 2828 C C . ALA B 1 36 ? 13.258 37.875 9.969 1 93.56 36 ALA B C 1
ATOM 2830 O O . ALA B 1 36 ? 13.789 38.781 10.633 1 93.56 36 ALA B O 1
ATOM 2831 N N . ALA B 1 37 ? 13.836 36.781 9.609 1 89.31 37 ALA B N 1
ATOM 2832 C CA . ALA B 1 37 ? 15.148 36.469 10.156 1 89.31 37 ALA B CA 1
ATOM 2833 C C . ALA B 1 37 ? 16.234 37.312 9.5 1 89.31 37 ALA B C 1
ATOM 2835 O O . ALA B 1 37 ? 17.219 37.656 10.148 1 89.31 37 ALA B O 1
ATOM 2836 N N . THR B 1 38 ? 16.094 37.625 8.227 1 92 38 THR B N 1
ATOM 2837 C CA . THR B 1 38 ? 17.156 38.312 7.512 1 92 38 THR B CA 1
ATOM 2838 C C . THR B 1 38 ? 16.703 39.719 7.098 1 92 38 THR B C 1
ATOM 2840 O O . THR B 1 38 ? 15.516 39.969 6.941 1 92 38 THR B O 1
ATOM 2843 N N . GLU B 1 39 ? 17.719 40.531 6.895 1 92.62 39 GLU B N 1
ATOM 2844 C CA . GLU B 1 39 ? 17.406 41.875 6.418 1 92.62 39 GLU B CA 1
ATOM 2845 C C . GLU B 1 39 ? 16.766 41.844 5.031 1 92.62 39 GLU B C 1
ATOM 2847 O O . GLU B 1 39 ? 15.898 42.656 4.719 1 92.62 39 GLU B O 1
ATOM 2852 N N . ARG B 1 40 ? 17.203 40.938 4.309 1 93.56 40 ARG B N 1
ATOM 2853 C CA . ARG B 1 40 ? 16.656 40.781 2.967 1 93.56 40 ARG B CA 1
ATOM 2854 C C . ARG B 1 40 ? 15.156 40.5 3.021 1 93.56 40 ARG B C 1
ATOM 2856 O O . ARG B 1 40 ? 14.375 41.156 2.314 1 93.56 40 ARG B O 1
ATOM 2863 N N . THR B 1 41 ? 14.734 39.656 3.877 1 93.69 41 THR B N 1
ATOM 2864 C CA . THR B 1 41 ? 13.328 39.281 3.975 1 93.69 41 THR B CA 1
ATOM 2865 C C . THR B 1 41 ? 12.531 40.375 4.668 1 93.69 41 THR B C 1
ATOM 2867 O O . THR B 1 41 ? 11.352 40.594 4.359 1 93.69 41 THR B O 1
ATOM 2870 N N . ARG B 1 42 ? 13.125 41.125 5.516 1 93.75 42 ARG B N 1
ATOM 2871 C CA . ARG B 1 42 ? 12.453 42.25 6.129 1 93.75 42 ARG B CA 1
ATOM 2872 C C . ARG B 1 42 ? 12.172 43.344 5.102 1 93.75 42 ARG B C 1
ATOM 2874 O O . ARG B 1 42 ? 11.109 43.969 5.121 1 93.75 42 ARG B O 1
ATOM 2881 N N . LYS B 1 43 ? 13.172 43.531 4.293 1 94.25 43 LYS B N 1
ATOM 2882 C CA . LYS B 1 43 ? 12.977 44.5 3.219 1 94.25 43 LYS B CA 1
ATOM 2883 C C . LYS B 1 43 ? 11.828 44.094 2.305 1 94.25 43 LYS B C 1
ATOM 2885 O O . LYS B 1 43 ? 11.016 44.906 1.903 1 94.25 43 LYS B O 1
ATOM 2890 N N . LEU B 1 44 ? 11.812 42.875 2.029 1 95 44 LEU B N 1
ATOM 2891 C CA . LEU B 1 44 ? 10.742 42.344 1.199 1 95 44 LEU B CA 1
ATOM 2892 C C . LEU B 1 44 ? 9.383 42.531 1.868 1 95 44 LEU B C 1
ATOM 2894 O O . LEU B 1 44 ? 8.398 42.844 1.2 1 95 44 LEU B O 1
ATOM 2898 N N . ALA B 1 45 ? 9.352 42.312 3.152 1 96.19 45 ALA B N 1
ATOM 2899 C CA . ALA B 1 45 ? 8.117 42.5 3.91 1 96.19 45 ALA B CA 1
ATOM 2900 C C . ALA B 1 45 ? 7.652 43.938 3.822 1 96.19 45 ALA B C 1
ATOM 2902 O O . ALA B 1 45 ? 6.461 44.219 3.627 1 96.19 45 ALA B O 1
ATOM 2903 N N . ARG B 1 46 ? 8.547 44.875 3.912 1 95.44 46 ARG B N 1
ATOM 2904 C CA . ARG B 1 46 ? 8.211 46.312 3.818 1 95.44 46 ARG B CA 1
ATOM 2905 C C . ARG B 1 46 ? 7.664 46.656 2.438 1 95.44 46 ARG B C 1
ATOM 2907 O O . ARG B 1 46 ? 6.719 47.438 2.314 1 95.44 46 ARG B O 1
ATOM 2914 N N . GLU B 1 47 ? 8.266 46.031 1.508 1 95.94 47 GLU B N 1
ATOM 2915 C CA . GLU B 1 47 ? 7.863 46.312 0.132 1 95.94 47 GLU B CA 1
ATOM 2916 C C . GLU B 1 47 ? 6.469 45.781 -0.155 1 95.94 47 GLU B C 1
ATOM 2918 O O . GLU B 1 47 ? 5.664 46.438 -0.82 1 95.94 47 GLU B O 1
ATOM 2923 N N . ILE B 1 48 ? 6.211 44.625 0.351 1 95.19 48 ILE B N 1
ATOM 2924 C CA . ILE B 1 48 ? 4.977 43.938 0.027 1 95.19 48 ILE B CA 1
ATOM 2925 C C . ILE B 1 48 ? 3.828 44.5 0.871 1 95.19 48 ILE B C 1
ATOM 2927 O O . ILE B 1 48 ? 2.725 44.719 0.365 1 95.19 48 ILE B O 1
ATOM 2931 N N . LEU B 1 49 ? 4.113 44.719 2.145 1 94.94 49 LEU B N 1
ATOM 2932 C CA . LEU B 1 49 ? 3.035 45.094 3.055 1 94.94 49 LEU B CA 1
ATOM 2933 C C . LEU B 1 49 ? 2.918 46.594 3.178 1 94.94 49 LEU B C 1
ATOM 2935 O O . LEU B 1 49 ? 1.879 47.125 3.598 1 94.94 49 LEU B O 1
ATOM 2939 N N . GLY B 1 50 ? 3.924 47.312 2.902 1 91.69 50 GLY B N 1
ATOM 2940 C CA . GLY B 1 50 ? 3.912 48.75 2.977 1 91.69 50 GLY B CA 1
ATOM 2941 C C . GLY B 1 50 ? 3.688 49.281 4.383 1 91.69 50 GLY B C 1
ATOM 2942 O O . GLY B 1 50 ? 4.258 48.75 5.344 1 91.69 50 GLY B O 1
ATOM 2943 N N . ASN B 1 51 ? 2.844 50.344 4.492 1 89.25 51 ASN B N 1
ATOM 2944 C CA . ASN B 1 51 ? 2.641 51.031 5.762 1 89.25 51 ASN B CA 1
ATOM 2945 C C . ASN B 1 51 ? 1.571 50.344 6.605 1 89.25 51 ASN B C 1
ATOM 2947 O O . ASN B 1 51 ? 1.313 50.75 7.742 1 89.25 51 ASN B O 1
ATOM 2951 N N . SER B 1 52 ? 1.147 49.312 6.074 1 87.75 52 SER B N 1
ATOM 2952 C CA . SER B 1 52 ? 0.089 48.594 6.793 1 87.75 52 SER B CA 1
ATOM 2953 C C . SER B 1 52 ? 0.658 47.75 7.93 1 87.75 52 SER B C 1
ATOM 2955 O O . SER B 1 52 ? -0.072 47.375 8.844 1 87.75 52 SER B O 1
ATOM 2957 N N . ALA B 1 53 ? 2.014 47.531 7.863 1 94.81 53 ALA B N 1
ATOM 2958 C CA . ALA B 1 53 ? 2.596 46.625 8.867 1 94.81 53 ALA B CA 1
ATOM 2959 C C . ALA B 1 53 ? 3.91 47.188 9.398 1 94.81 53 ALA B C 1
ATOM 2961 O O . ALA B 1 53 ? 4.699 47.75 8.648 1 94.81 53 ALA B O 1
ATOM 2962 N N . THR B 1 54 ? 4.066 47.062 10.617 1 96.75 54 THR B N 1
ATOM 2963 C CA . THR B 1 54 ? 5.344 47.375 11.242 1 96.75 54 THR B CA 1
ATOM 2964 C C . THR B 1 54 ? 6.281 46.156 11.188 1 96.75 54 THR B C 1
ATOM 2966 O O . THR B 1 54 ? 5.895 45.062 11.547 1 96.75 54 THR B O 1
ATOM 2969 N N . VAL B 1 55 ? 7.523 46.406 10.742 1 96.56 55 VAL B N 1
ATOM 2970 C CA . VAL B 1 55 ? 8.516 45.344 10.68 1 96.56 55 VAL B CA 1
ATOM 2971 C C . VAL B 1 55 ? 9.398 45.375 11.922 1 96.56 55 VAL B C 1
ATOM 2973 O O . VAL B 1 55 ? 10.016 46.406 12.219 1 96.56 55 VAL B O 1
ATOM 2976 N N . TYR B 1 56 ? 9.43 44.25 12.562 1 94.75 56 TYR B N 1
ATOM 2977 C CA . TYR B 1 56 ? 10.227 44.125 13.781 1 94.75 56 TYR B CA 1
ATOM 2978 C C . TYR B 1 56 ? 11.516 43.375 13.516 1 94.75 56 TYR B C 1
ATOM 2980 O O . TYR B 1 56 ? 11.586 42.562 12.586 1 94.75 56 TYR B O 1
ATOM 2988 N N . ASP B 1 57 ? 12.508 43.562 14.398 1 87.31 57 ASP B N 1
ATOM 2989 C CA . ASP B 1 57 ? 13.805 42.938 14.219 1 87.31 57 ASP B CA 1
ATOM 2990 C C . ASP B 1 57 ? 13.828 41.531 14.852 1 87.31 57 ASP B C 1
ATOM 2992 O O . ASP B 1 57 ? 14.672 40.688 14.516 1 87.31 57 ASP B O 1
ATOM 2996 N N . ASN B 1 58 ? 13.008 41.406 15.75 1 91.75 58 ASN B N 1
ATOM 2997 C CA . ASN B 1 58 ? 12.922 40.062 16.344 1 91.75 58 ASN B CA 1
ATOM 2998 C C . ASN B 1 58 ? 11.492 39.719 16.766 1 91.75 58 ASN B C 1
ATOM 3000 O O . ASN B 1 58 ? 10.703 40.625 17.062 1 91.75 58 ASN B O 1
ATOM 3004 N N . PHE B 1 59 ? 11.164 38.438 16.812 1 95.88 59 PHE B N 1
ATOM 3005 C CA . PHE B 1 59 ? 9.789 38 16.984 1 95.88 59 PHE B CA 1
ATOM 3006 C C . PHE B 1 59 ? 9.328 38.188 18.422 1 95.88 59 PHE B C 1
ATOM 3008 O O . PHE B 1 59 ? 8.141 38.375 18.688 1 95.88 59 PHE B O 1
ATOM 3015 N N . GLU B 1 60 ? 10.234 38.219 19.406 1 96.62 60 GLU B N 1
ATOM 3016 C CA . GLU B 1 60 ? 9.852 38.469 20.797 1 96.62 60 GLU B CA 1
ATOM 3017 C C . GLU B 1 60 ? 9.32 39.875 20.984 1 96.62 60 GLU B C 1
ATOM 3019 O O . GLU B 1 60 ? 8.359 40.094 21.719 1 96.62 60 GLU B O 1
ATOM 3024 N N . LEU B 1 61 ? 10.008 40.812 20.328 1 95.5 61 LEU B N 1
ATOM 3025 C CA . LEU B 1 61 ? 9.57 42.188 20.375 1 95.5 61 LEU B CA 1
ATOM 3026 C C . LEU B 1 61 ? 8.203 42.344 19.734 1 95.5 61 LEU B C 1
ATOM 3028 O O . LEU B 1 61 ? 7.359 43.125 20.219 1 95.5 61 LEU B O 1
ATOM 3032 N N . LEU B 1 62 ? 8.047 41.656 18.625 1 97.56 62 LEU B N 1
ATOM 3033 C CA . LEU B 1 62 ? 6.75 41.688 17.953 1 97.56 62 LEU B CA 1
ATOM 3034 C C . LEU B 1 62 ? 5.648 41.219 18.891 1 97.56 62 LEU B C 1
ATOM 3036 O O . LEU B 1 62 ? 4.625 41.906 19.047 1 97.56 62 LEU B O 1
ATOM 3040 N N . LEU B 1 63 ? 5.855 40.156 19.625 1 97.81 63 LEU B N 1
ATOM 3041 C CA . LEU B 1 63 ? 4.852 39.562 20.484 1 97.81 63 LEU B CA 1
ATOM 3042 C C . LEU B 1 63 ? 4.594 40.438 21.703 1 97.81 63 LEU B C 1
ATOM 3044 O O . LEU B 1 63 ? 3.486 40.438 22.25 1 97.81 63 LEU B O 1
ATOM 3048 N N . LYS B 1 64 ? 5.578 41.219 22.062 1 95.94 64 LYS B N 1
ATOM 3049 C CA . LYS B 1 64 ? 5.469 42.062 23.25 1 95.94 64 LYS B CA 1
ATOM 3050 C C . LYS B 1 64 ? 4.836 43.406 22.922 1 95.94 64 LYS B C 1
ATOM 3052 O O . LYS B 1 64 ? 4.098 43.969 23.734 1 95.94 64 LYS B O 1
ATOM 3057 N N . ARG B 1 65 ? 5.07 43.906 21.688 1 95.44 65 ARG B N 1
ATOM 3058 C CA . ARG B 1 65 ? 4.789 45.344 21.453 1 95.44 65 ARG B CA 1
ATOM 3059 C C . ARG B 1 65 ? 3.672 45.5 20.422 1 95.44 65 ARG B C 1
ATOM 3061 O O . ARG B 1 65 ? 2.992 46.531 20.406 1 95.44 65 ARG B O 1
ATOM 3068 N N . ALA B 1 66 ? 3.572 44.531 19.562 1 96.44 66 ALA B N 1
ATOM 3069 C CA . ALA B 1 66 ? 2.609 44.719 18.469 1 96.44 66 ALA B CA 1
ATOM 3070 C C . ALA B 1 66 ? 1.178 44.625 19 1 96.44 66 ALA B C 1
ATOM 3072 O O . ALA B 1 66 ? 0.876 43.812 19.875 1 96.44 66 ALA B O 1
ATOM 3073 N N . GLU B 1 67 ? 0.327 45.5 18.5 1 95.69 67 GLU B N 1
ATOM 3074 C CA . GLU B 1 67 ? -1.107 45.406 18.75 1 95.69 67 GLU B CA 1
ATOM 3075 C C . GLU B 1 67 ? -1.771 44.469 17.75 1 95.69 67 GLU B C 1
ATOM 3077 O O . GLU B 1 67 ? -2.273 44.906 16.703 1 95.69 67 GLU B O 1
ATOM 3082 N N . ILE B 1 68 ? -1.795 43.188 18.125 1 97.75 68 ILE B N 1
ATOM 3083 C CA . ILE B 1 68 ? -2.328 42.156 17.219 1 97.75 68 ILE B CA 1
ATOM 3084 C C . ILE B 1 68 ? -3.346 41.312 17.969 1 97.75 68 ILE B C 1
ATOM 3086 O O . ILE B 1 68 ? -3.281 41.156 19.188 1 97.75 68 ILE B O 1
ATOM 3090 N N . ASP B 1 69 ? -4.266 40.75 17.203 1 97.38 69 ASP B N 1
ATOM 3091 C CA . ASP B 1 69 ? -5.309 39.875 17.719 1 97.38 69 ASP B CA 1
ATOM 3092 C C . ASP B 1 69 ? -4.902 38.406 17.578 1 97.38 69 ASP B C 1
ATOM 3094 O O . ASP B 1 69 ? -5.461 37.531 18.25 1 97.38 69 ASP B O 1
ATOM 3098 N N . ALA B 1 70 ? -3.98 38.125 16.703 1 98.25 70 ALA B N 1
ATOM 3099 C CA . ALA B 1 70 ? -3.477 36.781 16.453 1 98.25 70 ALA B CA 1
ATOM 3100 C C . ALA B 1 70 ? -2.092 36.844 15.82 1 98.25 70 ALA B C 1
ATOM 3102 O O . ALA B 1 70 ? -1.69 37.844 15.258 1 98.25 70 ALA B O 1
ATOM 3103 N N . VAL B 1 71 ? -1.416 35.75 15.945 1 98.69 71 VAL B N 1
ATOM 3104 C CA . VAL B 1 71 ? -0.099 35.656 15.328 1 98.69 71 VAL B CA 1
ATOM 3105 C C . VAL B 1 71 ? -0.004 34.344 14.539 1 98.69 71 VAL B C 1
ATOM 3107 O O . VAL B 1 71 ? -0.549 33.312 14.953 1 98.69 71 VAL B O 1
ATOM 3110 N N . MET B 1 72 ? 0.62 34.344 13.367 1 98.75 72 MET B N 1
ATOM 3111 C CA . MET B 1 72 ? 0.865 33.188 12.531 1 98.75 72 MET B CA 1
ATOM 3112 C C . MET B 1 72 ? 2.361 32.938 12.352 1 98.75 72 MET B C 1
ATOM 3114 O O . MET B 1 72 ? 3.109 33.875 12.031 1 98.75 72 MET B O 1
ATOM 3118 N N . ILE B 1 73 ? 2.746 31.703 12.523 1 98.62 73 ILE B N 1
ATOM 3119 C CA . ILE B 1 73 ? 4.164 31.359 12.539 1 98.62 73 ILE B CA 1
ATOM 3120 C C . ILE B 1 73 ? 4.508 30.547 11.289 1 98.62 73 ILE B C 1
ATOM 3122 O O . ILE B 1 73 ? 3.889 29.516 11.016 1 98.62 73 ILE B O 1
ATOM 3126 N N . ALA B 1 74 ? 5.477 30.953 10.492 1 96.75 74 ALA B N 1
ATOM 3127 C CA . ALA B 1 74 ? 6.055 30.203 9.375 1 96.75 74 ALA B CA 1
ATOM 3128 C C . ALA B 1 74 ? 7.574 30.359 9.352 1 96.75 74 ALA B C 1
ATOM 3130 O O . ALA B 1 74 ? 8.109 31.219 8.641 1 96.75 74 ALA B O 1
ATOM 3131 N N . VAL B 1 75 ? 8.266 29.594 10.109 1 96 75 VAL B N 1
ATOM 3132 C CA . VAL B 1 75 ? 9.719 29.547 10.227 1 96 75 VAL B CA 1
ATOM 3133 C C . VAL B 1 75 ? 10.227 28.141 9.906 1 96 75 VAL B C 1
ATOM 3135 O O . VAL B 1 75 ? 9.438 27.203 9.805 1 96 75 VAL B O 1
ATOM 3138 N N . PRO B 1 76 ? 11.531 28.016 9.68 1 93.12 76 PRO B N 1
ATOM 3139 C CA . PRO B 1 76 ? 12.039 26.656 9.445 1 93.12 76 PRO B CA 1
ATOM 3140 C C . PRO B 1 76 ? 11.742 25.703 10.609 1 93.12 76 PRO B C 1
ATOM 3142 O O . PRO B 1 76 ? 11.617 26.141 11.75 1 93.12 76 PRO B O 1
ATOM 3145 N N . ASP B 1 77 ? 11.688 24.453 10.32 1 92.94 77 ASP B N 1
ATOM 3146 C CA . ASP B 1 77 ? 11.281 23.422 11.266 1 92.94 77 ASP B CA 1
ATOM 3147 C C . ASP B 1 77 ? 12.094 23.5 12.555 1 92.94 77 ASP B C 1
ATOM 3149 O O . ASP B 1 77 ? 11.547 23.312 13.648 1 92.94 77 ASP B O 1
ATOM 3153 N N . GLU B 1 78 ? 13.359 23.766 12.453 1 92.81 78 GLU B N 1
ATOM 3154 C CA . GLU B 1 78 ? 14.258 23.75 13.594 1 92.81 78 GLU B CA 1
ATOM 3155 C C . GLU B 1 78 ? 13.898 24.844 14.602 1 92.81 78 GLU B C 1
ATOM 3157 O O . GLU B 1 78 ? 14.219 24.734 15.781 1 92.81 78 GLU B O 1
ATOM 3162 N N . ALA B 1 79 ? 13.172 25.859 14.102 1 94.94 79 ALA B N 1
ATOM 3163 C CA . ALA B 1 79 ? 12.852 27 14.945 1 94.94 79 ALA B CA 1
ATOM 3164 C C . ALA B 1 79 ? 11.445 26.891 15.523 1 94.94 79 ALA B C 1
ATOM 3166 O O . ALA B 1 79 ? 11.039 27.688 16.359 1 94.94 79 ALA B O 1
ATOM 3167 N N . HIS B 1 80 ? 10.664 25.906 15.117 1 97.06 80 HIS B N 1
ATOM 3168 C CA . HIS B 1 80 ? 9.266 25.781 15.5 1 97.06 80 HIS B CA 1
ATOM 3169 C C . HIS B 1 80 ? 9.102 25.797 17.016 1 97.06 80 HIS B C 1
ATOM 3171 O O . HIS B 1 80 ? 8.312 26.578 17.562 1 97.06 80 HIS B O 1
ATOM 3177 N N . GLN B 1 81 ? 9.891 24.969 17.641 1 97.69 81 GLN B N 1
ATOM 3178 C CA . GLN B 1 81 ? 9.727 24.797 19.094 1 97.69 81 GLN B CA 1
ATOM 3179 C C . GLN B 1 81 ? 9.992 26.094 19.844 1 97.69 81 GLN B C 1
ATOM 3181 O O . GLN B 1 81 ? 9.188 26.5 20.672 1 97.69 81 GLN B O 1
ATOM 3186 N N . ALA B 1 82 ? 11.078 26.719 19.562 1 97.19 82 ALA B N 1
ATOM 3187 C CA . ALA B 1 82 ? 11.461 27.953 20.25 1 97.19 82 ALA B CA 1
ATOM 3188 C C . ALA B 1 82 ? 10.438 29.047 20.031 1 97.19 82 ALA B C 1
ATOM 3190 O O . ALA B 1 82 ? 10.016 29.719 20.969 1 97.19 82 ALA B O 1
ATOM 3191 N N . VAL B 1 83 ? 9.984 29.234 18.828 1 98.06 83 VAL B N 1
ATOM 3192 C CA . VAL B 1 83 ? 9.078 30.328 18.469 1 98.06 83 VAL B CA 1
ATOM 3193 C C . VAL B 1 83 ? 7.691 30.047 19.047 1 98.06 83 VAL B C 1
ATOM 3195 O O . VAL B 1 83 ? 7.062 30.938 19.625 1 98.06 83 VAL B O 1
ATOM 3198 N N . LEU B 1 84 ? 7.258 28.828 18.906 1 98.56 84 LEU B N 1
ATOM 3199 C CA . LEU B 1 84 ? 5.941 28.453 19.406 1 98.56 84 LEU B CA 1
ATOM 3200 C C . LEU B 1 84 ? 5.883 28.578 20.938 1 98.56 84 LEU B C 1
ATOM 3202 O O . LEU B 1 84 ? 4.863 29 21.484 1 98.56 84 LEU B O 1
ATOM 3206 N N . SER B 1 85 ? 6.977 28.219 21.594 1 98.31 85 SER B N 1
ATOM 3207 C CA . SER B 1 85 ? 7.02 28.344 23.047 1 98.31 85 SER B CA 1
ATOM 3208 C C . SER B 1 85 ? 6.812 29.781 23.5 1 98.31 85 SER B C 1
ATOM 3210 O O . SER B 1 85 ? 6.016 30.062 24.391 1 98.31 85 SER B O 1
ATOM 3212 N N . VAL B 1 86 ? 7.469 30.703 22.891 1 98.12 86 VAL B N 1
ATOM 3213 C CA . VAL B 1 86 ? 7.359 32.125 23.234 1 98.12 86 VAL B CA 1
ATOM 3214 C C . VAL B 1 86 ? 5.969 32.625 22.875 1 98.12 86 VAL B C 1
ATOM 3216 O O . VAL B 1 86 ? 5.391 33.438 23.594 1 98.12 86 VAL B O 1
ATOM 3219 N N . ALA B 1 87 ? 5.438 32.125 21.734 1 98.44 87 ALA B N 1
ATOM 3220 C CA . ALA B 1 87 ? 4.09 32.531 21.312 1 98.44 87 ALA B CA 1
ATOM 3221 C C . ALA B 1 87 ? 3.051 32.062 22.344 1 98.44 87 ALA B C 1
ATOM 3223 O O . ALA B 1 87 ? 2.125 32.812 22.656 1 98.44 87 ALA B O 1
ATOM 3224 N N . ILE B 1 88 ? 3.207 30.875 22.844 1 98 88 ILE B N 1
ATOM 3225 C CA . ILE B 1 88 ? 2.295 30.344 23.859 1 98 88 ILE B CA 1
ATOM 3226 C C . ILE B 1 88 ? 2.373 31.203 25.125 1 98 88 ILE B C 1
ATOM 3228 O O . ILE B 1 88 ? 1.344 31.562 25.703 1 98 88 ILE B O 1
ATOM 3232 N N . ASP B 1 89 ? 3.527 31.625 25.484 1 97.12 89 ASP B N 1
ATOM 3233 C CA . ASP B 1 89 ? 3.734 32.438 26.688 1 97.12 89 ASP B CA 1
ATOM 3234 C C . ASP B 1 89 ? 3.094 33.812 26.531 1 97.12 89 ASP B C 1
ATOM 3236 O O . ASP B 1 89 ? 2.709 34.438 27.531 1 97.12 89 ASP B O 1
ATOM 3240 N N . SER B 1 90 ? 2.971 34.344 25.359 1 97.31 90 SER B N 1
ATOM 3241 C CA . SER B 1 90 ? 2.428 35.656 25.094 1 97.31 90 SER B CA 1
ATOM 3242 C C . SER B 1 90 ? 0.925 35.719 25.359 1 97.31 90 SER B C 1
ATOM 3244 O O . SER B 1 90 ? 0.352 36.781 25.547 1 97.31 90 SER B O 1
ATOM 3246 N N . GLY B 1 91 ? 0.25 34.562 25.203 1 97.06 91 GLY B N 1
ATOM 3247 C CA . GLY B 1 91 ? -1.19 34.5 25.391 1 97.06 91 GLY B CA 1
ATOM 3248 C C . GLY B 1 91 ? -1.974 34.906 24.156 1 97.06 91 GLY B C 1
ATOM 3249 O O . GLY B 1 91 ? -3.205 34.844 24.141 1 97.06 91 GLY B O 1
ATOM 3250 N N . ILE B 1 92 ? -1.295 35.281 23.109 1 97.69 92 ILE B N 1
ATOM 3251 C CA . ILE B 1 92 ? -1.938 35.719 21.875 1 97.69 92 ILE B CA 1
ATOM 3252 C C . ILE B 1 92 ? -2.371 34.469 21.078 1 97.69 92 ILE B C 1
ATOM 3254 O O . ILE B 1 92 ? -1.616 33.5 20.953 1 97.69 92 ILE B O 1
ATOM 3258 N N . PRO B 1 93 ? -3.656 34.438 20.562 1 97.31 93 PRO B N 1
ATOM 3259 C CA . PRO B 1 93 ? -4.027 33.344 19.688 1 97.31 93 PRO B CA 1
ATOM 3260 C C . PRO B 1 93 ? -2.977 33.062 18.609 1 97.31 93 PRO B C 1
ATOM 3262 O O . PRO B 1 93 ? -2.473 34 17.984 1 97.31 93 PRO B O 1
ATOM 3265 N N . VAL B 1 94 ? -2.693 31.75 18.406 1 98.06 94 VAL B N 1
ATOM 3266 C CA . VAL B 1 94 ? -1.534 31.469 17.562 1 98.06 94 VAL B CA 1
ATOM 3267 C C . VAL B 1 94 ? -1.885 30.391 16.547 1 98.06 94 VAL B C 1
ATOM 3269 O O . VAL B 1 94 ? -2.527 29.391 16.875 1 98.06 94 VAL B O 1
ATOM 3272 N N . PHE B 1 95 ? -1.549 30.609 15.258 1 98.25 95 PHE B N 1
ATOM 3273 C CA . PHE B 1 95 ? -1.558 29.688 14.133 1 98.25 95 PHE B CA 1
ATOM 3274 C C . PHE B 1 95 ? -0.149 29.188 13.828 1 98.25 95 PHE B C 1
ATOM 3276 O O . PHE B 1 95 ? 0.76 29.984 13.594 1 98.25 95 PHE B O 1
ATOM 3283 N N . TYR B 1 96 ? 0.079 27.859 13.844 1 98.06 96 TYR B N 1
ATOM 3284 C CA . TYR B 1 96 ? 1.433 27.344 13.664 1 98.06 96 TYR B CA 1
ATOM 3285 C C . TYR B 1 96 ? 1.431 26.078 12.82 1 98.06 96 TYR B C 1
ATOM 3287 O O . TYR B 1 96 ? 0.374 25.5 12.562 1 98.06 96 TYR B O 1
ATOM 3295 N N . GLU B 1 97 ? 2.637 25.703 12.375 1 96.12 97 GLU B N 1
ATOM 3296 C CA . GLU B 1 97 ? 2.832 24.5 11.57 1 96.12 97 GLU B CA 1
ATOM 3297 C C . GLU B 1 97 ? 3.453 23.375 12.391 1 96.12 97 GLU B C 1
ATOM 3299 O O . GLU B 1 97 ? 4.336 23.625 13.219 1 96.12 97 GLU B O 1
ATOM 3304 N N . PRO B 1 98 ? 2.883 22.156 12.172 1 95.69 98 PRO B N 1
ATOM 3305 C CA . PRO B 1 98 ? 3.707 21.031 12.609 1 95.69 98 PRO B CA 1
ATOM 3306 C C . PRO B 1 98 ? 5.012 20.922 11.82 1 95.69 98 PRO B C 1
ATOM 3308 O O . PRO B 1 98 ? 5.117 21.453 10.711 1 95.69 98 PRO B O 1
ATOM 3311 N N . PRO B 1 99 ? 6.086 20.266 12.398 1 96.06 99 PRO B N 1
ATOM 3312 C CA . PRO B 1 99 ? 6.117 19.641 13.719 1 96.06 99 PRO B CA 1
ATOM 3313 C C . PRO B 1 99 ? 6.363 20.625 14.852 1 96.06 99 PRO B C 1
ATOM 3315 O O . PRO B 1 99 ? 7.043 21.641 14.648 1 96.06 99 PRO B O 1
ATOM 3318 N N . ILE B 1 100 ? 5.895 20.281 16.031 1 97.88 100 ILE B N 1
ATOM 3319 C CA . ILE B 1 100 ? 6.043 21.188 17.156 1 97.88 100 ILE B CA 1
ATOM 3320 C C . ILE B 1 100 ? 7.465 21.109 17.703 1 97.88 100 ILE B C 1
ATOM 3322 O O . ILE B 1 100 ? 7.91 21.984 18.453 1 97.88 100 ILE B O 1
ATOM 3326 N N . ALA B 1 101 ? 8.109 20.047 17.391 1 96.5 101 ALA B N 1
ATOM 3327 C CA . ALA B 1 101 ? 9.523 19.828 17.703 1 96.5 101 ALA B CA 1
ATOM 3328 C C . ALA B 1 101 ? 10.164 18.859 16.719 1 96.5 101 ALA B C 1
ATOM 3330 O O . ALA B 1 101 ? 9.484 17.984 16.172 1 96.5 101 ALA B O 1
ATOM 3331 N N . VAL B 1 102 ? 11.523 19 16.531 1 94.12 102 VAL B N 1
ATOM 3332 C CA . VAL B 1 102 ? 12.211 18.109 15.594 1 94.12 102 VAL B CA 1
ATOM 3333 C C . VAL B 1 102 ? 12.977 17.047 16.359 1 94.12 102 VAL B C 1
ATOM 3335 O O . VAL B 1 102 ? 13.672 16.219 15.766 1 94.12 102 VAL B O 1
ATOM 3338 N N . LYS B 1 103 ? 12.867 17.156 17.656 1 93.75 103 LYS B N 1
ATOM 3339 C CA . LYS B 1 103 ? 13.453 16.141 18.531 1 93.75 103 LYS B CA 1
ATOM 3340 C C . LYS B 1 103 ? 12.375 15.383 19.297 1 93.75 103 LYS B C 1
ATOM 3342 O O . LYS B 1 103 ? 11.484 15.992 19.906 1 93.75 103 LYS B O 1
ATOM 3347 N N . ARG B 1 104 ? 12.547 14.125 19.328 1 93.12 104 ARG B N 1
ATOM 3348 C CA . ARG B 1 104 ? 11.555 13.219 19.891 1 93.12 104 ARG B CA 1
ATOM 3349 C C . ARG B 1 104 ? 11.32 13.523 21.375 1 93.12 104 ARG B C 1
ATOM 3351 O O . ARG B 1 104 ? 10.172 13.523 21.844 1 93.12 104 ARG B O 1
ATOM 3358 N N . ASP B 1 105 ? 12.344 13.758 22.094 1 94.88 105 ASP B N 1
ATOM 3359 C CA . ASP B 1 105 ? 12.242 13.93 23.547 1 94.88 105 ASP B CA 1
ATOM 3360 C C . ASP B 1 105 ? 11.672 15.297 23.891 1 94.88 105 ASP B C 1
ATOM 3362 O O . ASP B 1 105 ? 11.289 15.539 25.031 1 94.88 105 ASP B O 1
ATOM 3366 N N . GLN B 1 106 ? 11.539 16.188 22.906 1 97.12 106 GLN B N 1
ATOM 3367 C CA . GLN B 1 106 ? 11.008 17.531 23.125 1 97.12 106 GLN B CA 1
ATOM 3368 C C . GLN B 1 106 ? 9.508 17.578 22.875 1 97.12 106 GLN B C 1
ATOM 3370 O O . GLN B 1 106 ? 8.828 18.516 23.312 1 97.12 106 GLN B O 1
ATOM 3375 N N . ILE B 1 107 ? 8.984 16.562 22.25 1 97.31 107 ILE B N 1
ATOM 3376 C CA . ILE B 1 107 ? 7.586 16.578 21.828 1 97.31 107 ILE B CA 1
ATOM 3377 C C . ILE B 1 107 ? 6.688 16.562 23.062 1 97.31 107 ILE B C 1
ATOM 3379 O O . ILE B 1 107 ? 5.781 17.391 23.188 1 97.31 107 ILE B O 1
ATOM 3383 N N . PRO B 1 108 ? 6.973 15.695 24.078 1 96.75 108 PRO B N 1
ATOM 3384 C CA . PRO B 1 108 ? 6.102 15.711 25.266 1 96.75 108 PRO B CA 1
ATOM 3385 C C . PRO B 1 108 ? 6.133 17.047 26 1 96.75 108 PRO B C 1
ATOM 3387 O O . PRO B 1 108 ? 5.117 17.469 26.547 1 96.75 108 PRO B O 1
ATOM 3390 N N . ILE B 1 109 ? 7.234 17.688 25.969 1 97.25 109 ILE B N 1
ATOM 3391 C CA . ILE B 1 109 ? 7.375 18.984 26.641 1 97.25 109 ILE B CA 1
ATOM 3392 C C . ILE B 1 109 ? 6.488 20.016 25.938 1 97.25 109 ILE B C 1
ATOM 3394 O O . ILE B 1 109 ? 5.73 20.734 26.594 1 97.25 109 ILE B O 1
ATOM 3398 N N . MET B 1 110 ? 6.559 20.047 24.656 1 98 110 MET B N 1
ATOM 3399 C CA . MET B 1 110 ? 5.754 20.984 23.875 1 98 110 MET B CA 1
ATOM 3400 C C . MET B 1 110 ? 4.27 20.656 24 1 98 110 MET B C 1
ATOM 3402 O O . MET B 1 110 ? 3.438 21.578 24.047 1 98 110 MET B O 1
ATOM 3406 N N . LEU B 1 111 ? 3.967 19.391 24.078 1 97.25 111 LEU B N 1
ATOM 3407 C CA . LEU B 1 111 ? 2.568 19 24.219 1 97.25 111 LEU B CA 1
ATOM 3408 C C . LEU B 1 111 ? 1.999 19.516 25.547 1 97.25 111 LEU B C 1
ATOM 3410 O O . LEU B 1 111 ? 0.865 20 25.594 1 97.25 111 LEU B O 1
ATOM 3414 N N . ASN B 1 112 ? 2.779 19.359 26.531 1 97.38 112 ASN B N 1
ATOM 3415 C CA . ASN B 1 112 ? 2.35 19.875 27.844 1 97.38 112 ASN B CA 1
ATOM 3416 C C . ASN B 1 112 ? 2.08 21.375 27.781 1 97.38 112 ASN B C 1
ATOM 3418 O O . ASN B 1 112 ? 1.089 21.844 28.344 1 97.38 112 ASN B O 1
ATOM 3422 N N . SER B 1 113 ? 2.924 22.078 27.109 1 97.69 113 SER B N 1
ATOM 3423 C CA . SER B 1 113 ? 2.756 23.516 26.953 1 97.69 113 SER B CA 1
ATOM 3424 C C . SER B 1 113 ? 1.489 23.844 26.172 1 97.69 113 SER B C 1
ATOM 3426 O O . SER B 1 113 ? 0.739 24.75 26.547 1 97.69 113 SER B O 1
ATOM 3428 N N . LEU B 1 114 ? 1.24 23.109 25.156 1 97.38 114 LEU B N 1
ATOM 3429 C CA . LEU B 1 114 ? 0.072 23.344 24.312 1 97.38 114 LEU B CA 1
ATOM 3430 C C . LEU B 1 114 ? -1.215 23.047 25.078 1 97.38 114 LEU B C 1
ATOM 3432 O O . LEU B 1 114 ? -2.166 23.844 25.016 1 97.38 114 LEU B O 1
ATOM 3436 N N . LEU B 1 115 ? -1.225 21.984 25.828 1 96.5 115 LEU B N 1
ATOM 3437 C CA . LEU B 1 115 ? -2.428 21.562 26.531 1 96.5 115 LEU B CA 1
ATOM 3438 C C . LEU B 1 115 ? -2.752 22.5 27.688 1 96.5 115 LEU B C 1
ATOM 3440 O O . LEU B 1 115 ? -3.908 22.594 28.094 1 96.5 115 LEU B O 1
ATOM 3444 N N . ARG B 1 116 ? -1.792 23.25 28.156 1 97 116 ARG B N 1
ATOM 3445 C CA . ARG B 1 116 ? -1.994 24.141 29.297 1 97 116 ARG B CA 1
ATOM 3446 C C . ARG B 1 116 ? -2.256 25.562 28.828 1 97 116 ARG B C 1
ATOM 3448 O O . ARG B 1 116 ? -2.609 26.438 29.625 1 97 116 ARG B O 1
ATOM 3455 N N . ALA B 1 117 ? -2.059 25.766 27.562 1 96.31 117 ALA B N 1
ATOM 3456 C CA . ALA B 1 117 ? -2.266 27.109 27.031 1 96.31 117 ALA B CA 1
ATOM 3457 C C . ALA B 1 117 ? -3.717 27.547 27.188 1 96.31 117 ALA B C 1
ATOM 34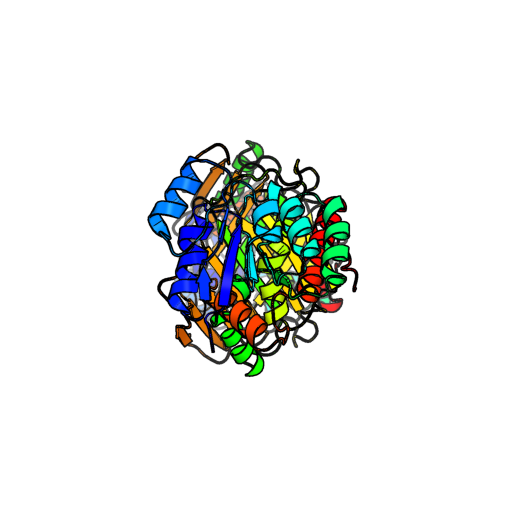59 O O . ALA B 1 117 ? -4.641 26.766 26.984 1 96.31 117 ALA B O 1
ATOM 3460 N N . LYS B 1 118 ? -3.939 28.797 27.562 1 93.81 118 LYS B N 1
ATOM 3461 C CA . LYS B 1 118 ? -5.285 29.328 27.766 1 93.81 118 LYS B CA 1
ATOM 3462 C C . LYS B 1 118 ? -5.793 30.016 26.5 1 93.81 118 LYS B C 1
ATOM 3464 O O . LYS B 1 118 ? -7 30.203 26.328 1 93.81 118 LYS B O 1
ATOM 3469 N N . GLN B 1 119 ? -4.914 30.406 25.703 1 95.5 119 GLN B N 1
ATOM 3470 C CA . GLN B 1 119 ? -5.273 31.062 24.453 1 95.5 119 GLN B CA 1
ATOM 3471 C C . GLN B 1 119 ? -5.652 30.047 23.375 1 95.5 119 GLN B C 1
ATOM 3473 O O . GLN B 1 119 ? -5.477 28.844 23.562 1 95.5 119 GLN B O 1
ATOM 3478 N N . ILE B 1 120 ? -6.152 30.531 22.266 1 95.69 120 ILE B N 1
ATOM 3479 C CA . ILE B 1 120 ? -6.398 29.688 21.094 1 95.69 120 ILE B CA 1
ATOM 3480 C C . ILE B 1 120 ? -5.07 29.297 20.469 1 95.69 120 ILE B C 1
ATOM 3482 O O . ILE B 1 120 ? -4.238 30.141 20.156 1 95.69 120 ILE B O 1
ATOM 3486 N N . THR B 1 121 ? -4.852 28.016 20.422 1 96.88 121 THR B N 1
ATOM 3487 C CA . THR B 1 121 ? -3.768 27.484 19.609 1 96.88 121 THR B CA 1
ATOM 3488 C C . THR B 1 121 ? -4.32 26.656 18.453 1 96.88 121 THR B C 1
ATOM 3490 O O . THR B 1 121 ? -5.242 25.859 18.625 1 96.88 121 THR B O 1
ATOM 3493 N N . TYR B 1 122 ? -3.787 26.922 17.234 1 97.38 122 TYR B N 1
ATOM 3494 C CA . TYR B 1 122 ? -4.297 26.266 16.031 1 97.38 122 TYR B CA 1
ATOM 3495 C C . TYR B 1 122 ? -3.152 25.734 15.172 1 97.38 122 TYR B C 1
ATOM 3497 O O . TYR B 1 122 ? -2.383 26.531 14.609 1 97.38 122 TYR B O 1
ATOM 3505 N N . ALA B 1 123 ? -3.049 24.438 15.086 1 97.81 123 ALA B N 1
ATOM 3506 C CA . ALA B 1 123 ? -2.086 23.828 14.172 1 97.81 123 ALA B CA 1
ATOM 3507 C C . ALA B 1 123 ? -2.635 23.781 12.742 1 97.81 123 ALA B C 1
ATOM 3509 O O . ALA B 1 123 ? -3.793 23.422 12.531 1 97.81 123 ALA B O 1
ATOM 3510 N N . ASP B 1 124 ? -1.822 24.141 11.82 1 97.5 124 ASP B N 1
ATOM 3511 C CA . ASP B 1 124 ? -2.205 24.047 10.422 1 97.5 124 ASP B CA 1
ATOM 3512 C C . ASP B 1 124 ? -2.205 22.609 9.945 1 97.5 124 ASP B C 1
ATOM 3514 O O . ASP B 1 124 ? -1.218 22.125 9.375 1 97.5 124 ASP B O 1
ATOM 3518 N N . LEU B 1 125 ? -3.293 22 10.109 1 97.38 125 LEU B N 1
ATOM 3519 C CA . LEU B 1 125 ? -3.539 20.656 9.586 1 97.38 125 LEU B CA 1
ATOM 3520 C C . LEU B 1 125 ? -4.285 20.719 8.258 1 97.38 125 LEU B C 1
ATOM 3522 O O . LEU B 1 125 ? -5.355 20.125 8.117 1 97.38 125 LEU B O 1
ATOM 3526 N N . GLU B 1 126 ? -3.666 21.359 7.312 1 97.12 126 GLU B N 1
ATOM 3527 C CA . GLU B 1 126 ? -4.352 21.797 6.098 1 97.12 126 GLU B CA 1
ATOM 3528 C C . GLU B 1 126 ? -4.836 20.594 5.285 1 97.12 126 GLU B C 1
ATOM 3530 O O . GLU B 1 126 ? -5.871 20.672 4.621 1 97.12 126 GLU B O 1
ATOM 3535 N N . LEU B 1 127 ? -4.148 19.469 5.348 1 97.56 127 LEU B N 1
ATOM 3536 C CA . LEU B 1 127 ? -4.547 18.328 4.527 1 97.56 127 LEU B CA 1
ATOM 3537 C C . LEU B 1 127 ? -5.953 17.859 4.891 1 97.56 127 LEU B C 1
ATOM 3539 O O . LEU B 1 127 ? -6.762 17.562 4.008 1 97.56 127 LEU B O 1
ATOM 3543 N N . GLY B 1 128 ? -6.203 17.891 6.172 1 96.94 128 GLY B N 1
ATOM 3544 C CA . GLY B 1 128 ? -7.5 17.438 6.648 1 96.94 128 GLY B CA 1
ATOM 3545 C C . GLY B 1 128 ? -8.602 18.453 6.418 1 96.94 128 GLY B C 1
ATOM 3546 O O . GLY B 1 128 ? -9.781 18.156 6.605 1 96.94 128 GLY B O 1
ATOM 3547 N N . CYS B 1 129 ? -8.234 19.625 5.969 1 96.12 129 CYS B N 1
ATOM 3548 C CA . CYS B 1 129 ? -9.219 20.688 5.73 1 96.12 129 CYS B CA 1
ATOM 3549 C C . CYS B 1 129 ? -9.758 20.609 4.305 1 96.12 129 CYS B C 1
ATOM 3551 O O . CYS B 1 129 ? -10.695 21.328 3.955 1 96.12 129 CYS B O 1
ATOM 3553 N N . HIS B 1 130 ? -9.172 19.766 3.477 1 97.06 130 HIS B N 1
ATOM 3554 C CA . HIS B 1 130 ? -9.609 19.594 2.094 1 97.06 130 HIS B CA 1
ATOM 3555 C C . HIS B 1 130 ? -11.055 19.109 2.029 1 97.06 130 HIS B C 1
ATOM 3557 O O . HIS B 1 130 ? -11.406 18.109 2.654 1 97.06 130 HIS B O 1
ATOM 3563 N N . PRO B 1 131 ? -11.93 19.781 1.263 1 97.06 131 PRO B N 1
ATOM 3564 C CA . PRO B 1 131 ? -13.352 19.422 1.206 1 97.06 131 PRO B CA 1
ATOM 3565 C C . PRO B 1 131 ? -13.57 17.969 0.793 1 97.06 131 PRO B C 1
ATOM 3567 O O . PRO B 1 131 ? -14.562 17.344 1.191 1 97.06 131 PRO B O 1
ATOM 3570 N N . MET B 1 132 ? -12.727 17.422 0.057 1 98 132 MET B N 1
ATOM 3571 C CA . MET B 1 132 ? -12.914 16.062 -0.434 1 98 132 MET B CA 1
ATOM 3572 C C . MET B 1 132 ? -12.914 15.062 0.717 1 98 132 MET B C 1
ATOM 3574 O O . MET B 1 132 ? -13.484 13.977 0.606 1 98 132 MET B O 1
ATOM 3578 N N . ILE B 1 133 ? -12.195 15.352 1.82 1 98.12 133 ILE B N 1
ATOM 3579 C CA . ILE B 1 133 ? -12.172 14.469 2.984 1 98.12 133 ILE B CA 1
ATOM 3580 C C . ILE B 1 133 ? -13.578 14.352 3.568 1 98.12 133 ILE B C 1
ATOM 3582 O O . ILE B 1 133 ? -14.039 13.25 3.879 1 98.12 133 ILE B O 1
ATOM 3586 N N . TYR B 1 134 ? -14.266 15.438 3.604 1 97.12 134 TYR B N 1
ATOM 3587 C CA . TYR B 1 134 ? -15.633 15.445 4.117 1 97.12 134 TYR B CA 1
ATOM 3588 C C . TYR B 1 134 ? -16.578 14.719 3.162 1 97.12 134 TYR B C 1
ATOM 3590 O O . TYR B 1 134 ? -17.484 14.016 3.6 1 97.12 134 TYR B O 1
ATOM 3598 N N . ARG B 1 135 ? -16.344 14.945 1.918 1 98.25 135 ARG B N 1
ATOM 3599 C CA . ARG B 1 135 ? -17.156 14.242 0.931 1 98.25 135 ARG B CA 1
ATOM 3600 C C . ARG B 1 135 ? -16.969 12.734 1.04 1 98.25 135 ARG B C 1
ATOM 3602 O O . ARG B 1 135 ? -17.938 11.969 0.947 1 98.25 135 ARG B O 1
ATOM 3609 N N . ALA B 1 136 ? -15.734 12.312 1.204 1 98.25 136 ALA B N 1
ATOM 3610 C CA . ALA B 1 136 ? -15.445 10.891 1.388 1 98.25 136 ALA B CA 1
ATOM 3611 C C . ALA B 1 136 ? -16.188 10.336 2.602 1 98.25 136 ALA B C 1
ATOM 3613 O O . ALA B 1 136 ? -16.766 9.25 2.537 1 98.25 136 ALA B O 1
ATOM 3614 N N . ILE B 1 137 ? -16.203 11.062 3.689 1 98.31 137 ILE B N 1
ATOM 3615 C CA . ILE B 1 137 ? -16.891 10.664 4.91 1 98.31 137 ILE B CA 1
ATOM 3616 C C . ILE B 1 137 ? -18.375 10.516 4.637 1 98.31 137 ILE B C 1
ATOM 3618 O O . ILE B 1 137 ? -19 9.547 5.086 1 98.31 137 ILE B O 1
ATOM 3622 N N . GLU B 1 138 ? -18.906 11.414 3.863 1 98.25 138 GLU B N 1
ATOM 3623 C CA . GLU B 1 138 ? -20.312 11.336 3.488 1 98.25 138 GLU B CA 1
ATOM 3624 C C . GLU B 1 138 ? -20.609 10.07 2.689 1 98.25 138 GLU B C 1
ATOM 3626 O O . GLU B 1 138 ? -21.625 9.414 2.906 1 98.25 138 GLU B O 1
ATOM 3631 N N . LEU B 1 139 ? -19.766 9.758 1.766 1 98 139 LEU B N 1
ATOM 3632 C CA . LEU B 1 139 ? -19.938 8.562 0.948 1 98 139 LEU B CA 1
ATOM 3633 C C . LEU B 1 139 ? -19.922 7.305 1.811 1 98 139 LEU B C 1
ATOM 3635 O O . LEU B 1 139 ? -20.703 6.383 1.591 1 98 139 LEU B O 1
ATOM 3639 N N . ILE B 1 140 ? -19.016 7.262 2.779 1 97.31 140 ILE B N 1
ATOM 3640 C CA . ILE B 1 140 ? -18.906 6.129 3.691 1 97.31 140 ILE B CA 1
ATOM 3641 C C . ILE B 1 140 ? -20.188 6.02 4.527 1 97.31 140 ILE B C 1
ATOM 3643 O O . ILE B 1 140 ? -20.75 4.934 4.68 1 97.31 140 ILE B O 1
ATOM 3647 N N . GLU B 1 141 ? -20.656 7.137 5.047 1 97.19 141 GLU B N 1
ATOM 3648 C CA . GLU B 1 141 ? -21.859 7.18 5.867 1 97.19 141 GLU B CA 1
ATOM 3649 C C . GLU B 1 141 ? -23.078 6.746 5.07 1 97.19 141 GLU B C 1
ATOM 3651 O O . GLU B 1 141 ? -24.031 6.188 5.629 1 97.19 141 GLU B O 1
ATOM 3656 N N . ASN B 1 142 ? -23 6.992 3.793 1 96.44 142 ASN B N 1
ATOM 3657 C CA . ASN B 1 142 ? -24.094 6.594 2.912 1 96.44 142 ASN B CA 1
ATOM 3658 C C . ASN B 1 142 ? -23.922 5.164 2.41 1 96.44 142 ASN B C 1
ATOM 3660 O O . ASN B 1 142 ? -24.5 4.781 1.393 1 96.44 142 ASN B O 1
ATOM 3664 N N . ASN B 1 143 ? -23.016 4.438 2.967 1 94.06 143 ASN B N 1
ATOM 3665 C CA . ASN B 1 143 ? -22.828 3.004 2.785 1 94.06 143 ASN B CA 1
ATOM 3666 C C . ASN B 1 143 ? -22.25 2.684 1.41 1 94.06 143 ASN B C 1
ATOM 3668 O O . ASN B 1 143 ? -22.531 1.621 0.848 1 94.06 143 ASN B O 1
ATOM 3672 N N . MET B 1 144 ? -21.5 3.645 0.852 1 93.69 144 MET B N 1
ATOM 3673 C CA . MET B 1 144 ? -20.922 3.447 -0.472 1 93.69 144 MET B CA 1
ATOM 3674 C C . MET B 1 144 ? -19.953 2.268 -0.47 1 93.69 144 MET B C 1
ATOM 3676 O O . MET B 1 144 ? -19.828 1.562 -1.472 1 93.69 144 MET B O 1
ATOM 3680 N N . VAL B 1 145 ? -19.266 2.004 0.666 1 91.5 145 VAL B N 1
ATOM 3681 C CA . VAL B 1 145 ? -18.25 0.968 0.67 1 91.5 145 VAL B CA 1
ATOM 3682 C C . VAL B 1 145 ? -18.672 -0.18 1.581 1 91.5 145 VAL B C 1
ATOM 3684 O O . VAL B 1 145 ? -17.891 -1.089 1.856 1 91.5 145 VAL B O 1
ATOM 3687 N N . GLY B 1 146 ? -19.922 -0.204 2.035 1 89.75 146 GLY B N 1
ATOM 3688 C CA . GLY B 1 146 ? -20.312 -1.196 3.021 1 89.75 146 GLY B CA 1
ATOM 3689 C C . GLY B 1 146 ? -19.531 -1.081 4.324 1 89.75 146 GLY B C 1
ATOM 3690 O O . GLY B 1 146 ? -19.391 0.015 4.871 1 89.75 146 GLY B O 1
ATOM 3691 N N . CYS B 1 147 ? -19.016 -2.234 4.809 1 87.94 147 CYS B N 1
ATOM 3692 C CA . CYS B 1 147 ? -18.172 -2.207 6.004 1 87.94 147 CYS B CA 1
ATOM 3693 C C . CYS B 1 147 ? -16.766 -1.744 5.668 1 87.94 147 CYS B C 1
ATOM 3695 O O . CYS B 1 147 ? -16.031 -2.438 4.957 1 87.94 147 CYS B O 1
ATOM 3697 N N . LEU B 1 148 ? -16.406 -0.567 6.199 1 91.69 148 LEU B N 1
ATOM 3698 C CA . LEU B 1 148 ? -15.078 -0.015 5.973 1 91.69 148 LEU B CA 1
ATOM 3699 C C . LEU B 1 148 ? -14 -0.937 6.543 1 91.69 148 LEU B C 1
ATOM 3701 O O . LEU B 1 148 ? -14.109 -1.395 7.68 1 91.69 148 LEU B O 1
ATOM 3705 N N . HIS B 1 149 ? -12.938 -1.212 5.754 1 88.94 149 HIS B N 1
ATOM 3706 C CA . HIS B 1 149 ? -11.922 -2.082 6.344 1 88.94 149 HIS B CA 1
ATOM 3707 C C . HIS B 1 149 ? -10.523 -1.508 6.148 1 88.94 149 HIS B C 1
ATOM 3709 O O . HIS B 1 149 ? -9.602 -1.854 6.887 1 88.94 149 HIS B O 1
ATOM 3715 N N . ASN B 1 150 ? -10.461 -0.63 5.121 1 93.06 150 ASN B N 1
ATOM 3716 C CA . ASN B 1 150 ? -9.102 -0.164 4.887 1 93.06 150 ASN B CA 1
ATOM 3717 C C . ASN B 1 150 ? -9.086 1.243 4.293 1 93.06 150 ASN B C 1
ATOM 3719 O O . ASN B 1 150 ? -9.883 1.559 3.412 1 93.06 150 ASN B O 1
ATOM 3723 N N . VAL B 1 151 ? -8.242 2.078 4.766 1 97.38 151 VAL B N 1
ATOM 3724 C CA . VAL B 1 151 ? -7.926 3.381 4.191 1 97.38 151 VAL B CA 1
ATOM 3725 C C . VAL B 1 151 ? -6.418 3.5 3.984 1 97.38 151 VAL B C 1
ATOM 3727 O O . VAL B 1 151 ? -5.641 3.375 4.934 1 97.38 151 VAL B O 1
ATOM 3730 N N . THR B 1 152 ? -5.977 3.742 2.738 1 98 152 THR B N 1
ATOM 3731 C CA . THR B 1 152 ? -4.559 3.848 2.418 1 98 152 THR B CA 1
ATOM 3732 C C . THR B 1 152 ? -4.238 5.215 1.822 1 98 152 THR B C 1
ATOM 3734 O O . THR B 1 152 ? -4.914 5.668 0.896 1 98 152 THR B O 1
ATOM 3737 N N . ILE B 1 153 ? -3.26 5.863 2.391 1 98.69 153 ILE B N 1
ATOM 3738 C CA . ILE B 1 153 ? -2.729 7.102 1.83 1 98.69 153 ILE B CA 1
ATOM 3739 C C . ILE B 1 153 ? -1.339 6.848 1.25 1 98.69 153 ILE B C 1
ATOM 3741 O O . ILE B 1 153 ? -0.484 6.25 1.907 1 98.69 153 ILE B O 1
ATOM 3745 N N . THR B 1 154 ? -1.093 7.266 0.028 1 97.44 154 THR B N 1
ATOM 3746 C CA . THR B 1 154 ? 0.214 7.164 -0.612 1 97.44 154 THR B CA 1
ATOM 3747 C C . THR B 1 154 ? 0.733 8.547 -1.002 1 97.44 154 THR B C 1
ATOM 3749 O O . THR B 1 154 ? 0.07 9.281 -1.736 1 97.44 154 THR B O 1
ATOM 3752 N N . LEU B 1 155 ? 1.885 8.859 -0.52 1 97.81 155 LEU B N 1
ATOM 3753 C CA . LEU B 1 155 ? 2.549 10.125 -0.821 1 97.81 155 LEU B CA 1
ATOM 3754 C C . LEU B 1 155 ? 3.803 9.891 -1.659 1 97.81 155 LEU B C 1
ATOM 3756 O O . LEU B 1 155 ? 4.66 9.094 -1.288 1 97.81 155 LEU B O 1
ATOM 3760 N N . HIS B 1 156 ? 3.914 10.547 -2.771 1 94.38 156 HIS B N 1
ATOM 3761 C CA . HIS B 1 156 ? 5.156 10.711 -3.52 1 94.38 156 HIS B CA 1
ATOM 3762 C C . HIS B 1 156 ? 5.59 12.172 -3.559 1 94.38 156 HIS B C 1
ATOM 3764 O O . HIS B 1 156 ? 4.824 13.039 -3.982 1 94.38 156 HIS B O 1
ATOM 3770 N N . ALA B 1 157 ? 6.73 12.414 -3.027 1 93.81 157 ALA B N 1
ATOM 3771 C CA . ALA B 1 157 ? 7.289 13.758 -3.033 1 93.81 157 ALA B CA 1
ATOM 3772 C C . ALA B 1 157 ? 8.805 13.727 -3.215 1 93.81 157 ALA B C 1
ATOM 3774 O O . ALA B 1 157 ? 9.461 12.75 -2.848 1 93.81 157 ALA B O 1
ATOM 3775 N N . GLY B 1 158 ? 9.414 14.758 -3.793 1 88.94 158 GLY B N 1
ATOM 3776 C CA . GLY B 1 158 ? 10.859 14.883 -3.932 1 88.94 158 GLY B CA 1
ATOM 3777 C C . GLY B 1 158 ? 11.469 15.859 -2.945 1 88.94 158 GLY B C 1
ATOM 3778 O O . GLY B 1 158 ? 12.266 16.719 -3.328 1 88.94 158 GLY B O 1
ATOM 3779 N N . TRP B 1 159 ? 11.086 15.859 -1.678 1 87.62 159 TRP B N 1
ATOM 3780 C CA . TRP B 1 159 ? 11.453 16.859 -0.686 1 87.62 159 TRP B CA 1
ATOM 3781 C C . TRP B 1 159 ? 12.883 16.641 -0.19 1 87.62 159 TRP B C 1
ATOM 3783 O O . TRP B 1 159 ? 13.5 17.547 0.366 1 87.62 159 TRP B O 1
ATOM 3793 N N . GLY B 1 160 ? 13.414 15.445 -0.327 1 77.12 160 GLY B N 1
ATOM 3794 C CA . GLY B 1 160 ? 14.789 15.18 0.087 1 77.12 160 GLY B CA 1
ATOM 3795 C C . GLY B 1 160 ? 14.914 14.883 1.57 1 77.12 160 GLY B C 1
ATOM 3796 O O . GLY B 1 160 ? 13.906 14.773 2.275 1 77.12 160 GLY B O 1
ATOM 3797 N N . PRO B 1 161 ? 16.188 14.688 2.041 1 72.06 161 PRO B N 1
ATOM 3798 C CA . PRO B 1 161 ? 16.422 14.312 3.439 1 72.06 161 PRO B CA 1
ATOM 3799 C C . PRO B 1 161 ? 16.203 15.477 4.402 1 72.06 161 PRO B C 1
ATOM 3801 O O . PRO B 1 161 ? 16.281 16.641 3.996 1 72.06 161 PRO B O 1
ATOM 3804 N N . SER B 1 162 ? 15.719 15.188 5.574 1 72.5 162 SER B N 1
ATOM 3805 C CA . SER B 1 162 ? 15.594 16.172 6.637 1 72.5 162 SER B CA 1
ATOM 3806 C C . SER B 1 162 ? 16.453 15.797 7.844 1 72.5 162 SER B C 1
ATOM 3808 O O . SER B 1 162 ? 16.688 14.617 8.094 1 72.5 162 SER B O 1
ATOM 3810 N N . ASP B 1 163 ? 16.906 16.844 8.484 1 75.88 163 ASP B N 1
ATOM 3811 C CA . ASP B 1 163 ? 17.672 16.641 9.711 1 75.88 163 ASP B CA 1
ATOM 3812 C C . ASP B 1 163 ? 16.766 16.516 10.922 1 75.88 163 ASP B C 1
ATOM 3814 O O . ASP B 1 163 ? 16.469 17.516 11.594 1 75.88 163 ASP B O 1
ATOM 3818 N N . SER B 1 164 ? 16.047 15.531 11.016 1 81.25 164 SER B N 1
ATOM 3819 C CA . SER B 1 164 ? 15.117 15.328 12.117 1 81.25 164 SER B CA 1
ATOM 3820 C C . SER B 1 164 ? 15.422 14.031 12.867 1 81.25 164 SER B C 1
ATOM 3822 O O . SER B 1 164 ? 15.859 13.055 12.273 1 81.25 164 SER B O 1
ATOM 3824 N N . ASP B 1 165 ? 15.258 14.195 14.18 1 88.62 165 ASP B N 1
ATOM 3825 C CA . ASP B 1 165 ? 15.383 13.016 15.023 1 88.62 165 ASP B CA 1
ATOM 3826 C C . ASP B 1 165 ? 14.086 12.211 15.039 1 88.62 165 ASP B C 1
ATOM 3828 O O . ASP B 1 165 ? 13.922 11.297 15.852 1 88.62 165 ASP B O 1
ATOM 3832 N N . LEU B 1 166 ? 13.195 12.523 14.18 1 92.56 166 LEU B N 1
ATOM 3833 C CA . LEU B 1 166 ? 11.93 11.812 14.047 1 92.56 166 LEU B CA 1
ATOM 3834 C C . LEU B 1 166 ? 11.961 10.867 12.844 1 92.56 166 LEU B C 1
ATOM 3836 O O . LEU B 1 166 ? 12.555 11.188 11.812 1 92.56 166 LEU B O 1
ATOM 3840 N N . CYS B 1 167 ? 11.359 9.695 13.023 1 92.25 167 CYS B N 1
ATOM 3841 C CA . CYS B 1 167 ? 11.156 8.914 11.812 1 92.25 167 CYS B CA 1
ATOM 3842 C C . CYS B 1 167 ? 10.148 9.586 10.891 1 92.25 167 CYS B C 1
ATOM 3844 O O . CYS B 1 167 ? 9.469 10.539 11.289 1 92.25 167 CYS B O 1
ATOM 3846 N N . LEU B 1 168 ? 10.102 9.156 9.688 1 92.44 168 LEU B N 1
ATOM 3847 C CA . LEU B 1 168 ? 9.266 9.797 8.68 1 92.44 168 LEU B CA 1
ATOM 3848 C C . LEU B 1 168 ? 7.797 9.766 9.102 1 92.44 168 LEU B C 1
ATOM 3850 O O . LEU B 1 168 ? 7.082 10.758 8.953 1 92.44 168 LEU B O 1
ATOM 3854 N N . MET B 1 169 ? 7.305 8.672 9.672 1 95.44 169 MET B N 1
ATOM 3855 C CA . MET B 1 169 ? 5.902 8.508 10.039 1 95.44 169 MET B CA 1
ATOM 3856 C C . MET B 1 169 ? 5.527 9.438 11.195 1 95.44 169 MET B C 1
ATOM 3858 O O . MET B 1 169 ? 4.406 9.938 11.25 1 95.44 169 MET B O 1
ATOM 3862 N N . ASN B 1 170 ? 6.453 9.625 12.07 1 95.81 170 ASN B N 1
ATOM 3863 C CA . ASN B 1 170 ? 6.219 10.594 13.141 1 95.81 170 ASN B CA 1
ATOM 3864 C C . ASN B 1 170 ? 6.176 12.023 12.594 1 95.81 170 ASN B C 1
ATOM 3866 O O . ASN B 1 170 ? 5.246 12.773 12.898 1 95.81 170 ASN B O 1
ATOM 3870 N N . ARG B 1 171 ? 7.098 12.32 11.812 1 94.69 171 ARG B N 1
ATOM 3871 C CA . ARG B 1 171 ? 7.176 13.664 11.25 1 94.69 171 ARG B CA 1
ATOM 3872 C C . ARG B 1 171 ? 5.898 14.023 10.5 1 94.69 171 ARG B C 1
ATOM 3874 O O . ARG B 1 171 ? 5.48 15.18 10.484 1 94.69 171 ARG B O 1
ATOM 3881 N N . MET B 1 172 ? 5.332 13.039 9.867 1 95.88 172 MET B N 1
ATOM 3882 C CA . MET B 1 172 ? 4.203 13.273 8.977 1 95.88 172 MET B CA 1
ATOM 3883 C C . MET B 1 172 ? 2.881 13.031 9.695 1 95.88 172 MET B C 1
ATOM 3885 O O . MET B 1 172 ? 1.809 13.266 9.133 1 95.88 172 MET B O 1
ATOM 3889 N N . SER B 1 173 ? 2.902 12.625 10.875 1 97.38 173 SER B N 1
ATOM 3890 C CA . SER B 1 173 ? 1.741 12.125 11.602 1 97.38 173 SER B CA 1
ATOM 3891 C C . SER B 1 173 ? 0.63 13.164 11.656 1 97.38 173 SER B C 1
ATOM 3893 O O . SER B 1 173 ? -0.53 12.859 11.375 1 97.38 173 SER B O 1
ATOM 3895 N N . CYS B 1 174 ? 0.929 14.391 11.93 1 97.56 174 CYS B N 1
ATOM 3896 C CA . CYS B 1 174 ? -0.075 15.43 12.148 1 97.56 174 CYS B CA 1
ATOM 3897 C C . CYS B 1 174 ? -0.898 15.656 10.883 1 97.56 174 CYS B C 1
ATOM 3899 O O . CYS B 1 174 ? -2.072 16.016 10.961 1 97.56 174 CYS B O 1
ATOM 3901 N N . TRP B 1 175 ? -0.337 15.43 9.742 1 98.06 175 TRP B N 1
ATOM 3902 C CA . TRP B 1 175 ? -1.049 15.719 8.5 1 98.06 175 TRP B CA 1
ATOM 3903 C C . TRP B 1 175 ? -1.765 14.477 7.984 1 98.06 175 TRP B C 1
ATOM 3905 O O . TRP B 1 175 ? -2.984 14.484 7.801 1 98.06 175 TRP B O 1
ATOM 3915 N N . TYR B 1 176 ? -1.067 13.453 7.879 1 98.62 176 TYR B N 1
ATOM 3916 C CA . TYR B 1 176 ? -1.596 12.297 7.16 1 98.62 176 TYR B CA 1
ATOM 3917 C C . TYR B 1 176 ? -2.42 11.406 8.086 1 98.62 176 TYR B C 1
ATOM 3919 O O . TYR B 1 176 ? -3.459 10.883 7.684 1 98.62 176 TYR B O 1
ATOM 3927 N N . VAL B 1 177 ? -1.995 11.281 9.328 1 98.56 177 VAL B N 1
ATOM 3928 C CA . VAL B 1 177 ? -2.779 10.477 10.266 1 98.56 177 VAL B CA 1
ATOM 3929 C C . VAL B 1 177 ? -4.062 11.219 10.633 1 98.56 177 VAL B C 1
ATOM 3931 O O . VAL B 1 177 ? -5.094 10.594 10.898 1 98.56 177 VAL B O 1
ATOM 3934 N N . ASP B 1 178 ? -4.008 12.539 10.609 1 98.44 178 ASP B N 1
ATOM 3935 C CA . ASP B 1 178 ? -5.234 13.305 10.789 1 98.44 178 ASP B CA 1
ATOM 3936 C C . ASP B 1 178 ? -6.293 12.906 9.766 1 98.44 178 ASP B C 1
ATOM 3938 O O . ASP B 1 178 ? -7.469 12.758 10.109 1 98.44 178 ASP B O 1
ATOM 3942 N N . ILE B 1 179 ? -5.895 12.742 8.5 1 98.62 179 ILE B N 1
ATOM 3943 C CA . ILE B 1 179 ? -6.809 12.312 7.449 1 98.62 179 ILE B CA 1
ATOM 3944 C C . ILE B 1 179 ? -7.367 10.93 7.777 1 98.62 179 ILE B C 1
ATOM 3946 O O . ILE B 1 179 ? -8.578 10.711 7.707 1 98.62 179 ILE B O 1
ATOM 3950 N N . LEU B 1 180 ? -6.5 10.008 8.172 1 98.75 180 LEU B N 1
ATOM 3951 C CA . LEU B 1 180 ? -6.941 8.664 8.531 1 98.75 180 LEU B CA 1
ATOM 3952 C C . LEU B 1 180 ? -7.969 8.711 9.656 1 98.75 180 LEU B C 1
ATOM 3954 O O . LEU B 1 180 ? -9.031 8.094 9.562 1 98.75 180 LEU B O 1
ATOM 3958 N N . ASN B 1 181 ? -7.648 9.5 10.695 1 98.06 181 ASN B N 1
ATOM 3959 C CA . ASN B 1 181 ? -8.531 9.602 11.859 1 98.06 181 ASN B CA 1
ATOM 3960 C C . ASN B 1 181 ? -9.891 10.18 11.477 1 98.06 181 ASN B C 1
ATOM 3962 O O . ASN B 1 181 ? -10.922 9.734 11.984 1 98.06 181 ASN B O 1
ATOM 3966 N N . GLN B 1 182 ? -9.875 11.133 10.633 1 97.62 182 GLN B N 1
ATOM 3967 C CA . GLN B 1 182 ? -11.125 11.758 10.227 1 97.62 182 GLN B CA 1
ATOM 3968 C C . GLN B 1 182 ? -1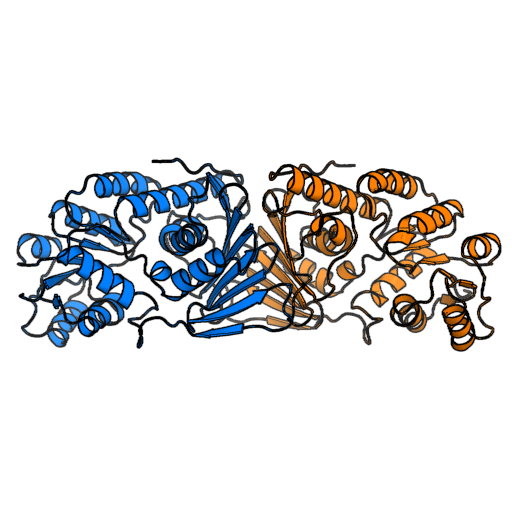1.992 10.789 9.43 1 97.62 182 GLN B C 1
ATOM 3970 O O . GLN B 1 182 ? -13.18 10.633 9.719 1 97.62 182 GLN B O 1
ATOM 3975 N N . ILE B 1 183 ? -11.406 10.148 8.469 1 98.44 183 ILE B N 1
ATOM 3976 C CA . ILE B 1 183 ? -12.156 9.273 7.578 1 98.44 183 ILE B CA 1
ATOM 3977 C C . ILE B 1 183 ? -12.68 8.07 8.367 1 98.44 183 ILE B C 1
ATOM 3979 O O . ILE B 1 183 ? -13.836 7.672 8.203 1 98.44 183 ILE B O 1
ATOM 3983 N N . ILE B 1 184 ? -11.836 7.547 9.219 1 96.88 184 ILE B N 1
ATOM 3984 C CA . ILE B 1 184 ? -12.195 6.34 9.953 1 96.88 184 ILE B CA 1
ATOM 3985 C C . ILE B 1 184 ? -13.07 6.707 11.156 1 96.88 184 ILE B C 1
ATOM 3987 O O . ILE B 1 184 ? -13.922 5.914 11.57 1 96.88 184 ILE B O 1
ATOM 3991 N N . GLY B 1 185 ? -12.914 7.922 11.703 1 96.19 185 GLY B N 1
ATOM 3992 C CA . GLY B 1 185 ? -13.719 8.398 12.82 1 96.19 185 GLY B CA 1
ATOM 3993 C C . GLY B 1 185 ? -13.242 7.875 14.164 1 96.19 185 GLY B C 1
ATOM 3994 O O . GLY B 1 185 ? -14.016 7.816 15.125 1 96.19 185 GLY B O 1
ATOM 3995 N N . LYS B 1 186 ? -12.008 7.367 14.219 1 95.69 186 LYS B N 1
ATOM 3996 C CA . LYS B 1 186 ? -11.391 6.809 15.414 1 95.69 186 LYS B CA 1
ATOM 3997 C C . LYS B 1 186 ? -9.922 7.195 15.516 1 95.69 186 LYS B C 1
ATOM 3999 O O . LYS B 1 186 ? -9.391 7.875 14.625 1 95.69 186 LYS B O 1
ATOM 4004 N N . ILE B 1 187 ? -9.359 6.906 16.625 1 96.56 187 ILE B N 1
ATOM 4005 C CA . ILE B 1 187 ? -7.914 6.969 16.812 1 96.56 187 ILE B CA 1
ATOM 4006 C C . ILE B 1 187 ? -7.34 5.555 16.859 1 96.56 187 ILE B C 1
ATOM 4008 O O . ILE B 1 187 ? -7.957 4.641 17.406 1 96.56 187 ILE B O 1
ATOM 4012 N N . PRO B 1 188 ? -6.195 5.379 16.25 1 97.56 188 PRO B N 1
ATOM 4013 C CA . PRO B 1 188 ? -5.656 4.016 16.266 1 97.56 188 PRO B CA 1
ATOM 4014 C C . PRO B 1 188 ? -5.199 3.572 17.656 1 97.56 188 PRO B C 1
ATOM 4016 O O . PRO B 1 188 ? -4.707 4.387 18.438 1 97.56 188 PRO B O 1
ATOM 4019 N N . LYS B 1 189 ? -5.27 2.297 17.891 1 96.5 189 LYS B N 1
ATOM 4020 C CA . LYS B 1 189 ? -4.844 1.716 19.156 1 96.5 189 LYS B CA 1
ATOM 4021 C C . LYS B 1 189 ? -3.342 1.453 19.172 1 96.5 189 LYS B C 1
ATOM 4023 O O . LYS B 1 189 ? -2.707 1.495 20.234 1 96.5 189 LYS B O 1
ATOM 4028 N N . ARG B 1 190 ? -2.838 1.141 18.047 1 96.56 190 ARG B N 1
ATOM 4029 C CA . ARG B 1 190 ? -1.422 0.822 17.891 1 96.56 190 ARG B CA 1
ATOM 4030 C C . ARG B 1 190 ? -0.951 1.087 16.469 1 96.56 190 ARG B C 1
ATOM 4032 O O . ARG B 1 190 ? -1.769 1.247 15.555 1 96.56 190 ARG B O 1
ATOM 4039 N N . VAL B 1 191 ? 0.36 1.217 16.359 1 97.44 191 VAL B N 1
ATOM 4040 C CA . VAL B 1 191 ? 0.975 1.511 15.062 1 97.44 191 VAL B CA 1
ATOM 4041 C C . VAL B 1 191 ? 2.133 0.548 14.812 1 97.44 191 VAL B C 1
ATOM 4043 O O . VAL B 1 191 ? 2.846 0.168 15.742 1 97.44 191 VAL B O 1
ATOM 4046 N N . LEU B 1 192 ? 2.268 0.072 13.555 1 94.81 192 LEU B N 1
ATOM 4047 C CA . LEU B 1 192 ? 3.389 -0.742 13.102 1 94.81 192 LEU B CA 1
ATOM 4048 C C . LEU B 1 192 ? 4.113 -0.065 11.938 1 94.81 192 LEU B C 1
ATOM 4050 O O . LEU B 1 192 ? 3.529 0.139 10.875 1 94.81 192 LEU B O 1
ATOM 4054 N N . VAL B 1 193 ? 5.324 0.312 12.156 1 93.81 193 VAL B N 1
ATOM 4055 C CA . VAL B 1 193 ? 6.141 0.89 11.094 1 93.81 193 VAL B CA 1
ATOM 4056 C C . VAL B 1 193 ? 6.926 -0.214 10.391 1 93.81 193 VAL B C 1
ATOM 4058 O O . VAL B 1 193 ? 7.574 -1.037 11.039 1 93.81 193 VAL B O 1
ATOM 4061 N N . LEU B 1 194 ? 6.805 -0.246 9.094 1 91.56 194 LEU B N 1
ATOM 4062 C CA . LEU B 1 194 ? 7.402 -1.315 8.305 1 91.56 194 LEU B CA 1
ATOM 4063 C C . LEU B 1 194 ? 8.781 -0.91 7.797 1 91.56 194 LEU B C 1
ATOM 4065 O O . LEU B 1 194 ? 9.102 -1.111 6.625 1 91.56 194 LEU B O 1
ATOM 4069 N N . ASP B 1 195 ? 9.43 -0.287 8.734 1 84.62 195 ASP B N 1
ATOM 4070 C CA . ASP B 1 195 ? 10.812 0.07 8.438 1 84.62 195 ASP B CA 1
ATOM 4071 C C . ASP B 1 195 ? 11.773 -1.021 8.906 1 84.62 195 ASP B C 1
ATOM 4073 O O . ASP B 1 195 ? 11.438 -1.821 9.773 1 84.62 195 ASP B O 1
ATOM 4077 N N . GLY B 1 196 ? 12.797 -1.582 8.062 1 71.44 196 GLY B N 1
ATOM 4078 C CA . GLY B 1 196 ? 13.773 -2.596 8.422 1 71.44 196 GLY B CA 1
ATOM 4079 C C . GLY B 1 196 ? 14.648 -2.193 9.602 1 71.44 196 GLY B C 1
ATOM 4080 O O . GLY B 1 196 ? 14.703 -1.017 9.961 1 71.44 196 GLY B O 1
ATOM 4081 N N . TYR B 1 197 ? 15.125 -3.391 10.312 1 60.72 197 TYR B N 1
ATOM 4082 C CA . TYR B 1 197 ? 16.141 -3.174 11.336 1 60.72 197 TYR B CA 1
ATOM 4083 C C . TYR B 1 197 ? 17.438 -2.656 10.719 1 60.72 197 TYR B C 1
ATOM 4085 O O . TYR B 1 197 ? 17.812 -3.059 9.617 1 60.72 197 TYR B O 1
ATOM 4093 N N . GLY B 1 198 ? 17.891 -1.65 11.047 1 56.31 198 GLY B N 1
ATOM 4094 C CA . GLY B 1 198 ? 19.219 -1.284 10.586 1 56.31 198 GLY B CA 1
ATOM 4095 C C . GLY B 1 198 ? 19.234 -0.022 9.75 1 56.31 198 GLY B C 1
ATOM 4096 O O . GLY B 1 198 ? 20.297 0.473 9.375 1 56.31 198 GLY B O 1
ATOM 4097 N N . ASN B 1 199 ? 17.969 -0.07 9.117 1 58.5 199 ASN B N 1
ATOM 4098 C CA . ASN B 1 199 ? 18.031 1.177 8.367 1 58.5 199 ASN B CA 1
ATOM 4099 C C . ASN B 1 199 ? 18.531 2.33 9.227 1 58.5 199 ASN B C 1
ATOM 4101 O O . ASN B 1 199 ? 18 2.578 10.312 1 58.5 199 ASN B O 1
ATOM 4105 N N . THR B 1 200 ? 19.781 2.627 8.938 1 57.34 200 THR B N 1
ATOM 4106 C CA . THR B 1 200 ? 20.453 3.719 9.625 1 57.34 200 THR B CA 1
ATOM 4107 C C . THR B 1 200 ? 19.656 5.016 9.508 1 57.34 200 THR B C 1
ATOM 4109 O O . THR B 1 200 ? 19.109 5.309 8.445 1 57.34 200 THR B O 1
ATOM 4112 N N . GLY B 1 201 ? 19.422 5.492 10.625 1 63.94 201 GLY B N 1
ATOM 4113 C CA . GLY B 1 201 ? 18.859 6.828 10.695 1 63.94 201 GLY B CA 1
ATOM 4114 C C . GLY B 1 201 ? 17.375 6.832 11.047 1 63.94 201 GLY B C 1
ATOM 4115 O O . GLY B 1 201 ? 16.703 5.809 10.922 1 63.94 201 GLY B O 1
ATOM 4116 N N . ARG B 1 202 ? 16.984 7.824 11.594 1 71.5 202 ARG B N 1
ATOM 4117 C CA . ARG B 1 202 ? 15.625 7.934 12.102 1 71.5 202 ARG B CA 1
ATOM 4118 C C . ARG B 1 202 ? 14.633 8.195 10.977 1 71.5 202 ARG B C 1
ATOM 4120 O O . ARG B 1 202 ? 13.609 7.516 10.867 1 71.5 202 ARG B O 1
ATOM 4127 N N . MET B 1 203 ? 15.047 9.07 10 1 81.31 203 MET B N 1
ATOM 4128 C CA . MET B 1 203 ? 14.109 9.375 8.93 1 81.31 203 MET B CA 1
ATOM 4129 C C . MET B 1 203 ? 14.516 8.688 7.629 1 81.31 203 MET B C 1
ATOM 4131 O O . MET B 1 203 ? 15.586 8.977 7.086 1 81.31 203 MET B O 1
ATOM 4135 N N . GLN B 1 204 ? 13.711 7.801 7.156 1 82.44 204 GLN B N 1
ATOM 4136 C CA . GLN B 1 204 ? 13.938 7.117 5.887 1 82.44 204 GLN B CA 1
ATOM 4137 C C . GLN B 1 204 ? 13.188 7.805 4.75 1 82.44 204 GLN B C 1
ATOM 4139 O O . GLN B 1 204 ? 12.156 8.438 4.98 1 82.44 204 GLN B O 1
ATOM 4144 N N . ALA B 1 205 ? 13.727 7.66 3.617 1 84 205 ALA B N 1
ATOM 4145 C CA . ALA B 1 205 ? 13.125 8.273 2.438 1 84 205 ALA B CA 1
ATOM 4146 C C . ALA B 1 205 ? 11.781 7.633 2.109 1 84 205 ALA B C 1
ATOM 4148 O O . ALA B 1 205 ? 10.867 8.305 1.61 1 84 205 ALA B O 1
ATOM 4149 N N . ILE B 1 206 ? 11.773 6.32 2.301 1 87.31 206 ILE B N 1
ATOM 4150 C CA . ILE B 1 206 ? 10.562 5.555 2.049 1 87.31 206 ILE B CA 1
ATOM 4151 C C . ILE B 1 206 ? 10.133 4.828 3.322 1 87.31 206 ILE B C 1
ATOM 4153 O O . ILE B 1 206 ? 10.961 4.199 3.992 1 87.31 206 ILE B O 1
ATOM 4157 N N . SER B 1 207 ? 8.914 5.008 3.678 1 91 207 SER B N 1
ATOM 4158 C CA . SER B 1 207 ? 8.398 4.375 4.887 1 91 207 SER B CA 1
ATOM 4159 C C . SER B 1 207 ? 6.914 4.047 4.75 1 91 207 SER B C 1
ATOM 4161 O O . SER B 1 207 ? 6.199 4.695 3.984 1 91 207 SER B O 1
ATOM 4163 N N . THR B 1 208 ? 6.516 2.982 5.398 1 93.75 208 THR B N 1
ATOM 4164 C CA . THR B 1 208 ? 5.117 2.586 5.5 1 93.75 208 THR B CA 1
ATOM 4165 C C . THR B 1 208 ? 4.742 2.291 6.949 1 93.75 208 THR B C 1
ATOM 4167 O O . THR B 1 208 ? 5.523 1.693 7.691 1 93.75 208 THR B O 1
ATOM 4170 N N . ALA B 1 209 ? 3.619 2.727 7.316 1 97 209 ALA B N 1
ATOM 4171 C CA . ALA B 1 209 ? 3.09 2.406 8.641 1 97 209 ALA B CA 1
ATOM 4172 C C . ALA B 1 209 ? 1.665 1.866 8.539 1 97 209 ALA B C 1
ATOM 4174 O O . ALA B 1 209 ? 0.884 2.307 7.695 1 97 209 ALA B O 1
ATOM 4175 N N . VAL B 1 210 ? 1.353 0.9 9.367 1 96.81 210 VAL B N 1
ATOM 4176 C CA . VAL B 1 210 ? 0.014 0.342 9.523 1 96.81 210 VAL B CA 1
ATOM 4177 C C . VAL B 1 210 ? -0.572 0.784 10.867 1 96.81 210 VAL B C 1
ATOM 4179 O O . VAL B 1 210 ? 0.091 0.689 11.898 1 96.81 210 VAL B O 1
ATOM 4182 N N . TYR B 1 211 ? -1.742 1.316 10.812 1 97.88 211 TYR B N 1
ATOM 4183 C CA . TYR B 1 211 ? -2.451 1.777 12 1 97.88 211 TYR B CA 1
ATOM 4184 C C . TYR B 1 211 ? -3.674 0.91 12.273 1 97.88 211 TYR B C 1
ATOM 4186 O O . TYR B 1 211 ? -4.492 0.674 11.383 1 97.88 211 TYR B O 1
ATOM 4194 N N . ASP B 1 212 ? -3.803 0.464 13.484 1 95.75 212 ASP B N 1
ATOM 4195 C CA . ASP B 1 212 ? -4.891 -0.418 13.898 1 95.75 212 ASP B CA 1
ATOM 4196 C C . ASP B 1 212 ? -6.023 0.373 14.547 1 95.75 212 ASP B C 1
ATOM 4198 O O . ASP B 1 212 ? -5.883 0.863 15.672 1 95.75 212 ASP B O 1
ATOM 4202 N N . TYR B 1 213 ? -7.117 0.581 13.836 1 95.75 213 TYR B N 1
ATOM 4203 C CA . TYR B 1 213 ? -8.305 1.258 14.344 1 95.75 213 TYR B CA 1
ATOM 4204 C C . TYR B 1 213 ? -9.367 0.251 14.773 1 95.75 213 TYR B C 1
ATOM 4206 O O . TYR B 1 213 ? -10.539 0.392 14.43 1 95.75 213 TYR B O 1
ATOM 4214 N N . ASP B 1 214 ? -8.977 -0.614 15.523 1 89.19 214 ASP B N 1
ATOM 4215 C CA . ASP B 1 214 ? -9.867 -1.67 16 1 89.19 214 ASP B CA 1
ATOM 4216 C C . ASP B 1 214 ? -10.523 -2.406 14.836 1 89.19 214 ASP B C 1
ATOM 4218 O O . ASP B 1 214 ? -11.75 -2.42 14.711 1 89.19 214 ASP B O 1
ATOM 4222 N N . ARG B 1 215 ? -9.742 -3.039 13.984 1 80.19 215 ARG B N 1
ATOM 4223 C CA . ARG B 1 215 ? -10.078 -3.914 12.867 1 80.19 215 ARG B CA 1
ATOM 4224 C C . ARG B 1 215 ? -10.453 -3.102 11.633 1 80.19 215 ARG B C 1
ATOM 4226 O O . ARG B 1 215 ? -11.156 -3.6 10.742 1 80.19 215 ARG B O 1
ATOM 4233 N N . ILE B 1 216 ? -10.375 -1.885 11.664 1 92.25 216 ILE B N 1
ATOM 4234 C CA . ILE B 1 216 ? -10.227 -1.044 10.484 1 92.25 216 ILE B CA 1
ATOM 4235 C C . ILE B 1 216 ? -8.773 -0.601 10.344 1 92.25 216 ILE B C 1
ATOM 4237 O O . ILE B 1 216 ? -8.141 -0.213 11.328 1 92.25 216 ILE B O 1
ATOM 4241 N N . TRP B 1 217 ? -8.289 -0.728 9.188 1 94.94 217 TRP B N 1
ATOM 4242 C CA . TRP B 1 217 ? -6.844 -0.564 9.023 1 94.94 217 TRP B CA 1
ATOM 4243 C C . TRP B 1 217 ? -6.523 0.699 8.234 1 94.94 217 TRP B C 1
ATOM 4245 O O . TRP B 1 217 ? -7.105 0.941 7.176 1 94.94 217 TRP B O 1
ATOM 4255 N N . GLY B 1 218 ? -5.695 1.504 8.836 1 97.25 218 GLY B N 1
ATOM 4256 C CA . GLY B 1 218 ? -5.09 2.615 8.117 1 97.25 218 GLY B CA 1
ATOM 4257 C C . GLY B 1 218 ? -3.668 2.332 7.672 1 97.25 218 GLY B C 1
ATOM 4258 O O . GLY B 1 218 ? -2.883 1.743 8.422 1 97.25 218 GLY B O 1
ATOM 4259 N N . VAL B 1 219 ? -3.344 2.682 6.453 1 97.56 219 VAL B N 1
ATOM 4260 C CA . VAL B 1 219 ? -1.985 2.529 5.945 1 97.56 219 VAL B CA 1
ATOM 4261 C C . VAL B 1 219 ? -1.499 3.857 5.371 1 97.56 219 VAL B C 1
ATOM 4263 O O . VAL B 1 219 ? -2.209 4.504 4.598 1 97.56 219 VAL B O 1
ATOM 4266 N N . PHE B 1 220 ? -0.39 4.273 5.82 1 98.25 220 PHE B N 1
ATOM 4267 C CA . PHE B 1 220 ? 0.262 5.441 5.238 1 98.25 220 PHE B CA 1
ATOM 4268 C C . PHE B 1 220 ? 1.607 5.062 4.633 1 98.25 220 PHE B C 1
ATOM 4270 O O . PHE B 1 220 ? 2.512 4.617 5.344 1 98.25 220 PHE B O 1
ATOM 4277 N N . LYS B 1 221 ? 1.716 5.199 3.326 1 95.62 221 LYS B N 1
ATOM 4278 C CA . LYS B 1 221 ? 2.955 4.984 2.584 1 95.62 221 LYS B CA 1
ATOM 4279 C C . LYS B 1 221 ? 3.512 6.297 2.045 1 95.62 221 LYS B C 1
ATOM 4281 O O . LYS B 1 221 ? 2.803 7.047 1.371 1 95.62 221 LYS B O 1
ATOM 4286 N N . ALA B 1 222 ? 4.785 6.52 2.318 1 94.62 222 ALA B N 1
ATOM 4287 C CA . ALA B 1 222 ? 5.391 7.773 1.874 1 94.62 222 ALA B CA 1
ATOM 4288 C C . ALA B 1 222 ? 6.734 7.523 1.198 1 94.62 222 ALA B C 1
ATOM 4290 O O . ALA B 1 222 ? 7.527 6.703 1.664 1 94.62 222 ALA B O 1
ATOM 4291 N N . ASN B 1 223 ? 6.961 8.109 0.088 1 90.75 223 ASN B N 1
ATOM 4292 C CA . ASN B 1 223 ? 8.258 8.273 -0.563 1 90.75 223 ASN B CA 1
ATOM 4293 C C . ASN B 1 223 ? 8.602 9.742 -0.753 1 90.75 223 ASN B C 1
ATOM 4295 O O . ASN B 1 223 ? 8.055 10.406 -1.636 1 90.75 223 ASN B O 1
ATOM 4299 N N . ILE B 1 224 ? 9.562 10.219 -0.007 1 90.94 224 ILE B N 1
ATOM 4300 C CA . ILE B 1 224 ? 9.844 11.648 -0.038 1 90.94 224 ILE B CA 1
ATOM 4301 C C . ILE B 1 224 ? 11.078 11.914 -0.893 1 90.94 224 ILE B C 1
ATOM 4303 O O . ILE B 1 224 ? 11.594 13.039 -0.923 1 90.94 224 ILE B O 1
ATOM 4307 N N . TYR B 1 225 ? 11.578 10.922 -1.567 1 86.44 225 TYR B N 1
ATOM 4308 C CA . TYR B 1 225 ? 12.656 11.047 -2.543 1 86.44 225 TYR B CA 1
ATOM 4309 C C . TYR B 1 225 ? 12.188 10.633 -3.932 1 86.44 225 TYR B C 1
ATOM 4311 O O . TYR B 1 225 ? 12.969 10.109 -4.727 1 86.44 225 TYR B O 1
ATOM 4319 N N . SER B 1 226 ? 10.945 10.766 -4.133 1 85.88 226 SER B N 1
ATOM 4320 C CA . SER B 1 226 ? 10.359 10.367 -5.406 1 85.88 226 SER B CA 1
ATOM 4321 C C . SER B 1 226 ? 10.789 11.297 -6.535 1 85.88 226 SER B C 1
ATOM 4323 O O . SER B 1 226 ? 10.906 12.508 -6.332 1 85.88 226 SER B O 1
ATOM 4325 N N . GLN B 1 227 ? 11.008 10.773 -7.68 1 82.56 227 GLN B N 1
ATOM 4326 C CA . GLN B 1 227 ? 11.25 11.594 -8.867 1 82.56 227 GLN B CA 1
ATOM 4327 C C . GLN B 1 227 ? 9.977 11.75 -9.688 1 82.56 227 GLN B C 1
ATOM 4329 O O . GLN B 1 227 ? 9.961 12.484 -10.68 1 82.56 227 GLN B O 1
ATOM 4334 N N . GLU B 1 228 ? 8.984 11.031 -9.164 1 82.31 228 GLU B N 1
ATOM 4335 C CA . GLU B 1 228 ? 7.68 11.203 -9.805 1 82.31 228 GLU B CA 1
ATOM 4336 C C . GLU B 1 228 ? 7.047 12.539 -9.422 1 82.31 228 GLU B C 1
ATOM 4338 O O . GLU B 1 228 ? 7.57 13.258 -8.57 1 82.31 228 GLU B O 1
ATOM 4343 N N . ASP B 1 229 ? 6.016 12.812 -10.086 1 89.5 229 ASP B N 1
ATOM 4344 C CA . ASP B 1 229 ? 5.258 14.008 -9.727 1 89.5 229 ASP B CA 1
ATOM 4345 C C . ASP B 1 229 ? 4.707 13.914 -8.312 1 89.5 229 ASP B C 1
ATOM 4347 O O . ASP B 1 229 ? 4.336 12.828 -7.855 1 89.5 229 ASP B O 1
ATOM 4351 N N . LEU B 1 230 ? 4.766 15.023 -7.652 1 95.38 230 LEU B N 1
ATOM 4352 C CA . LEU B 1 230 ? 4.141 15.125 -6.336 1 95.38 230 LEU B CA 1
ATOM 4353 C C . LEU B 1 230 ? 2.703 14.617 -6.379 1 95.38 230 LEU B C 1
ATOM 4355 O O . LEU B 1 230 ? 1.914 15.039 -7.227 1 95.38 230 LEU B O 1
ATOM 4359 N N . SER B 1 231 ? 2.4 13.656 -5.539 1 97.12 231 SER B N 1
ATOM 4360 C CA . SER B 1 231 ? 1.047 13.109 -5.516 1 97.12 231 SER B CA 1
ATOM 4361 C C . SER B 1 231 ? 0.667 12.641 -4.113 1 97.12 231 SER B C 1
ATOM 4363 O O . SER B 1 231 ? 1.528 12.211 -3.344 1 97.12 231 SER B O 1
ATOM 4365 N N . ILE B 1 232 ? -0.531 12.844 -3.758 1 98.31 232 ILE B N 1
ATOM 4366 C CA . ILE B 1 232 ? -1.197 12.258 -2.602 1 98.31 232 ILE B CA 1
ATOM 4367 C C . ILE B 1 232 ? -2.477 11.555 -3.047 1 98.31 232 ILE B C 1
ATOM 4369 O O . ILE B 1 232 ? -3.408 12.195 -3.537 1 98.31 232 ILE B O 1
ATOM 4373 N N . ASN B 1 233 ? -2.496 10.273 -2.879 1 98.06 233 ASN B N 1
ATOM 4374 C CA . ASN B 1 233 ? -3.664 9.477 -3.232 1 98.06 233 ASN B CA 1
ATOM 4375 C C . ASN B 1 233 ? -4.219 8.734 -2.02 1 98.06 233 ASN B C 1
ATOM 4377 O O . ASN B 1 233 ? -3.459 8.211 -1.201 1 98.06 233 ASN B O 1
ATOM 4381 N N . ILE B 1 234 ? -5.512 8.719 -1.965 1 98.69 234 ILE B N 1
ATOM 4382 C CA . ILE B 1 234 ? -6.18 8.023 -0.871 1 98.69 234 ILE B CA 1
ATOM 4383 C C . ILE B 1 234 ? -7.113 6.953 -1.434 1 98.69 234 ILE B C 1
ATOM 4385 O O . ILE B 1 234 ? -7.895 7.223 -2.35 1 98.69 234 ILE B O 1
ATOM 4389 N N . GLU B 1 235 ? -6.957 5.773 -0.949 1 97.12 235 GLU B N 1
ATOM 4390 C CA . GLU B 1 235 ? -7.828 4.652 -1.289 1 97.12 235 GLU B CA 1
ATOM 4391 C C . GLU B 1 235 ? -8.641 4.199 -0.081 1 97.12 235 GLU B C 1
ATOM 4393 O O . GLU B 1 235 ? -8.078 3.91 0.979 1 97.12 235 GLU B O 1
ATOM 4398 N N . ILE B 1 236 ? -9.922 4.164 -0.255 1 96.81 236 ILE B N 1
ATOM 4399 C CA . ILE B 1 236 ? -10.836 3.734 0.791 1 96.81 236 ILE B CA 1
ATOM 4400 C C . ILE B 1 236 ? -11.625 2.512 0.317 1 96.81 236 ILE B C 1
ATOM 4402 O O . ILE B 1 236 ? -12.305 2.561 -0.712 1 96.81 236 ILE B O 1
ATOM 4406 N N . SER B 1 237 ? -11.539 1.469 1.118 1 92.31 237 SER B N 1
ATOM 4407 C CA . SER B 1 237 ? -12.219 0.259 0.66 1 92.31 237 SER B CA 1
ATOM 4408 C C . SER B 1 237 ? -13.008 -0.393 1.788 1 92.31 237 SER B C 1
ATOM 4410 O O . SER B 1 237 ? -12.609 -0.323 2.953 1 92.31 237 SER B O 1
ATOM 4412 N N . GLY B 1 238 ? -14.078 -0.956 1.381 1 88.5 238 GLY B N 1
ATOM 4413 C CA . GLY B 1 238 ? -14.898 -1.836 2.195 1 88.5 238 GLY B CA 1
ATOM 4414 C C . GLY B 1 238 ? -15.359 -3.078 1.454 1 88.5 238 GLY B C 1
ATOM 4415 O O . GLY B 1 238 ? -14.82 -3.412 0.399 1 88.5 238 GLY B O 1
ATOM 4416 N N . ASP B 1 239 ? -16.172 -3.84 2.035 1 82.19 239 ASP B N 1
ATOM 4417 C CA . ASP B 1 239 ? -16.562 -5.121 1.456 1 82.19 239 ASP B CA 1
ATOM 4418 C C . ASP B 1 239 ? -17.516 -4.926 0.275 1 82.19 239 ASP B C 1
ATOM 4420 O O . ASP B 1 239 ? -17.75 -5.855 -0.495 1 82.19 239 ASP B O 1
ATOM 4424 N N . GLU B 1 240 ? -18 -3.635 0.056 1 85.62 240 GLU B N 1
ATOM 4425 C CA . GLU B 1 240 ? -19 -3.457 -0.987 1 85.62 240 GLU B CA 1
ATOM 4426 C C . GLU B 1 240 ? -18.594 -2.373 -1.977 1 85.62 240 GLU B C 1
ATOM 4428 O O . GLU B 1 240 ? -19.344 -2.039 -2.895 1 85.62 240 GLU B O 1
ATOM 4433 N N . GLY B 1 241 ? -17.438 -1.828 -1.763 1 88.88 241 GLY B N 1
ATOM 4434 C CA . GLY B 1 241 ? -17.078 -0.776 -2.697 1 88.88 241 GLY B CA 1
ATOM 4435 C C . GLY B 1 241 ? -15.711 -0.176 -2.412 1 88.88 241 GLY B C 1
ATOM 4436 O O . GLY B 1 241 ? -15.008 -0.624 -1.506 1 88.88 241 GLY B O 1
ATOM 4437 N N . ILE B 1 242 ? -15.383 0.796 -3.289 1 93.44 242 ILE B N 1
ATOM 4438 C CA . ILE B 1 242 ? -14.078 1.445 -3.182 1 93.44 242 ILE B CA 1
ATOM 4439 C C . ILE B 1 242 ? -14.211 2.92 -3.555 1 93.44 242 ILE B C 1
ATOM 4441 O O . ILE B 1 242 ? -15.031 3.287 -4.395 1 93.44 242 ILE B O 1
ATOM 4445 N N . ILE B 1 243 ? -13.484 3.777 -2.9 1 97.06 243 ILE B N 1
ATOM 4446 C CA . ILE B 1 243 ? -13.383 5.207 -3.166 1 97.06 243 ILE B CA 1
ATOM 4447 C C . ILE B 1 243 ? -11.922 5.594 -3.377 1 97.06 243 ILE B C 1
ATOM 4449 O O . ILE B 1 243 ? -11.047 5.199 -2.598 1 97.06 243 ILE B O 1
ATOM 4453 N N . TYR B 1 244 ? -11.617 6.305 -4.438 1 97.25 244 TYR B N 1
ATOM 4454 C CA . TYR B 1 244 ? -10.297 6.883 -4.695 1 97.25 244 TYR B CA 1
ATOM 4455 C C . TYR B 1 244 ? -10.352 8.406 -4.625 1 97.25 244 TYR B C 1
ATOM 4457 O O . TYR B 1 244 ? -11.266 9.031 -5.16 1 97.25 244 TYR B O 1
ATOM 4465 N N . LEU B 1 245 ? -9.406 8.953 -3.939 1 98.62 245 LEU B N 1
ATOM 4466 C CA . LEU B 1 245 ? -9.258 10.398 -3.865 1 98.62 245 LEU B CA 1
ATOM 4467 C C . LEU B 1 245 ? -7.914 10.844 -4.43 1 98.62 245 LEU B C 1
ATOM 4469 O O . LEU B 1 245 ? -6.871 10.297 -4.062 1 98.62 245 LEU B O 1
ATOM 4473 N N . ASN B 1 246 ? -7.977 11.781 -5.316 1 98.12 246 ASN B N 1
ATOM 4474 C CA . ASN B 1 246 ? -6.789 12.5 -5.766 1 98.12 246 ASN B CA 1
ATOM 4475 C C . ASN B 1 246 ? -6.684 13.875 -5.109 1 98.12 246 ASN B C 1
ATOM 4477 O O . ASN B 1 246 ? -7.414 14.805 -5.473 1 98.12 246 ASN B O 1
ATOM 4481 N N . TYR B 1 247 ? -5.75 14.031 -4.258 1 98.06 247 TYR B N 1
ATOM 4482 C CA . TYR B 1 247 ? -5.711 15.172 -3.35 1 98.06 247 TYR B CA 1
ATOM 4483 C C . TYR B 1 247 ? -5.504 16.469 -4.113 1 98.06 247 TYR B C 1
ATOM 4485 O O . TYR B 1 247 ? -6.137 17.484 -3.809 1 98.06 247 TYR B O 1
ATOM 4493 N N . PHE B 1 248 ? -4.672 16.5 -5.105 1 96.69 248 PHE B N 1
ATOM 4494 C CA . PHE B 1 248 ? -4.293 17.75 -5.75 1 96.69 248 PHE B CA 1
ATOM 4495 C C . PHE B 1 248 ? -5.336 18.156 -6.785 1 96.69 248 PHE B C 1
ATOM 4497 O O . PHE B 1 248 ? -5.629 19.344 -6.938 1 96.69 248 PHE B O 1
ATOM 4504 N N . THR B 1 249 ? -5.988 17.188 -7.422 1 95.5 249 THR B N 1
ATOM 4505 C CA . THR B 1 249 ? -6.977 17.531 -8.438 1 95.5 249 THR B CA 1
ATOM 4506 C C . THR B 1 249 ? -8.359 17.688 -7.816 1 95.5 249 THR B C 1
ATOM 4508 O O . THR B 1 249 ? -9.25 18.297 -8.414 1 95.5 249 THR B O 1
ATOM 4511 N N . GLY B 1 250 ? -8.586 17.094 -6.719 1 96.94 250 GLY B N 1
ATOM 4512 C CA . GLY B 1 250 ? -9.898 17.078 -6.098 1 96.94 250 GLY B CA 1
ATOM 4513 C C . GLY B 1 250 ? -10.844 16.062 -6.699 1 96.94 250 GLY B C 1
ATOM 4514 O O . GLY B 1 250 ? -12.047 16.094 -6.445 1 96.94 250 GLY B O 1
ATOM 4515 N N . GLU B 1 251 ? -10.266 15.172 -7.473 1 98.06 251 GLU B N 1
ATOM 4516 C CA . GLU B 1 251 ? -11.086 14.141 -8.094 1 98.06 251 GLU B CA 1
ATOM 4517 C C . GLU B 1 251 ? -11.438 13.039 -7.105 1 98.06 251 GLU B C 1
ATOM 4519 O O . GLU B 1 251 ? -10.57 12.562 -6.363 1 98.06 251 GLU B O 1
ATOM 4524 N N . ILE B 1 252 ? -12.688 12.688 -7.074 1 98.38 252 ILE B N 1
ATOM 4525 C CA . ILE B 1 252 ? -13.195 11.539 -6.324 1 98.38 252 ILE B CA 1
ATOM 4526 C C . ILE B 1 252 ? -13.797 10.516 -7.285 1 98.38 252 ILE B C 1
ATOM 4528 O O . ILE B 1 252 ? -14.656 10.852 -8.102 1 98.38 252 ILE B O 1
ATOM 4532 N N . ARG B 1 253 ? -13.328 9.312 -7.25 1 97.25 253 ARG B N 1
ATOM 4533 C CA . ARG B 1 253 ? -13.891 8.195 -7.996 1 97.25 253 ARG B CA 1
ATOM 4534 C C . ARG B 1 253 ? -14.367 7.094 -7.055 1 97.25 253 ARG B C 1
ATOM 4536 O O . ARG B 1 253 ? -13.648 6.707 -6.129 1 97.25 253 ARG B O 1
ATOM 4543 N N . TYR B 1 254 ? -15.539 6.633 -7.23 1 96.69 254 TYR B N 1
ATOM 4544 C CA . TYR B 1 254 ? -16 5.555 -6.363 1 96.69 254 TYR B CA 1
ATOM 4545 C C . TYR B 1 254 ? -16.938 4.621 -7.109 1 96.69 254 TYR B C 1
ATOM 4547 O O . TYR B 1 254 ? -17.516 4.996 -8.133 1 96.69 254 TYR B O 1
ATOM 4555 N N . ARG B 1 255 ? -17.016 3.424 -6.637 1 93.62 255 ARG B N 1
ATOM 4556 C CA . ARG B 1 255 ? -17.844 2.379 -7.242 1 93.62 255 ARG B CA 1
ATOM 4557 C C . ARG B 1 255 ? -18.234 1.328 -6.211 1 93.62 255 ARG B C 1
ATOM 4559 O O . ARG B 1 255 ? -17.438 0.972 -5.34 1 93.62 255 ARG B O 1
ATOM 4566 N N . SER B 1 256 ? -19.438 0.897 -6.379 1 88.56 256 SER B N 1
ATOM 4567 C CA . SER B 1 256 ? -19.906 -0.243 -5.594 1 88.56 256 SER B CA 1
ATOM 4568 C C . SER B 1 256 ? -19.719 -1.551 -6.355 1 88.56 256 SER B C 1
ATOM 4570 O O . SER B 1 256 ? -19.625 -1.551 -7.586 1 88.56 256 SER B O 1
ATOM 4572 N N . ILE B 1 257 ? -19.625 -2.684 -5.641 1 78.06 257 ILE B N 1
ATOM 4573 C CA . ILE B 1 257 ? -19.453 -3.992 -6.266 1 78.06 257 ILE B CA 1
ATOM 4574 C C . ILE B 1 257 ? -20.688 -4.32 -7.102 1 78.06 257 ILE B C 1
ATOM 4576 O O . ILE B 1 257 ? -20.641 -5.176 -7.988 1 78.06 257 ILE B O 1
ATOM 4580 N N . LYS B 1 258 ? -21.75 -3.688 -6.832 1 78.62 258 LYS B N 1
ATOM 4581 C CA . LYS B 1 258 ? -23.016 -3.934 -7.527 1 78.62 258 LYS B CA 1
ATOM 4582 C C . LYS B 1 258 ? -23.078 -3.158 -8.844 1 78.62 258 LYS B C 1
ATOM 4584 O O . LYS B 1 258 ? -23.938 -3.414 -9.68 1 78.62 258 LYS B O 1
ATOM 4589 N N . ASP B 1 259 ? -22.109 -2.213 -8.906 1 78.75 259 ASP B N 1
ATOM 4590 C CA . ASP B 1 259 ? -22.141 -1.346 -10.078 1 78.75 259 ASP B CA 1
ATOM 4591 C C . ASP B 1 259 ? -20.984 -1.649 -11.023 1 78.75 259 ASP B C 1
ATOM 4593 O O . ASP B 1 259 ? -19.891 -2.01 -10.57 1 78.75 259 ASP B O 1
ATOM 4597 N N . SER B 1 260 ? -21.312 -1.505 -12.266 1 77.19 260 SER B N 1
ATOM 4598 C CA . SER B 1 260 ? -20.281 -1.787 -13.258 1 77.19 260 SER B CA 1
ATOM 4599 C C . SER B 1 260 ? -19.516 -0.526 -13.625 1 77.19 260 SER B C 1
ATOM 4601 O O . SER B 1 260 ? -18.438 -0.603 -14.234 1 77.19 260 SER B O 1
ATOM 4603 N N . TYR B 1 261 ? -20 0.602 -13.125 1 87.69 261 TYR B N 1
ATOM 4604 C CA . TYR B 1 261 ? -19.375 1.82 -13.609 1 87.69 261 TYR B CA 1
ATOM 4605 C C . TYR B 1 261 ? -18.844 2.666 -12.453 1 87.69 261 TYR B C 1
ATOM 4607 O O . TYR B 1 261 ? -19.422 2.656 -11.367 1 87.69 261 TYR B O 1
ATOM 4615 N N . TRP B 1 262 ? -17.828 3.432 -12.789 1 92.81 262 TRP B N 1
ATOM 4616 C CA . TRP B 1 262 ? -17.266 4.402 -11.852 1 92.81 262 TRP B CA 1
ATOM 4617 C C . TRP B 1 262 ? -18.078 5.699 -11.867 1 92.81 262 TRP B C 1
ATOM 4619 O O . TRP B 1 262 ? -18.469 6.176 -12.93 1 92.81 262 TRP B O 1
ATOM 4629 N N . ILE B 1 263 ? -18.375 6.172 -10.719 1 95.62 263 ILE B N 1
ATOM 4630 C CA . ILE B 1 263 ? -18.828 7.547 -10.586 1 95.62 263 ILE B CA 1
ATOM 4631 C C . ILE B 1 263 ? -17.641 8.469 -10.328 1 95.62 263 ILE B C 1
ATOM 4633 O O . ILE B 1 263 ? -16.781 8.164 -9.508 1 95.62 263 ILE B O 1
ATOM 4637 N N . VAL B 1 264 ? -17.609 9.523 -11.086 1 96.88 264 VAL B N 1
ATOM 4638 C CA . VAL B 1 264 ? -16.516 10.492 -10.945 1 96.88 264 VAL B CA 1
ATOM 4639 C C . VAL B 1 264 ? -17.094 11.867 -10.617 1 96.88 264 VAL B C 1
ATOM 4641 O O . VAL B 1 264 ? -18.031 12.336 -11.281 1 96.88 264 VAL B O 1
ATOM 4644 N N . GLU B 1 265 ? -16.594 12.445 -9.578 1 97 265 GLU B N 1
ATOM 4645 C CA . GLU B 1 265 ? -17 13.812 -9.242 1 97 265 GLU B CA 1
ATOM 4646 C C . GLU B 1 265 ? -15.789 14.648 -8.82 1 97 265 GLU B C 1
ATOM 4648 O O . GLU B 1 265 ? -14.711 14.109 -8.586 1 97 265 GLU B O 1
ATOM 4653 N N . ALA B 1 266 ? -15.961 15.969 -8.906 1 96.5 266 ALA B N 1
ATOM 4654 C CA . ALA B 1 266 ? -14.93 16.922 -8.5 1 96.5 266 ALA B CA 1
ATOM 4655 C C . ALA B 1 266 ? -15.312 17.625 -7.207 1 96.5 266 ALA B C 1
ATOM 4657 O O . ALA B 1 266 ? -16.422 18.141 -7.078 1 96.5 266 ALA B O 1
ATOM 4658 N N . CYS B 1 267 ? -14.414 17.547 -6.281 1 96.69 267 CYS B N 1
ATOM 4659 C CA . CYS B 1 267 ? -14.531 18.266 -5.016 1 96.69 267 CYS B CA 1
ATOM 4660 C C . CYS B 1 267 ? -13.227 18.969 -4.676 1 96.69 267 CYS B C 1
ATOM 4662 O O . CYS B 1 267 ? -12.555 18.609 -3.707 1 96.69 267 CYS B O 1
ATOM 4664 N N . PRO B 1 268 ? -12.938 20.031 -5.406 1 95.19 268 PRO B N 1
ATOM 4665 C CA . PRO B 1 268 ? -11.633 20.688 -5.242 1 95.19 268 PRO B CA 1
ATOM 4666 C C . PRO B 1 268 ? -11.578 21.562 -4 1 95.19 268 PRO B C 1
ATOM 4668 O O . PRO B 1 268 ? -12.617 21.984 -3.486 1 95.19 268 PRO B O 1
ATOM 4671 N N . SER B 1 269 ? -10.375 21.781 -3.547 1 94.62 269 SER B N 1
ATOM 4672 C CA . SER B 1 269 ? -10.133 22.812 -2.547 1 94.62 269 SER B CA 1
ATOM 4673 C C . SER B 1 269 ? -10.352 24.203 -3.129 1 94.62 269 SER B C 1
ATOM 4675 O O . SER B 1 269 ? -10.602 24.344 -4.328 1 94.62 269 SER B O 1
ATOM 4677 N N . LEU B 1 270 ? -10.367 25.172 -2.25 1 91.25 270 LEU B N 1
ATOM 4678 C CA . LEU B 1 270 ? -10.477 26.562 -2.699 1 91.25 270 LEU B CA 1
ATOM 4679 C C . LEU B 1 270 ? -9.336 26.922 -3.641 1 91.25 270 LEU B C 1
ATOM 4681 O O . LEU B 1 270 ? -8.164 26.672 -3.328 1 91.25 270 LEU B O 1
ATOM 4685 N N . THR B 1 271 ? -9.734 27.531 -4.84 1 88.56 271 THR B N 1
ATOM 4686 C CA . THR B 1 271 ? -8.75 27.922 -5.848 1 88.56 271 THR B CA 1
ATOM 4687 C C . THR B 1 271 ? -8.781 29.422 -6.09 1 88.56 271 THR B C 1
ATOM 4689 O O . THR B 1 271 ? -9.82 30.062 -5.922 1 88.56 271 THR B O 1
ATOM 4692 N N . PRO B 1 272 ? -7.598 30.016 -6.555 1 89.62 272 PRO B N 1
ATOM 4693 C CA . PRO B 1 272 ? -6.289 29.359 -6.59 1 89.62 272 PRO B CA 1
ATOM 4694 C C . PRO B 1 272 ? -5.785 28.969 -5.199 1 89.62 272 PRO B C 1
ATOM 4696 O O . PRO B 1 272 ? -6.113 29.641 -4.215 1 89.62 272 PRO B O 1
ATOM 4699 N N . TYR B 1 273 ? -5.039 27.906 -5.141 1 88.88 273 TYR B N 1
ATOM 4700 C CA . TYR B 1 273 ? -4.496 27.484 -3.855 1 88.88 273 TYR B CA 1
ATOM 4701 C C . TYR B 1 273 ? -3.582 28.547 -3.27 1 88.88 273 TYR B C 1
ATOM 4703 O O . TYR B 1 273 ? -3.006 29.359 -4.004 1 88.88 273 TYR B O 1
ATOM 4711 N N . ALA B 1 274 ? -3.576 28.547 -1.968 1 88.81 274 ALA B N 1
ATOM 4712 C CA . ALA B 1 274 ? -2.518 29.281 -1.283 1 88.81 274 ALA B CA 1
ATOM 4713 C C . ALA B 1 274 ? -1.3 28.406 -1.043 1 88.81 274 ALA B C 1
ATOM 4715 O O . ALA B 1 274 ? -1.066 27.953 0.08 1 88.81 274 ALA B O 1
ATOM 4716 N N . ASP B 1 275 ? -0.548 28.109 -2.053 1 90.75 275 ASP B N 1
ATOM 4717 C CA . ASP B 1 275 ? 0.663 27.297 -2.113 1 90.75 275 ASP B CA 1
ATOM 4718 C C . ASP B 1 275 ? 0.327 25.812 -2.078 1 90.75 275 ASP B C 1
ATOM 4720 O O . ASP B 1 275 ? 0.956 25.016 -2.775 1 90.75 275 ASP B O 1
ATOM 4724 N N . TRP B 1 276 ? -0.628 25.438 -1.244 1 94.75 276 TRP B N 1
ATOM 4725 C CA . TRP B 1 276 ? -1.016 24.047 -1.049 1 94.75 276 TRP B CA 1
ATOM 4726 C C . TRP B 1 276 ? -2.523 23.922 -0.863 1 94.75 276 TRP B C 1
ATOM 4728 O O . TRP B 1 276 ? -3.15 24.766 -0.225 1 94.75 276 TRP B O 1
ATOM 4738 N N . PRO B 1 277 ? -3.115 22.875 -1.468 1 95.94 277 PRO B N 1
ATOM 4739 C CA . PRO B 1 277 ? -4.543 22.672 -1.211 1 95.94 277 PRO B CA 1
ATOM 4740 C C . PRO B 1 277 ? -4.859 22.516 0.275 1 95.94 277 PRO B C 1
ATOM 4742 O O . PRO B 1 277 ? -4.137 21.828 0.993 1 95.94 277 PRO B O 1
ATOM 4745 N N . GLY B 1 278 ? -5.887 23.219 0.728 1 96.56 278 GLY B N 1
ATOM 4746 C CA . GLY B 1 278 ? -6.316 23.094 2.111 1 96.56 278 GLY B CA 1
ATOM 4747 C C . GLY B 1 278 ? -5.84 24.234 2.99 1 96.56 278 GLY B C 1
ATOM 4748 O O . GLY B 1 278 ? -6.375 24.438 4.082 1 96.56 278 GLY B O 1
ATOM 4749 N N . VAL B 1 279 ? -4.863 25.031 2.504 1 97.5 279 VAL B N 1
ATOM 4750 C CA . VAL B 1 279 ? -4.309 26.094 3.328 1 97.5 279 VAL B CA 1
ATOM 4751 C C . VAL B 1 279 ? -5.332 27.219 3.477 1 97.5 279 VAL B C 1
ATOM 4753 O O . VAL B 1 279 ? -5.523 27.766 4.57 1 97.5 279 VAL B O 1
ATOM 4756 N N . ARG B 1 280 ? -6.012 27.609 2.41 1 97.56 280 ARG B N 1
ATOM 4757 C CA . ARG B 1 280 ? -7.055 28.641 2.508 1 97.56 280 ARG B CA 1
ATOM 4758 C C . ARG B 1 280 ? -8.141 28.203 3.49 1 97.56 280 ARG B C 1
ATOM 4760 O O . ARG B 1 280 ? -8.586 29.016 4.312 1 97.56 280 ARG B O 1
ATOM 4767 N N . GLU B 1 281 ? -8.516 26.953 3.369 1 96.75 281 GLU B N 1
ATOM 4768 C CA . GLU B 1 281 ? -9.523 26.391 4.27 1 96.75 281 GLU B CA 1
ATOM 4769 C C . GLU B 1 281 ? -9.055 26.453 5.719 1 96.75 281 GLU B C 1
ATOM 4771 O O . GLU B 1 281 ? -9.82 26.812 6.613 1 96.75 281 GLU B O 1
ATOM 4776 N N . SER B 1 282 ? -7.812 26.125 5.957 1 96.75 282 SER B N 1
ATOM 4777 C CA . SER B 1 282 ? -7.246 26.094 7.301 1 96.75 282 SER B CA 1
ATOM 4778 C C . SER B 1 282 ? -7.176 27.484 7.906 1 96.75 282 SER B C 1
ATOM 4780 O O . SER B 1 282 ? -7.57 27.688 9.055 1 96.75 282 SER B O 1
ATOM 4782 N N . VAL B 1 283 ? -6.73 28.438 7.121 1 97.25 283 VAL B N 1
ATOM 4783 C CA . VAL B 1 283 ? -6.617 29.812 7.59 1 97.25 283 VAL B CA 1
ATOM 4784 C C . VAL B 1 283 ? -8.008 30.375 7.879 1 97.25 283 VAL B C 1
ATOM 4786 O O . VAL B 1 283 ? -8.219 31.031 8.898 1 97.25 283 VAL B O 1
ATOM 4789 N N . SER B 1 284 ? -8.977 30.094 7.008 1 95.81 284 SER B N 1
ATOM 4790 C CA . SER B 1 284 ? -10.344 30.547 7.234 1 95.81 284 SER B CA 1
ATOM 4791 C C . SER B 1 284 ? -10.914 29.953 8.516 1 95.81 284 SER B C 1
ATOM 4793 O O . SER B 1 284 ? -11.633 30.625 9.258 1 95.81 284 SER B O 1
ATOM 4795 N N . THR B 1 285 ? -10.633 28.734 8.727 1 95.38 285 THR B N 1
ATOM 4796 C CA . THR B 1 285 ? -11.094 28.094 9.938 1 95.38 285 THR B CA 1
ATOM 4797 C C . THR B 1 285 ? -10.508 28.766 11.18 1 95.38 285 THR B C 1
ATOM 4799 O O . THR B 1 285 ? -11.203 28.969 12.172 1 95.38 285 THR B O 1
ATOM 4802 N N . PHE B 1 286 ? -9.258 29.047 11.125 1 96.75 286 PHE B N 1
ATOM 4803 C CA . PHE B 1 286 ? -8.602 29.734 12.227 1 96.75 286 PHE B CA 1
ATOM 4804 C C . PHE B 1 286 ? -9.289 31.062 12.508 1 96.75 286 PHE B C 1
ATOM 4806 O O . PHE B 1 286 ? -9.562 31.391 13.664 1 96.75 286 PHE B O 1
ATOM 4813 N N . LEU B 1 287 ? -9.602 31.828 11.469 1 96.44 287 LEU B N 1
ATOM 4814 C CA . LEU B 1 287 ? -10.266 33.125 11.617 1 96.44 287 LEU B CA 1
ATOM 4815 C C . LEU B 1 287 ? -11.672 32.938 12.18 1 96.44 287 LEU B C 1
ATOM 4817 O O . LEU B 1 287 ? -12.133 33.781 12.969 1 96.44 287 LEU B O 1
ATOM 4821 N N . ASP B 1 288 ? -12.336 31.859 11.781 1 95.12 288 ASP B N 1
ATOM 4822 C CA . ASP B 1 288 ? -13.633 31.531 12.367 1 95.12 288 ASP B CA 1
ATOM 4823 C C . ASP B 1 288 ? -13.516 31.312 13.875 1 95.12 288 ASP B C 1
ATOM 4825 O O . ASP B 1 288 ? -14.352 31.781 14.641 1 95.12 288 ASP B O 1
ATOM 4829 N N . ILE B 1 289 ? -12.484 30.641 14.258 1 94.94 289 ILE B N 1
ATOM 4830 C CA . ILE B 1 289 ? -12.281 30.281 15.656 1 94.94 289 ILE B CA 1
ATOM 4831 C C . ILE B 1 289 ? -11.977 31.547 16.469 1 94.94 289 ILE B C 1
ATOM 4833 O O . ILE B 1 289 ? -12.477 31.703 17.578 1 94.94 289 ILE B O 1
ATOM 4837 N N . ILE B 1 290 ? -11.133 32.375 15.914 1 93.75 290 ILE B N 1
ATOM 4838 C CA . ILE B 1 290 ? -10.812 33.656 16.594 1 93.75 290 ILE B CA 1
ATOM 4839 C C . ILE B 1 290 ? -12.086 34.438 16.828 1 93.75 290 ILE B C 1
ATOM 4841 O O . ILE B 1 290 ? -12.273 35.031 17.891 1 93.75 290 ILE B O 1
ATOM 4845 N N . SER B 1 291 ? -12.969 34.406 15.875 1 90.75 291 SER B N 1
ATOM 4846 C CA . SER B 1 291 ? -14.195 35.219 15.93 1 90.75 291 SER B CA 1
ATOM 4847 C C . SER B 1 291 ? -15.219 34.594 16.859 1 90.75 291 SER B C 1
ATOM 4849 O O . SER B 1 291 ? -15.906 35.281 17.609 1 90.75 291 SER B O 1
ATOM 4851 N N . SER B 1 292 ? -15.289 33.281 16.859 1 88.06 292 SER B N 1
ATOM 4852 C CA . SER B 1 292 ? -16.359 32.594 17.594 1 88.06 292 SER B CA 1
ATOM 4853 C C . SER B 1 292 ? -15.875 32.156 18.969 1 88.06 292 SER B C 1
ATOM 4855 O O . SER B 1 292 ? -16.688 31.938 19.875 1 88.06 292 SER B O 1
ATOM 4857 N N . GLY B 1 293 ? -14.609 31.906 19.062 1 80.62 293 GLY B N 1
ATOM 4858 C CA . GLY B 1 293 ? -14.039 31.375 20.297 1 80.62 293 GLY B CA 1
ATOM 4859 C C . GLY B 1 293 ? -14.18 29.875 20.422 1 80.62 293 GLY B C 1
ATOM 4860 O O . GLY B 1 293 ? -13.711 29.281 21.391 1 80.62 293 GLY B O 1
ATOM 4861 N N . GLU B 1 294 ? -14.828 29.234 19.5 1 77.19 294 GLU B N 1
ATOM 4862 C CA . GLU B 1 294 ? -15.062 27.797 19.562 1 77.19 294 GLU B CA 1
ATOM 4863 C C . GLU B 1 294 ? -13.945 27.016 18.891 1 77.19 294 GLU B C 1
ATOM 4865 O O . GLU B 1 294 ? -13.68 27.219 17.703 1 77.19 294 GLU B O 1
ATOM 4870 N N . ALA B 1 295 ? -13.305 26.234 19.734 1 67.81 295 ALA B N 1
ATOM 4871 C CA . ALA B 1 295 ? -12.211 25.438 19.172 1 67.81 295 ALA B CA 1
ATOM 4872 C C . ALA B 1 295 ? -12.742 24.203 18.453 1 67.81 295 ALA B C 1
ATOM 4874 O O . ALA B 1 295 ? -13.492 23.406 19.031 1 67.81 295 ALA B O 1
ATOM 4875 N N . SER B 1 296 ? -12.594 24.281 17.172 1 73.25 296 SER B N 1
ATOM 4876 C CA . SER B 1 296 ? -13.086 23.141 16.406 1 73.25 296 SER B CA 1
ATOM 4877 C C . SER B 1 296 ? -11.945 22.234 15.945 1 73.25 296 SER B C 1
ATOM 4879 O O . SER B 1 296 ? -11.516 21.359 16.688 1 73.25 296 SER B O 1
ATOM 4881 N N . ARG B 1 297 ? -11.188 22.641 15.016 1 85.38 297 ARG B N 1
ATOM 4882 C CA . ARG B 1 297 ? -10.148 21.828 14.391 1 85.38 297 ARG B CA 1
ATOM 4883 C C . ARG B 1 297 ? -8.758 22.359 14.719 1 85.38 297 ARG B C 1
ATOM 4885 O O . ARG B 1 297 ? -8.617 23.516 15.117 1 85.38 297 ARG B O 1
ATOM 4892 N N . GLY B 1 298 ? -7.672 21.609 14.828 1 93.5 298 GLY B N 1
ATOM 4893 C CA . GLY B 1 298 ? -6.285 22.016 14.984 1 93.5 298 GLY B CA 1
ATOM 4894 C C . GLY B 1 298 ? -5.941 22.422 16.406 1 93.5 298 GLY B C 1
ATOM 4895 O O . GLY B 1 298 ? -4.945 23.109 16.641 1 93.5 298 GLY B O 1
ATOM 4896 N N . ASN B 1 299 ? -6.852 22.156 17.359 1 95.06 299 ASN B N 1
ATOM 4897 C CA . ASN B 1 299 ? -6.613 22.547 18.75 1 95.06 299 ASN B CA 1
ATOM 4898 C C . ASN B 1 299 ? -5.559 21.672 19.406 1 95.06 299 ASN B C 1
ATOM 4900 O O . ASN B 1 299 ? -5.082 20.703 18.812 1 95.06 299 ASN B O 1
ATOM 4904 N N . ALA B 1 300 ? -5.227 22.047 20.625 1 95.56 300 ALA B N 1
ATOM 4905 C CA . ALA B 1 300 ? -4.129 21.406 21.359 1 95.56 300 ALA B CA 1
ATOM 4906 C C . ALA B 1 300 ? -4.414 19.922 21.594 1 95.56 300 ALA B C 1
ATOM 4908 O O . ALA B 1 300 ? -3.504 19.094 21.547 1 95.56 300 ALA B O 1
ATOM 4909 N N . LYS B 1 301 ? -5.645 19.578 21.828 1 94.75 301 LYS B N 1
ATOM 4910 C CA . LYS B 1 301 ? -6.008 18.188 22.078 1 94.75 301 LYS B CA 1
ATOM 4911 C C . LYS B 1 301 ? -5.773 17.328 20.828 1 94.75 301 LYS B C 1
ATOM 4913 O O . LYS B 1 301 ? -5.203 16.25 20.922 1 94.75 301 LYS B O 1
ATOM 4918 N N . LYS B 1 302 ? -6.211 17.828 19.703 1 95.31 302 LYS B N 1
ATOM 4919 C CA . LYS B 1 302 ? -6.004 17.109 18.453 1 95.31 302 LYS B CA 1
ATOM 4920 C C . LYS B 1 302 ? -4.52 16.969 18.141 1 95.31 302 LYS B C 1
ATOM 4922 O O . LYS B 1 302 ? -4.066 15.891 17.734 1 95.31 302 LYS B O 1
ATOM 4927 N N . VAL B 1 303 ? -3.836 18 18.344 1 96.88 303 VAL B N 1
ATOM 4928 C CA . VAL B 1 303 ? -2.4 17.984 18.078 1 96.88 303 VAL B CA 1
ATOM 4929 C C . VAL B 1 303 ? -1.718 16.969 19 1 96.88 303 VAL B C 1
ATOM 4931 O O . VAL B 1 303 ? -0.841 16.219 18.562 1 96.88 303 VAL B O 1
ATOM 4934 N N . ALA B 1 304 ? -2.131 16.969 20.234 1 96.69 304 ALA B N 1
ATOM 4935 C CA . ALA B 1 304 ? -1.571 16.016 21.188 1 96.69 304 ALA B CA 1
ATOM 4936 C C . ALA B 1 304 ? -1.826 14.578 20.734 1 96.69 304 ALA B C 1
ATOM 4938 O O . ALA B 1 304 ? -0.917 13.742 20.75 1 96.69 304 ALA B O 1
ATOM 4939 N N . GLN B 1 305 ? -2.984 14.32 20.344 1 96.44 305 GLN B N 1
ATOM 4940 C CA . GLN B 1 305 ? -3.35 12.992 19.875 1 96.44 305 GLN B CA 1
ATOM 4941 C C . GLN B 1 305 ? -2.475 12.562 18.688 1 96.44 305 GLN B C 1
ATOM 4943 O O . GLN B 1 305 ? -1.937 11.453 18.688 1 96.44 305 GLN B O 1
ATOM 4948 N N . LEU B 1 306 ? -2.338 13.398 17.766 1 97.94 306 LEU B N 1
ATOM 4949 C CA . LEU B 1 306 ? -1.599 13.078 16.547 1 97.94 306 LEU B CA 1
ATOM 4950 C C . LEU B 1 306 ? -0.112 12.914 16.844 1 97.94 306 LEU B C 1
ATOM 4952 O O . LEU B 1 306 ? 0.547 12.047 16.266 1 97.94 306 LEU B O 1
ATOM 4956 N N . ASN B 1 307 ? 0.429 13.711 17.766 1 98 307 ASN B N 1
ATOM 4957 C CA . ASN B 1 307 ? 1.836 13.594 18.125 1 98 307 ASN B CA 1
ATOM 4958 C C . ASN B 1 307 ? 2.098 12.32 18.938 1 98 307 ASN B C 1
ATOM 4960 O O . ASN B 1 307 ? 3.156 11.703 18.797 1 98 307 ASN B O 1
ATOM 4964 N N . ILE B 1 308 ? 1.142 11.961 19.734 1 98 308 ILE B N 1
ATOM 4965 C CA . ILE B 1 308 ? 1.283 10.727 20.5 1 98 308 ILE B CA 1
ATOM 4966 C C . ILE B 1 308 ? 1.32 9.539 19.547 1 98 308 ILE B C 1
ATOM 4968 O O . ILE B 1 308 ? 2.107 8.602 19.734 1 98 308 ILE B O 1
ATOM 4972 N N . ILE B 1 309 ? 0.495 9.547 18.547 1 98.44 309 ILE B N 1
ATOM 4973 C CA . ILE B 1 309 ? 0.526 8.508 17.531 1 98.44 309 ILE B CA 1
ATOM 4974 C C . ILE B 1 309 ? 1.883 8.516 16.828 1 98.44 309 ILE B C 1
ATOM 4976 O O . ILE B 1 309 ? 2.459 7.457 16.562 1 98.44 309 ILE B O 1
ATOM 4980 N N . GLY B 1 310 ? 2.389 9.711 16.516 1 97.69 310 GLY B N 1
ATOM 4981 C CA . GLY B 1 310 ? 3.715 9.836 15.938 1 97.69 310 GLY B CA 1
ATOM 4982 C C . GLY B 1 310 ? 4.805 9.242 16.812 1 97.69 310 GLY B C 1
ATOM 4983 O O . GLY B 1 310 ? 5.695 8.547 16.312 1 97.69 310 GLY B O 1
ATOM 4984 N N . LEU B 1 311 ? 4.727 9.523 18.078 1 97.19 311 LEU B N 1
ATOM 4985 C CA . LEU B 1 311 ? 5.703 8.969 19.016 1 97.19 311 LEU B CA 1
ATOM 4986 C C . LEU B 1 311 ? 5.613 7.449 19.047 1 97.19 311 LEU B C 1
ATOM 4988 O O . LEU B 1 311 ? 6.633 6.766 19.172 1 97.19 311 LEU B O 1
ATOM 4992 N N . ALA B 1 312 ? 4.41 6.93 18.969 1 97.44 312 ALA B N 1
ATOM 4993 C CA . ALA B 1 312 ? 4.234 5.484 18.891 1 97.44 312 ALA B CA 1
ATOM 4994 C C . ALA B 1 312 ? 4.887 4.922 17.641 1 97.44 312 ALA B C 1
ATOM 4996 O O . ALA B 1 312 ? 5.434 3.816 17.656 1 97.44 312 ALA B O 1
ATOM 4997 N N . ALA B 1 313 ? 4.812 5.629 16.562 1 96.25 313 ALA B N 1
ATOM 4998 C CA . ALA B 1 313 ? 5.473 5.203 15.328 1 96.25 313 ALA B CA 1
ATOM 4999 C C . ALA B 1 313 ? 6.984 5.098 15.523 1 96.25 313 ALA B C 1
ATOM 5001 O O . ALA B 1 313 ? 7.609 4.141 15.062 1 96.25 313 ALA B O 1
ATOM 5002 N N . ASP B 1 314 ? 7.602 6.102 16.203 1 94.25 314 ASP B N 1
ATOM 5003 C CA . ASP B 1 314 ? 9.023 6.023 16.531 1 94.25 314 ASP B CA 1
ATOM 5004 C C . ASP B 1 314 ? 9.328 4.777 17.359 1 94.25 314 ASP B C 1
ATOM 5006 O O . ASP B 1 314 ? 10.312 4.074 17.094 1 94.25 314 ASP B O 1
ATOM 5010 N N . GLU B 1 315 ? 8.492 4.582 18.312 1 93.44 315 GLU B N 1
ATOM 5011 C CA . GLU B 1 315 ? 8.68 3.404 19.156 1 93.44 315 GLU B CA 1
ATOM 5012 C C . GLU B 1 315 ? 8.562 2.117 18.344 1 93.44 315 GLU B C 1
ATOM 5014 O O . GLU B 1 315 ? 9.352 1.186 18.531 1 93.44 315 GLU B O 1
ATOM 5019 N N . SER B 1 316 ? 7.559 2.047 17.5 1 93.25 316 SER B N 1
ATOM 5020 C CA . SER B 1 316 ? 7.391 0.883 16.641 1 93.25 316 SER B CA 1
ATOM 5021 C C . SER B 1 316 ? 8.633 0.633 15.797 1 93.25 316 SER B C 1
ATOM 5023 O O . SER B 1 316 ? 9.086 -0.506 15.672 1 93.25 316 SER B O 1
ATOM 5025 N N . LYS B 1 317 ? 9.148 1.668 15.211 1 90.38 317 LYS B N 1
ATOM 5026 C CA . LYS B 1 317 ? 10.367 1.552 14.406 1 90.38 317 LYS B CA 1
ATOM 5027 C C . LYS B 1 317 ? 11.516 0.993 15.234 1 90.38 317 LYS B C 1
ATOM 5029 O O . LYS B 1 317 ? 12.25 0.115 14.781 1 90.38 317 LYS B O 1
ATOM 5034 N N . ASP B 1 318 ? 11.68 1.505 16.469 1 88 318 ASP B N 1
ATOM 5035 C CA . ASP B 1 318 ? 12.758 1.066 17.344 1 88 318 ASP B CA 1
ATOM 5036 C C . ASP B 1 318 ? 12.609 -0.411 17.703 1 88 318 ASP B C 1
ATOM 5038 O O . ASP B 1 318 ? 13.594 -1.151 17.734 1 88 318 ASP B O 1
ATOM 5042 N N . LEU B 1 319 ? 11.391 -0.795 17.922 1 84.31 319 LEU B N 1
ATOM 5043 C CA . LEU B 1 319 ? 11.117 -2.146 18.406 1 84.31 319 LEU B CA 1
ATOM 5044 C C . LEU B 1 319 ? 11.047 -3.131 17.25 1 84.31 319 LEU B C 1
ATOM 5046 O O . LEU B 1 319 ? 11.258 -4.332 17.422 1 84.31 319 LEU B O 1
ATOM 5050 N N . GLY B 1 320 ? 10.727 -2.607 16.109 1 81.88 320 GLY B N 1
ATOM 5051 C CA . GLY B 1 320 ? 10.406 -3.496 15 1 81.88 320 GLY B CA 1
ATOM 5052 C C . GLY B 1 320 ? 9.133 -4.293 15.219 1 81.88 320 GLY B C 1
ATOM 5053 O O . GLY B 1 320 ? 9.039 -5.445 14.797 1 81.88 320 GLY B O 1
ATOM 5054 N N . ALA B 1 321 ? 8.203 -3.732 15.984 1 88.62 321 ALA B N 1
ATOM 5055 C CA . ALA B 1 321 ? 6.945 -4.367 16.375 1 88.62 321 ALA B CA 1
ATOM 5056 C C . ALA B 1 321 ? 5.852 -3.33 16.609 1 88.62 321 ALA B C 1
ATOM 5058 O O . ALA B 1 321 ? 6.094 -2.127 16.484 1 88.62 321 ALA B O 1
ATOM 5059 N N . TRP B 1 322 ? 4.66 -3.84 16.891 1 93.06 322 TRP B N 1
ATOM 5060 C CA . TRP B 1 322 ? 3.568 -2.941 17.25 1 93.06 322 TRP B CA 1
ATOM 5061 C C . TRP B 1 322 ? 3.953 -2.068 18.438 1 93.06 322 TRP B C 1
ATOM 5063 O O . TRP B 1 322 ? 4.566 -2.547 19.406 1 93.06 322 TRP B O 1
ATOM 5073 N N . ALA B 1 323 ? 3.65 -0.817 18.344 1 95.81 323 ALA B N 1
ATOM 5074 C CA . ALA B 1 323 ? 3.701 0.084 19.484 1 95.81 323 ALA B CA 1
ATOM 5075 C C . ALA B 1 323 ? 2.311 0.608 19.844 1 95.81 323 ALA B C 1
ATOM 5077 O O . ALA B 1 323 ? 1.573 1.06 18.969 1 95.81 323 ALA B O 1
ATOM 5078 N N . GLU B 1 324 ? 1.956 0.589 21.062 1 97.19 324 GLU B N 1
ATOM 5079 C CA . GLU B 1 324 ? 0.647 1.046 21.531 1 97.19 324 GLU B CA 1
ATOM 5080 C C . GLU B 1 324 ? 0.567 2.57 21.547 1 97.19 324 GLU B C 1
ATOM 5082 O O . GLU B 1 324 ? 1.545 3.246 21.875 1 97.19 324 GLU B O 1
ATOM 5087 N N . VAL B 1 325 ? -0.581 3.08 21.109 1 97.25 325 VAL B N 1
ATOM 5088 C CA . VAL B 1 325 ? -0.846 4.512 21.219 1 97.25 325 VAL B CA 1
ATOM 5089 C C . VAL B 1 325 ? -1.4 4.84 22.594 1 97.25 325 VAL B C 1
ATOM 5091 O O . VAL B 1 325 ? -2.453 4.332 22.984 1 97.25 325 VAL B O 1
ATOM 5094 N N . GLN B 1 326 ? -0.685 5.621 23.297 1 89.06 326 GLN B N 1
ATOM 5095 C CA . GLN B 1 326 ? -1.111 5.965 24.656 1 89.06 326 GLN B CA 1
ATOM 5096 C C . GLN B 1 326 ? -2.236 6.996 24.625 1 89.06 326 GLN B C 1
ATOM 5098 O O . GLN B 1 326 ? -2.162 7.988 23.906 1 89.06 326 GLN B O 1
ATOM 5103 N N . ILE B 1 327 ? -3.352 6.641 25.188 1 73.56 327 ILE B N 1
ATOM 5104 C CA . ILE B 1 327 ? -4.492 7.547 25.203 1 73.56 327 ILE B CA 1
ATOM 5105 C C . ILE B 1 327 ? -4.262 8.641 26.25 1 73.56 327 ILE B C 1
ATOM 5107 O O . ILE B 1 327 ? -3.814 8.359 27.359 1 73.56 327 ILE B O 1
ATOM 5111 N N . ILE B 1 328 ? -4.344 9.859 25.766 1 65.62 328 ILE B N 1
ATOM 5112 C CA . ILE B 1 328 ? -4.273 10.969 26.703 1 65.62 328 ILE B CA 1
ATOM 5113 C C . ILE B 1 328 ? -5.645 11.195 27.344 1 65.62 328 ILE B C 1
ATOM 5115 O O . ILE B 1 328 ? -6.672 11.055 26.672 1 65.62 328 ILE B O 1
#

Solvent-accessible surface area (backbone atoms only — not comparable to full-atom values): 33107 Å² total; per-residue (Å²): 131,83,63,44,29,28,26,33,37,30,54,47,67,61,28,61,43,20,52,50,44,24,38,60,69,68,57,57,48,43,60,42,29,36,17,26,94,42,71,69,41,40,52,50,47,44,68,73,52,40,89,55,33,48,79,34,84,42,57,67,56,40,68,72,66,54,87,54,64,29,35,37,48,45,64,62,60,87,47,30,37,65,53,49,53,54,42,58,72,64,51,48,28,34,38,35,52,75,48,66,40,51,41,64,85,46,39,65,57,50,42,54,52,45,64,66,46,86,42,58,50,32,42,57,43,20,63,54,44,25,52,43,54,57,51,50,39,49,41,49,76,69,48,45,19,49,60,66,16,37,37,38,39,42,37,33,27,63,76,56,89,71,97,37,64,36,24,47,65,27,64,41,14,58,41,57,46,44,38,49,27,61,60,71,68,51,71,52,51,28,25,32,29,52,48,28,76,71,59,77,66,53,49,53,54,60,44,36,34,40,31,37,44,83,47,25,31,34,35,46,37,39,28,32,64,30,89,57,71,74,43,43,38,37,40,36,35,26,81,33,16,39,38,39,36,35,64,88,73,14,39,37,38,35,34,35,74,89,45,96,57,76,46,74,50,79,38,54,48,72,76,81,54,18,79,39,68,10,37,39,50,36,52,49,49,50,54,48,25,71,73,68,66,54,85,78,72,38,29,44,67,58,49,42,53,30,48,39,45,11,51,16,28,43,48,2,44,74,67,62,38,79,17,66,35,73,80,130,130,83,64,44,28,28,26,33,36,30,54,48,67,61,28,61,44,18,52,50,43,23,38,60,70,67,59,57,50,43,59,42,30,35,18,26,94,43,71,69,40,39,50,49,47,45,68,74,52,39,92,56,32,49,78,35,84,41,58,68,56,39,67,72,66,53,89,56,64,29,36,38,49,43,66,60,61,88,46,32,36,64,53,49,52,55,43,57,71,63,49,48,28,35,38,34,53,77,46,64,39,52,41,63,85,46,40,66,57,49,42,53,52,45,65,66,45,86,41,58,49,32,42,57,43,20,64,54,46,23,51,44,55,58,51,50,37,49,40,48,75,68,48,46,18,49,60,67,16,36,38,37,38,42,37,33,26,63,76,55,88,71,98,37,63,34,23,47,65,28,66,43,15,57,40,56,48,44,39,49,28,60,60,72,69,49,71,53,52,30,24,33,28,52,48,28,76,71,58,76,65,51,48,51,55,61,45,36,35,43,30,37,44,84,47,26,32,35,34,44,36,39,28,32,64,32,87,58,71,74,44,44,38,36,41,38,35,25,81,34,16,38,38,39,37,34,64,88,75,15,39,36,37,35,34,34,72,90,45,94,55,76,45,75,48,78,37,55,46,72,77,81,54,18,79,40,68,10,36,39,49,37,52,49,48,50,53,49,25,71,73,68,66,52,84,74,73,37,27,42,68,58,50,41,53,29,49,39,46,12,51,15,28,43,48,1,44,74,67,63,37,78,16,66,35,72,82,127

Nearest PDB structures (foldseek):
  3ezy-assembly1_B  TM=7.836E-01  e=6.140E-23  Thermotoga maritima
  1zh8-assembly1_B  TM=8.239E-01  e=3.398E-21  Thermotoga maritima MSB8
  7x1x-assembly1_B  TM=7.907E-01  e=1.982E-20  Comamonas testosteroni KF-1
  3gfg-assembly2_D  TM=7.974E-01  e=9.067E-20  Bacillus subtilis subsp. subtilis str. 168
  3f4l-assembly3_D  TM=7.786E-01  e=5.060E-17  Escherichia coli K-12

Organism: NCBI:txid312168